Protein AF-A0A0C3FV03-F1 (afdb_monomer_lite)

Foldseek 3Di:
DWFDDQLFIWDFDLDPPPPPQLQAFVDPPQWDWDQPDPVCNVRTDIDGLLVVLVVCVVVVVCPPCVVSNVVSVVTDHRGRDDFDQLQVVQLVVLLCVQVVVAFDADPPPCPPPPDPDDDDDDPPPDDPDDLPPQVQFDPPDPGQDPSDDFARPRADQQLQAPAQKEKEWDQPPPSHPDPDDPPVPPPQDSVVGDTDIDMTGDDDDPLSVVSLVVVVVVLVVVLVQCVPQVNADWDWDAPPPDDDPPHFAIEIEGEDRFDDQDSYFHYKYKYFTPVQFPADDPFKTKGFIKIKGQSSSSHGFDFPPVLRVVLSVVVQVVCVVVVVRPDPDPVVVPPPPDDDDDDDDDDDDDDDQDWDWDKDWPPPDDPPPDDDPDDDDDDDDDDDDDDDDDDDDDDDDDDDDDDPDPPDDDDDDPDPDGDIDIDTDHYHYDYGPTDGHDLLPDDDDPSCCVVSVGDRGRSMTIHITIMMIGDRPDCPSVVVSVVVSNDDSVSD

Secondary structure (DSSP, 8-state):
-EE--TT--EEEEP--SSS--TTS-SSTT-EEEEESSTT-TT-EEEEEHHHHHHHHHHHT-TTSSHHHHHHHHHSPPPP--PPP-HHHHHHHHHHHHHTT-S-PBP-------------------PPPPPTT-GGGSPTTPSBPTTSS---B--SPPPGGGSEEEEEEE-TT--SS-------------GGGS---EEEEEEE--HHHHHHHHHHHHHHHHHHHHHHSGGGS--EEE---TTS-SS-PPEEEE-PPPPPPPPS-EEEEEEE--GGGEEEEETTEEEEEEEEEEEHHHHS--B--HHHHHHHHHHHHHHHHHHT-STTSSTTTGGG------------PPPP----EEEEEE----------------------------------------------------------EEEEEE-EEEE------B-TTTSPPPHHHHHHH---S--SEEEEEEEEEEEPTT-THHHHHHHHHHHS-GGG-

Sequence (492 aa):
MVCHYGVRDIVYLQDMTLVEHPQIGATLYDFFHIQRAPDVPQLQTLLTGSKLAAYMRQIGELKWAEDEIHWADQEEDPVEVAPCDIGEIIKDLELLTNMGLNRKSMKRAEVQHAPQHSASAEKTKQSPTTLFDPCNYPPPWPLVPFSALTHNLQKRIPFHLLPQKLIVHDPWNLLSVPDVKEDSGNDTDWTAKDDIIWMYNLELSTAGKEKVKMEKESRAELDRKNEDTNQRESFLHMPDSETSRPVEPAIMVFPPPRPPPPESVPEAHLYLSPAHRSGAGNHSVVYKAELELPRSILVDDVLCQKCMMDKVAEHVEEKKRRGEYPYDDALKEGCRDTESPGESSQSARTPNSQSAKVTLSDNNSPAITMEFISVEEHKAEQKKKDGDFGKVDGVSHGGDGKDKSDRKFHTVKPAQTTRTITYEGPIVEVFPEVEWQNPERGPYCSHLQQLSRCKRGPVTAKVSVAAKLSIQYDEHLAREAHNYQSFPSDLF

pLDDT: mean 75.84, std 20.97, range [21.59, 97.81]

Structure (mmCIF, N/CA/C/O backbone):
data_AF-A0A0C3FV03-F1
#
_entry.id   AF-A0A0C3FV03-F1
#
loop_
_atom_site.group_PDB
_atom_site.id
_atom_site.type_symbol
_atom_site.label_atom_id
_atom_site.label_alt_id
_atom_site.label_comp_id
_atom_site.label_asym_id
_atom_site.label_entity_id
_atom_site.label_seq_id
_atom_site.pdbx_PDB_ins_code
_atom_site.Cartn_x
_atom_site.Cartn_y
_atom_site.Cartn_z
_atom_site.occupancy
_atom_site.B_iso_or_equiv
_atom_site.auth_seq_id
_atom_site.auth_comp_id
_atom_site.auth_asym_id
_atom_site.auth_atom_id
_atom_site.pdbx_PDB_model_num
ATOM 1 N N . MET A 1 1 ? -0.989 -3.823 -14.286 1.00 52.56 1 MET A N 1
ATOM 2 C CA . MET A 1 1 ? -1.868 -3.031 -15.184 1.00 52.56 1 MET A CA 1
ATOM 3 C C . MET A 1 1 ? -1.122 -2.753 -16.470 1.00 52.56 1 MET A C 1
ATOM 5 O O . MET A 1 1 ? 0.101 -2.775 -16.422 1.00 52.56 1 MET A O 1
ATOM 9 N N . VAL A 1 2 ? -1.830 -2.528 -17.576 1.00 48.09 2 VAL A N 1
ATOM 10 C CA . VAL A 1 2 ? -1.225 -2.141 -18.861 1.00 48.09 2 VAL A CA 1
ATOM 11 C C . VAL A 1 2 ? -1.643 -0.712 -19.154 1.00 48.09 2 VAL A C 1
ATOM 13 O O . VAL A 1 2 ? -2.827 -0.391 -19.052 1.00 48.09 2 VAL A O 1
ATOM 16 N N . CYS A 1 3 ? -0.685 0.133 -19.508 1.00 50.41 3 CYS A N 1
ATOM 17 C CA . CYS A 1 3 ? -0.964 1.422 -20.124 1.00 50.41 3 CYS A CA 1
ATOM 18 C C . CYS A 1 3 ? -0.866 1.266 -21.638 1.00 50.41 3 CYS 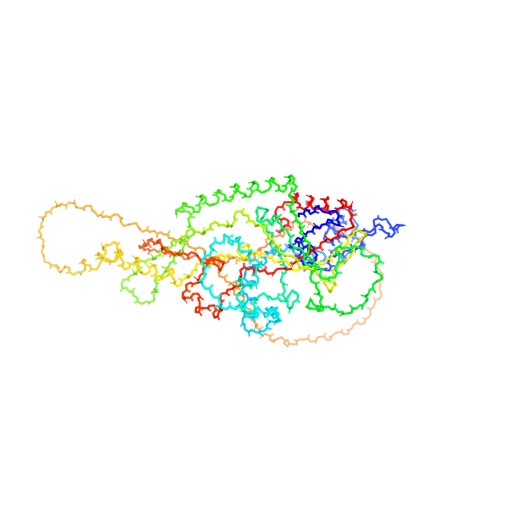A C 1
ATOM 20 O O . CYS A 1 3 ? 0.189 0.846 -22.095 1.00 50.41 3 CYS A O 1
ATOM 22 N N . HIS A 1 4 ? -1.889 1.656 -22.397 1.00 43.91 4 HIS A N 1
ATOM 23 C CA . HIS A 1 4 ? -1.777 1.792 -23.850 1.00 43.91 4 HIS A CA 1
ATOM 24 C C . HIS A 1 4 ? -1.670 3.267 -24.217 1.00 43.91 4 HIS A C 1
ATOM 26 O O . HIS A 1 4 ? -2.647 4.007 -24.118 1.00 43.91 4 HIS A O 1
ATOM 32 N N . TYR A 1 5 ? -0.493 3.707 -24.652 1.00 41.06 5 TYR A N 1
ATOM 33 C CA . TYR A 1 5 ? -0.339 4.989 -25.336 1.00 41.06 5 TYR A CA 1
ATOM 34 C C . TYR A 1 5 ? 0.713 4.848 -26.425 1.00 41.06 5 TYR A C 1
ATOM 36 O O . TYR A 1 5 ? 1.695 4.133 -26.249 1.00 41.06 5 TYR A O 1
ATOM 44 N N . GLY A 1 6 ? 0.502 5.531 -27.553 1.00 36.12 6 GLY A N 1
ATOM 45 C CA . GLY A 1 6 ? 1.268 5.387 -28.795 1.00 36.12 6 GLY A CA 1
ATOM 46 C C . GLY A 1 6 ? 2.746 5.788 -28.737 1.00 36.12 6 GLY A C 1
ATOM 47 O O . GLY A 1 6 ? 3.263 6.198 -29.764 1.00 36.12 6 GLY A O 1
ATOM 48 N N . VAL A 1 7 ? 3.417 5.687 -27.584 1.00 44.00 7 VAL A N 1
ATOM 49 C CA . VAL A 1 7 ? 4.860 5.893 -27.396 1.00 44.00 7 VAL A CA 1
ATOM 50 C C . VAL A 1 7 ? 5.523 4.682 -26.725 1.00 44.00 7 VAL A C 1
ATOM 52 O O . VAL A 1 7 ? 6.558 4.282 -27.235 1.00 44.00 7 VAL A O 1
ATOM 55 N N . ARG A 1 8 ? 4.924 4.034 -25.704 1.00 51.00 8 ARG A N 1
ATOM 56 C CA . ARG A 1 8 ? 5.284 2.707 -25.137 1.00 51.00 8 ARG A CA 1
ATOM 57 C C . ARG A 1 8 ? 4.189 2.199 -24.188 1.00 51.00 8 ARG A C 1
ATOM 59 O O . ARG A 1 8 ? 3.504 3.010 -23.564 1.00 51.00 8 ARG A O 1
ATOM 66 N N . ASP A 1 9 ? 4.097 0.879 -24.023 1.00 54.81 9 ASP A N 1
ATOM 67 C CA . ASP A 1 9 ? 3.326 0.282 -22.931 1.00 54.81 9 ASP A CA 1
ATOM 68 C C . ASP A 1 9 ? 4.195 0.227 -21.665 1.00 54.81 9 ASP A C 1
ATOM 70 O O . ASP A 1 9 ? 5.383 -0.112 -21.719 1.00 54.81 9 ASP A O 1
ATOM 74 N N . ILE A 1 10 ? 3.603 0.549 -20.512 1.00 52.16 10 ILE A N 1
ATOM 75 C CA . ILE A 1 10 ? 4.253 0.364 -19.213 1.00 52.16 10 ILE A CA 1
ATOM 76 C C . ILE A 1 10 ? 3.458 -0.635 -18.390 1.00 52.16 10 ILE A C 1
ATOM 78 O O . ILE A 1 10 ? 2.237 -0.523 -18.253 1.00 52.16 10 ILE A O 1
ATOM 82 N N . VAL A 1 11 ? 4.176 -1.593 -17.810 1.00 56.25 11 VAL A N 1
ATOM 83 C CA . VAL A 1 11 ? 3.637 -2.491 -16.798 1.00 56.25 11 VAL A CA 1
ATOM 84 C C . VAL A 1 11 ? 4.461 -2.311 -15.542 1.00 56.25 11 VAL A C 1
ATOM 86 O O . VAL A 1 11 ? 5.656 -2.603 -15.496 1.00 56.25 11 VAL A O 1
ATOM 89 N N . TYR A 1 12 ? 3.795 -1.835 -14.500 1.00 51.41 12 TYR A N 1
ATOM 90 C CA . TYR A 1 12 ? 4.349 -1.876 -13.159 1.00 51.41 12 TYR A CA 1
ATOM 91 C C . TYR A 1 12 ? 4.073 -3.246 -12.597 1.00 51.41 12 TYR A C 1
ATOM 93 O O . TYR A 1 12 ? 2.919 -3.680 -12.491 1.00 51.41 12 TYR A O 1
ATOM 101 N N . LEU A 1 13 ? 5.166 -3.919 -12.289 1.00 46.31 13 LEU A N 1
ATOM 102 C CA . LEU A 1 13 ? 5.162 -5.138 -11.533 1.00 46.31 13 LEU A CA 1
ATOM 103 C C . LEU A 1 13 ? 5.415 -4.732 -10.093 1.00 46.31 13 LEU A C 1
ATOM 105 O O . LEU A 1 13 ? 6.363 -4.008 -9.777 1.00 46.31 13 LEU A O 1
ATOM 109 N N . GLN A 1 14 ? 4.546 -5.207 -9.211 1.00 45.53 14 GLN A N 1
ATOM 110 C CA . GLN A 1 14 ? 5.004 -5.440 -7.858 1.00 45.53 14 GLN A CA 1
ATOM 111 C C . GLN A 1 14 ? 6.215 -6.361 -7.984 1.00 45.53 14 GLN A C 1
ATOM 113 O O . GLN A 1 14 ? 6.186 -7.321 -8.758 1.00 45.53 14 GLN A O 1
ATOM 118 N N . ASP A 1 15 ? 7.308 -5.932 -7.374 1.00 35.84 15 ASP A N 1
ATOM 119 C CA . ASP A 1 15 ? 8.638 -6.425 -7.671 1.00 35.84 15 ASP A CA 1
ATOM 120 C C . ASP A 1 15 ? 8.695 -7.958 -7.547 1.00 35.84 15 ASP A C 1
ATOM 122 O O . ASP A 1 15 ? 8.597 -8.490 -6.449 1.00 35.84 15 ASP A O 1
ATOM 126 N N . MET A 1 16 ? 8.821 -8.666 -8.677 1.00 33.19 16 MET A N 1
ATOM 127 C CA . MET A 1 16 ? 9.186 -10.090 -8.694 1.00 33.19 16 MET A CA 1
ATOM 128 C C . MET A 1 16 ? 10.701 -10.270 -8.878 1.00 33.19 16 MET A C 1
ATOM 130 O O . MET A 1 16 ? 11.172 -11.386 -9.107 1.00 33.19 16 MET A O 1
ATOM 134 N N . THR A 1 17 ? 11.490 -9.186 -8.853 1.00 33.53 17 THR A N 1
ATOM 135 C CA . THR A 1 17 ? 12.947 -9.289 -8.939 1.00 33.53 17 THR A CA 1
ATOM 136 C C . THR A 1 17 ? 13.489 -9.734 -7.590 1.00 33.53 17 THR A C 1
ATOM 138 O O . THR A 1 17 ? 13.666 -8.914 -6.708 1.00 33.53 17 THR A O 1
ATOM 141 N N . LEU A 1 18 ? 13.712 -11.047 -7.439 1.00 34.69 18 LEU A N 1
ATOM 142 C CA . LEU A 1 18 ? 14.662 -11.705 -6.519 1.00 34.69 18 LEU A CA 1
ATOM 143 C C . LEU A 1 18 ? 14.801 -11.145 -5.084 1.00 34.69 18 LEU A C 1
ATOM 145 O O . LEU A 1 18 ? 15.796 -11.408 -4.417 1.00 34.69 18 LEU A O 1
ATOM 149 N N . VAL A 1 19 ? 13.813 -10.425 -4.567 1.00 34.94 19 VAL A N 1
ATOM 150 C CA . VAL A 1 19 ? 13.606 -10.272 -3.138 1.00 34.94 19 VAL A CA 1
ATOM 151 C C . VAL A 1 19 ? 12.784 -11.479 -2.769 1.00 34.94 19 VAL A C 1
ATOM 153 O O . VAL A 1 19 ? 11.579 -11.482 -2.992 1.00 34.94 19 VAL A O 1
ATOM 156 N N . GLU A 1 20 ? 13.493 -12.524 -2.343 1.00 40.59 20 GLU A N 1
ATOM 157 C CA . GLU A 1 20 ? 12.987 -13.500 -1.380 1.00 40.59 20 GLU A CA 1
ATOM 158 C C . GLU A 1 20 ? 11.506 -13.812 -1.605 1.00 40.59 20 GLU A C 1
ATOM 160 O O . GLU A 1 20 ? 10.639 -13.420 -0.826 1.00 40.59 20 GLU A O 1
ATOM 165 N N . HIS A 1 21 ? 11.188 -14.475 -2.722 1.00 43.00 21 HIS A N 1
ATOM 166 C CA . HIS A 1 21 ? 9.888 -15.126 -2.813 1.00 43.00 21 HIS A CA 1
ATOM 167 C C . HIS A 1 21 ? 9.723 -15.944 -1.522 1.00 43.00 21 HIS A C 1
ATOM 169 O O . HIS A 1 21 ? 10.632 -16.721 -1.212 1.00 43.00 21 HIS A O 1
ATOM 175 N N . PRO A 1 22 ? 8.589 -15.847 -0.808 1.00 45.38 22 PRO A N 1
ATOM 176 C CA . PRO A 1 22 ? 8.384 -16.506 0.486 1.00 45.38 22 PRO A CA 1
ATOM 177 C C . PRO A 1 22 ? 8.362 -18.047 0.413 1.00 45.38 22 PRO A C 1
ATOM 179 O O . PRO A 1 22 ? 7.935 -18.707 1.351 1.00 45.38 22 PRO A O 1
ATOM 182 N N . GLN A 1 23 ? 8.779 -18.635 -0.713 1.00 45.53 23 GLN A N 1
ATOM 183 C CA . GLN A 1 23 ? 8.767 -20.068 -0.984 1.00 45.53 23 GLN A CA 1
ATOM 184 C C . GLN A 1 23 ? 10.024 -20.594 -1.698 1.00 45.53 23 GLN A C 1
ATOM 186 O O . GLN A 1 23 ? 10.007 -21.754 -2.113 1.00 45.53 23 GLN A O 1
ATOM 191 N N . ILE A 1 24 ? 11.096 -19.810 -1.895 1.00 46.56 24 ILE A N 1
ATOM 192 C CA . ILE A 1 24 ? 12.260 -20.322 -2.642 1.00 46.56 24 ILE A CA 1
ATOM 193 C C . ILE A 1 24 ? 13.475 -20.544 -1.748 1.00 46.56 24 ILE A C 1
ATOM 195 O O . ILE A 1 24 ? 14.304 -19.653 -1.616 1.00 46.56 24 ILE A O 1
ATOM 199 N N . GLY A 1 25 ? 13.558 -21.771 -1.219 1.00 47.34 25 GLY A N 1
ATOM 200 C CA . GLY A 1 25 ? 14.735 -22.364 -0.580 1.00 47.34 25 GLY A CA 1
ATOM 201 C C . GLY A 1 25 ? 15.118 -21.721 0.753 1.00 47.34 25 GLY A C 1
ATOM 202 O O . GLY A 1 25 ? 15.117 -20.504 0.901 1.00 47.34 25 GLY A O 1
ATOM 203 N N . ALA A 1 26 ? 15.528 -22.529 1.731 1.00 53.19 26 ALA A N 1
ATOM 204 C CA . ALA A 1 26 ? 16.228 -22.004 2.908 1.00 53.19 26 ALA A CA 1
ATOM 205 C C . ALA A 1 26 ? 17.524 -21.261 2.509 1.00 53.19 26 ALA A C 1
ATOM 207 O O . ALA A 1 26 ? 18.049 -20.445 3.267 1.00 53.19 26 ALA A O 1
ATOM 208 N N . THR A 1 27 ? 18.032 -21.518 1.296 1.00 57.16 27 THR A N 1
ATOM 209 C CA . THR A 1 27 ? 19.201 -20.854 0.734 1.00 57.16 27 THR A CA 1
ATOM 210 C C . THR A 1 27 ? 18.905 -20.297 -0.667 1.00 57.16 27 THR A C 1
ATOM 212 O O . THR A 1 27 ? 18.442 -21.001 -1.561 1.00 57.16 27 THR A O 1
ATOM 215 N N . LEU A 1 28 ? 19.252 -19.025 -0.912 1.00 58.19 28 LEU A N 1
ATOM 216 C CA . LEU A 1 28 ? 19.255 -18.413 -2.258 1.00 58.19 28 LEU A CA 1
ATOM 217 C C . LEU A 1 28 ? 20.259 -19.082 -3.227 1.00 58.19 28 LEU A C 1
ATOM 219 O O . LEU A 1 28 ? 20.383 -18.665 -4.380 1.00 58.19 28 LEU A O 1
ATOM 223 N N . TYR A 1 29 ? 20.991 -20.097 -2.760 1.00 62.34 29 TYR A N 1
ATOM 224 C CA . TYR A 1 29 ? 21.994 -20.842 -3.511 1.00 62.34 29 TYR A CA 1
ATOM 225 C C . TYR A 1 29 ? 21.430 -22.091 -4.207 1.00 62.34 29 TYR A C 1
ATOM 227 O O . TYR A 1 29 ? 22.148 -22.697 -4.998 1.00 62.34 29 TYR A O 1
ATOM 235 N N . ASP A 1 30 ? 20.156 -22.437 -3.996 1.00 73.81 30 ASP A N 1
ATOM 236 C CA . ASP A 1 30 ? 19.539 -23.648 -4.554 1.00 73.81 30 ASP A CA 1
ATOM 237 C C . ASP A 1 30 ? 18.975 -23.458 -5.978 1.00 73.81 30 ASP A C 1
ATOM 239 O O . ASP A 1 30 ? 17.896 -23.946 -6.294 1.00 73.81 30 ASP A O 1
ATOM 243 N N . PHE A 1 31 ? 19.653 -22.721 -6.866 1.00 81.31 31 PHE A N 1
ATOM 244 C CA . PHE A 1 31 ? 19.225 -22.576 -8.266 1.00 81.31 31 PHE A CA 1
ATOM 245 C C . PHE A 1 31 ? 20.283 -23.080 -9.244 1.00 81.31 31 PHE A C 1
ATOM 247 O O . PHE A 1 31 ? 21.407 -22.581 -9.289 1.00 81.31 31 PHE A O 1
ATOM 254 N N . PHE A 1 32 ? 19.887 -24.007 -10.115 1.00 85.12 32 PHE A N 1
ATOM 255 C CA . PHE A 1 32 ? 20.772 -24.623 -11.099 1.00 85.12 32 PHE A CA 1
ATOM 256 C C . PHE A 1 32 ? 20.339 -24.285 -12.522 1.00 85.12 32 PHE A C 1
ATOM 258 O O . PHE A 1 32 ? 19.167 -24.413 -12.891 1.00 85.12 32 PHE A O 1
ATOM 265 N N . HIS A 1 33 ? 21.310 -23.901 -13.352 1.00 89.25 33 HIS A N 1
ATOM 266 C CA . HIS A 1 33 ? 21.132 -23.827 -14.797 1.00 89.25 33 HIS A CA 1
ATOM 267 C C . HIS A 1 33 ? 21.253 -25.224 -15.402 1.00 89.25 33 HIS A C 1
ATOM 269 O O . HIS A 1 33 ? 22.330 -25.813 -15.426 1.00 89.25 33 HIS A O 1
ATOM 275 N N . ILE A 1 34 ? 20.157 -25.734 -15.949 1.00 89.19 34 ILE A N 1
ATOM 276 C CA . ILE A 1 34 ? 20.108 -27.052 -16.577 1.00 89.19 34 ILE A CA 1
ATOM 277 C C . ILE A 1 34 ? 20.050 -26.873 -18.079 1.00 89.19 34 ILE A C 1
ATOM 279 O O . ILE A 1 34 ? 19.132 -26.235 -18.601 1.00 89.19 34 ILE A O 1
ATOM 283 N N . GLN A 1 35 ? 20.999 -27.480 -18.783 1.00 92.31 35 GLN A N 1
ATOM 284 C CA . GLN A 1 35 ? 20.907 -27.648 -20.227 1.00 92.31 35 GLN A CA 1
ATOM 285 C C . GLN A 1 35 ? 19.915 -28.773 -20.521 1.00 92.31 35 GLN A C 1
ATOM 287 O O . GLN A 1 35 ? 20.189 -29.937 -20.241 1.00 92.31 35 GLN A O 1
ATOM 292 N N . ARG A 1 36 ? 18.746 -28.434 -21.080 1.00 84.94 36 ARG A N 1
ATOM 293 C CA . ARG A 1 36 ? 17.730 -29.448 -21.426 1.00 84.94 36 ARG A CA 1
ATOM 294 C C . ARG A 1 36 ? 18.190 -30.363 -22.558 1.00 84.94 36 ARG A C 1
ATOM 296 O O . ARG A 1 36 ? 17.743 -31.500 -22.651 1.00 84.94 36 ARG A O 1
ATOM 303 N N . ALA A 1 37 ? 19.046 -29.834 -23.426 1.00 90.38 37 ALA A N 1
ATOM 304 C CA . ALA A 1 37 ? 19.693 -30.548 -24.510 1.00 90.38 37 ALA A CA 1
ATOM 305 C C . ALA A 1 37 ? 21.179 -30.150 -24.506 1.00 90.38 37 ALA A C 1
ATOM 307 O O . ALA A 1 37 ? 21.470 -28.992 -24.809 1.00 90.38 37 ALA A O 1
ATOM 308 N N . PRO A 1 38 ? 22.111 -31.060 -24.163 1.00 88.12 38 PRO A N 1
ATOM 309 C CA . PRO A 1 38 ? 23.544 -30.748 -24.094 1.00 88.12 38 PRO A CA 1
ATOM 310 C C . PRO A 1 38 ? 24.116 -30.176 -25.401 1.00 88.12 38 PRO A C 1
ATOM 312 O O . PRO A 1 38 ? 24.995 -29.320 -25.377 1.00 88.12 38 PRO A O 1
ATOM 315 N N . ASP A 1 39 ? 23.560 -30.589 -26.544 1.00 94.75 39 ASP A N 1
ATOM 316 C CA . ASP A 1 39 ? 23.976 -30.123 -27.873 1.00 94.75 39 ASP A CA 1
ATOM 317 C C . ASP A 1 39 ? 23.443 -28.723 -28.232 1.00 94.75 39 ASP A C 1
ATOM 319 O O . ASP A 1 39 ? 23.826 -28.152 -29.254 1.00 94.75 39 ASP A O 1
ATOM 323 N N . VAL A 1 40 ? 22.555 -28.151 -27.409 1.00 93.25 40 VAL A N 1
ATOM 324 C CA . VAL A 1 40 ? 21.958 -26.823 -27.615 1.00 93.25 40 VAL A CA 1
ATOM 325 C C . VAL A 1 40 ? 22.198 -25.972 -26.363 1.00 93.25 40 VAL A C 1
ATOM 327 O O . VAL A 1 40 ? 21.291 -25.813 -25.542 1.00 93.25 40 VAL A O 1
ATOM 330 N N . PRO A 1 41 ? 23.403 -25.388 -26.193 1.00 87.81 41 PRO A N 1
ATOM 331 C CA . PRO A 1 41 ? 23.778 -24.653 -24.982 1.00 87.81 41 PRO A CA 1
ATOM 332 C C . PRO A 1 41 ? 22.842 -23.494 -24.627 1.00 87.81 41 PRO A C 1
ATOM 334 O O . PRO A 1 41 ? 22.792 -23.078 -23.475 1.00 87.81 41 PRO A O 1
ATOM 337 N N . GLN A 1 42 ? 22.097 -22.965 -25.603 1.00 88.94 42 GLN A N 1
ATOM 338 C CA . GLN A 1 42 ? 21.133 -21.881 -25.407 1.00 88.94 42 GLN A CA 1
ATOM 339 C C . GLN A 1 42 ? 19.808 -22.359 -24.792 1.00 88.94 42 GLN A C 1
ATOM 341 O O . GLN A 1 42 ? 19.031 -21.542 -24.302 1.00 88.94 42 GLN A O 1
ATOM 346 N N . LEU A 1 43 ? 19.529 -23.668 -24.801 1.00 88.25 43 LEU A N 1
ATOM 347 C CA . LEU A 1 43 ? 18.314 -24.242 -24.228 1.00 88.25 43 LEU A CA 1
ATOM 348 C C . LEU A 1 43 ? 18.525 -24.571 -22.745 1.00 88.25 43 LEU A C 1
ATOM 350 O O . LEU A 1 43 ? 18.552 -25.733 -22.327 1.00 88.25 43 LEU A O 1
ATOM 354 N N . GLN A 1 44 ? 18.685 -23.515 -21.950 1.00 90.56 44 GLN A N 1
ATOM 355 C CA . GLN A 1 44 ? 18.844 -23.602 -20.504 1.00 90.56 44 GLN A CA 1
ATOM 356 C C . GLN A 1 44 ? 17.533 -23.325 -19.766 1.00 90.56 44 GLN A C 1
ATOM 358 O O . GLN A 1 44 ? 16.649 -22.609 -20.233 1.00 90.56 44 GLN A O 1
ATOM 363 N N . THR A 1 45 ? 17.380 -23.908 -18.585 1.00 88.56 45 THR A N 1
ATOM 364 C CA . THR A 1 45 ? 16.302 -23.576 -17.648 1.00 88.56 45 THR A CA 1
ATOM 365 C C . THR A 1 45 ? 16.873 -23.478 -16.251 1.00 88.56 45 THR A C 1
ATOM 367 O O . THR A 1 45 ? 17.743 -24.264 -15.894 1.00 88.56 45 THR A O 1
ATOM 370 N N . LEU A 1 46 ? 16.380 -22.516 -15.481 1.00 85.44 46 LEU A N 1
ATOM 371 C CA . LEU A 1 46 ? 16.678 -22.398 -14.063 1.00 85.44 46 LEU A CA 1
ATOM 372 C C . LEU A 1 46 ? 15.658 -23.237 -13.282 1.00 85.44 46 LEU A C 1
ATOM 374 O O . LEU A 1 46 ? 14.454 -23.018 -13.433 1.00 85.44 46 LEU A O 1
ATOM 378 N N . LEU A 1 47 ? 16.112 -24.209 -12.492 1.00 84.50 47 LEU A N 1
ATOM 379 C CA . LEU A 1 47 ? 15.269 -24.966 -11.557 1.00 84.50 47 LEU A CA 1
ATOM 380 C C . LEU A 1 47 ? 15.899 -24.964 -10.166 1.00 84.50 47 LEU A C 1
ATOM 382 O O . LEU A 1 47 ? 17.102 -24.748 -10.037 1.00 84.50 47 LEU A O 1
ATOM 386 N N . THR A 1 48 ? 15.076 -25.221 -9.149 1.00 83.75 48 THR A N 1
ATOM 387 C CA . THR A 1 48 ? 15.566 -25.388 -7.781 1.00 83.75 48 THR A CA 1
ATOM 388 C C . THR A 1 48 ? 16.173 -26.776 -7.585 1.00 83.75 48 THR A C 1
ATOM 390 O O . THR A 1 48 ? 15.698 -27.737 -8.207 1.00 83.75 48 THR A O 1
ATOM 393 N N . GLY A 1 49 ? 17.196 -26.916 -6.744 1.00 83.44 49 GLY A N 1
ATOM 394 C CA . GLY A 1 49 ? 17.779 -28.218 -6.414 1.00 83.44 49 GLY A CA 1
ATOM 395 C C . GLY A 1 49 ? 16.785 -29.136 -5.723 1.00 83.44 49 GLY A C 1
ATOM 396 O O . GLY A 1 49 ? 16.717 -30.303 -6.080 1.00 83.44 49 GLY A O 1
ATOM 397 N N . SER A 1 50 ? 15.885 -28.618 -4.888 1.00 80.44 50 SER A N 1
ATOM 398 C CA . SER A 1 50 ? 14.740 -29.381 -4.354 1.00 80.44 50 SER A CA 1
ATOM 399 C C . SER A 1 50 ? 13.864 -30.032 -5.446 1.00 80.44 50 SER A C 1
ATOM 401 O O . SER A 1 50 ? 13.540 -31.224 -5.379 1.00 80.44 50 SER A O 1
ATOM 403 N N . LYS A 1 51 ? 13.513 -29.289 -6.509 1.00 83.81 51 LYS A N 1
ATOM 404 C CA . LYS A 1 51 ? 12.763 -29.832 -7.660 1.00 83.81 51 LYS A CA 1
ATOM 405 C C . LYS A 1 51 ? 13.599 -30.826 -8.461 1.00 83.81 51 LYS A C 1
ATOM 407 O O . LYS A 1 51 ? 13.061 -31.828 -8.935 1.00 83.81 51 LYS A O 1
ATOM 412 N N . LEU A 1 52 ? 14.896 -30.560 -8.612 1.00 87.81 52 LEU A N 1
ATOM 413 C CA . LEU A 1 52 ? 15.819 -31.462 -9.294 1.00 87.81 52 LEU A CA 1
ATOM 414 C C . LEU A 1 52 ? 15.997 -32.769 -8.536 1.00 87.81 52 LEU A C 1
ATOM 416 O O . LEU A 1 52 ? 15.864 -33.823 -9.140 1.00 87.81 52 LEU A O 1
ATOM 420 N N . ALA A 1 53 ? 16.220 -32.717 -7.228 1.00 88.12 53 ALA A N 1
ATOM 421 C CA . ALA A 1 53 ? 16.353 -33.873 -6.360 1.00 88.12 53 ALA A CA 1
ATOM 422 C C . ALA A 1 53 ? 15.078 -34.724 -6.390 1.00 88.12 53 ALA A C 1
ATOM 424 O O . ALA A 1 53 ? 15.153 -35.943 -6.555 1.00 88.12 53 ALA A O 1
ATOM 425 N N . ALA A 1 54 ? 13.897 -34.094 -6.330 1.00 87.31 54 ALA A N 1
ATOM 426 C CA . ALA A 1 54 ? 12.621 -34.789 -6.495 1.00 87.31 54 ALA A CA 1
ATOM 427 C C . ALA A 1 54 ? 12.526 -35.519 -7.850 1.00 87.31 54 ALA A C 1
ATOM 429 O O . ALA A 1 54 ? 12.133 -36.687 -7.897 1.00 87.31 54 ALA A O 1
ATOM 430 N N . TYR A 1 55 ? 12.939 -34.870 -8.942 1.00 89.75 55 TYR A N 1
ATOM 431 C CA . TYR A 1 55 ? 12.958 -35.480 -10.273 1.00 89.75 55 TYR A CA 1
ATOM 432 C C . TYR A 1 55 ? 14.010 -36.599 -10.404 1.00 89.75 55 TYR A C 1
ATOM 434 O O . TYR A 1 55 ? 13.690 -37.677 -10.901 1.00 89.75 55 TYR A O 1
ATOM 442 N N . MET A 1 56 ? 15.233 -36.403 -9.898 1.00 91.44 56 MET A N 1
ATOM 443 C CA . MET A 1 56 ? 16.309 -37.408 -9.901 1.00 91.44 56 MET A CA 1
ATOM 444 C C . MET A 1 56 ? 15.911 -38.666 -9.121 1.00 91.44 56 MET A C 1
ATOM 446 O O . MET A 1 56 ? 16.174 -39.785 -9.568 1.00 91.44 56 MET A O 1
ATOM 450 N N . ARG A 1 57 ? 15.191 -38.505 -8.000 1.00 91.06 57 ARG A N 1
ATOM 451 C CA . ARG A 1 57 ? 14.567 -39.617 -7.260 1.00 91.06 57 ARG A CA 1
ATOM 452 C C . ARG A 1 57 ? 13.524 -40.349 -8.087 1.00 91.06 57 ARG A C 1
ATOM 454 O O . ARG A 1 57 ? 13.501 -41.577 -8.064 1.00 91.06 57 ARG A O 1
ATOM 461 N N . GLN A 1 58 ? 12.692 -39.620 -8.826 1.00 94.00 58 GLN A N 1
ATOM 462 C CA . GLN A 1 58 ? 11.658 -40.212 -9.672 1.00 94.00 58 GLN A CA 1
ATOM 463 C C . GLN A 1 58 ? 12.248 -41.080 -10.793 1.00 94.00 58 GLN A C 1
ATOM 465 O O . GLN A 1 58 ? 11.709 -42.151 -11.069 1.00 94.00 58 GLN A O 1
ATOM 470 N N . ILE A 1 59 ? 13.340 -40.643 -11.428 1.00 94.94 59 ILE A N 1
ATOM 471 C CA . ILE A 1 59 ? 13.986 -41.396 -12.519 1.00 94.94 59 ILE A CA 1
ATOM 472 C C . ILE A 1 59 ? 15.021 -42.425 -12.029 1.00 94.94 59 ILE A C 1
ATOM 474 O O . ILE A 1 59 ? 15.469 -43.261 -12.810 1.00 94.94 59 ILE A O 1
ATOM 478 N N . GLY A 1 60 ? 15.377 -42.406 -10.740 1.00 94.38 60 GLY A N 1
ATOM 479 C CA . GLY A 1 60 ? 16.326 -43.343 -10.128 1.00 94.38 60 GLY A CA 1
ATOM 480 C C . GLY A 1 60 ? 17.805 -42.999 -10.347 1.00 94.38 60 GLY A C 1
ATOM 481 O O . GLY A 1 60 ? 18.671 -43.840 -10.100 1.00 94.38 60 GLY A O 1
ATOM 482 N N . GLU A 1 61 ? 18.121 -41.775 -10.774 1.00 93.31 61 GLU A N 1
ATOM 483 C CA . GLU A 1 61 ? 19.484 -41.314 -11.082 1.00 93.31 61 GLU A CA 1
ATOM 484 C C . GLU A 1 61 ? 20.169 -40.645 -9.878 1.00 93.31 61 GLU A C 1
ATOM 486 O O . GLU A 1 61 ? 20.688 -39.538 -9.951 1.00 93.31 61 GLU A O 1
ATOM 491 N N . LEU A 1 62 ? 20.201 -41.337 -8.738 1.00 92.25 62 LEU A N 1
ATOM 492 C CA . LEU A 1 62 ? 20.695 -40.769 -7.472 1.00 92.25 62 LEU A CA 1
ATOM 493 C C . LEU A 1 62 ? 22.225 -40.687 -7.356 1.00 92.25 62 LEU A C 1
ATOM 495 O O . LEU A 1 62 ? 22.738 -39.992 -6.490 1.00 92.25 62 LEU A O 1
ATOM 499 N N . LYS A 1 63 ? 22.963 -41.419 -8.199 1.00 93.62 63 LYS A N 1
ATOM 500 C CA . LYS A 1 63 ? 24.422 -41.587 -8.055 1.00 93.62 63 LYS A CA 1
ATOM 501 C C . LYS A 1 63 ? 25.251 -40.441 -8.630 1.00 93.62 63 LYS A C 1
ATOM 503 O O . LYS A 1 63 ? 26.433 -40.351 -8.328 1.00 93.62 63 LYS A O 1
ATOM 508 N N . TRP A 1 64 ? 24.670 -39.631 -9.512 1.00 86.81 64 TRP A N 1
ATOM 509 C CA . TRP A 1 64 ? 25.412 -38.604 -10.252 1.00 86.81 64 TRP A CA 1
ATOM 510 C C . TRP A 1 64 ? 25.484 -37.262 -9.519 1.00 86.81 64 TRP A C 1
ATOM 512 O O . TRP A 1 64 ? 26.285 -36.421 -9.910 1.00 86.81 64 TRP A O 1
ATOM 522 N N . ALA A 1 65 ? 24.660 -37.085 -8.484 1.00 86.50 65 ALA A N 1
ATOM 523 C CA . ALA A 1 65 ? 24.531 -35.856 -7.705 1.00 86.50 65 ALA A CA 1
ATOM 524 C C . ALA A 1 65 ? 24.241 -36.184 -6.225 1.00 86.50 65 ALA A C 1
ATOM 526 O O . ALA A 1 65 ? 23.305 -35.657 -5.629 1.00 86.50 65 ALA A O 1
ATOM 527 N N . GLU A 1 66 ? 24.953 -37.170 -5.665 1.00 91.44 66 GLU A N 1
ATOM 528 C CA . GLU A 1 66 ? 24.687 -37.685 -4.311 1.00 91.44 66 GLU A CA 1
ATOM 529 C C . GLU A 1 66 ? 24.860 -36.592 -3.247 1.00 91.44 66 GLU A C 1
ATOM 531 O O . GLU A 1 66 ? 24.014 -36.462 -2.363 1.00 91.44 66 GLU A O 1
ATOM 536 N N . ASP A 1 67 ? 25.893 -35.758 -3.392 1.00 88.94 67 ASP A N 1
ATOM 537 C CA . ASP A 1 67 ? 26.176 -34.647 -2.484 1.00 88.94 67 ASP A CA 1
ATOM 538 C C . ASP A 1 67 ? 25.115 -33.541 -2.596 1.00 88.94 67 ASP A C 1
ATOM 540 O O . ASP A 1 67 ? 24.640 -33.049 -1.574 1.00 88.94 67 ASP A O 1
ATOM 544 N N . GLU A 1 68 ? 24.682 -33.178 -3.810 1.00 85.75 68 GLU A N 1
ATOM 545 C CA . GLU A 1 68 ? 23.648 -32.159 -4.028 1.00 85.75 68 GLU A CA 1
ATOM 546 C C . GLU A 1 68 ? 22.269 -32.629 -3.555 1.00 85.75 68 GLU A C 1
ATOM 548 O O . GLU A 1 68 ? 21.516 -31.854 -2.973 1.00 85.75 68 GLU A O 1
ATOM 553 N N . ILE A 1 69 ? 21.937 -33.906 -3.768 1.00 88.06 69 ILE A N 1
ATOM 554 C CA . ILE A 1 69 ? 20.691 -34.506 -3.273 1.00 88.06 69 ILE A CA 1
ATOM 555 C C . ILE A 1 69 ? 20.706 -34.551 -1.744 1.00 88.06 69 ILE A C 1
ATOM 557 O O . ILE A 1 69 ? 19.703 -34.216 -1.117 1.00 88.06 69 ILE A O 1
ATOM 561 N N . HIS A 1 70 ? 21.834 -34.937 -1.142 1.00 87.50 70 HIS A N 1
ATOM 562 C CA . HIS A 1 70 ? 21.998 -34.936 0.307 1.00 87.50 70 HIS A CA 1
ATOM 563 C C . HIS A 1 70 ? 21.933 -33.517 0.884 1.00 87.50 70 HIS A C 1
ATOM 565 O O . HIS A 1 70 ? 21.324 -33.320 1.932 1.00 87.50 70 HIS A O 1
ATOM 571 N N . TRP A 1 71 ? 22.506 -32.521 0.202 1.00 84.56 71 TRP A N 1
ATOM 572 C CA . TRP A 1 71 ? 22.389 -31.122 0.607 1.00 84.56 71 TRP A CA 1
ATOM 573 C C . TRP A 1 71 ? 20.934 -30.644 0.538 1.00 84.56 71 TRP A C 1
ATOM 575 O O . TRP A 1 71 ? 20.442 -30.104 1.524 1.00 84.56 71 TRP A O 1
ATOM 585 N N . ALA A 1 72 ? 20.219 -30.948 -0.550 1.00 83.50 72 ALA A N 1
ATOM 586 C CA . ALA A 1 72 ? 18.793 -30.651 -0.690 1.00 83.50 72 ALA A CA 1
ATOM 587 C C . ALA A 1 72 ? 17.928 -31.333 0.391 1.00 83.50 72 ALA A C 1
ATOM 589 O O . ALA A 1 72 ? 16.914 -30.781 0.801 1.00 83.50 72 ALA A O 1
ATOM 590 N N . ASP A 1 73 ? 18.320 -32.519 0.877 1.00 84.62 73 ASP A N 1
ATOM 591 C CA . ASP A 1 73 ? 17.646 -33.212 1.990 1.00 84.62 73 ASP A CA 1
ATOM 592 C C . ASP A 1 73 ? 17.921 -32.592 3.367 1.00 84.62 73 ASP A C 1
ATOM 594 O O . ASP A 1 73 ? 17.183 -32.854 4.318 1.00 84.62 73 ASP A O 1
ATOM 598 N N . GLN A 1 74 ? 18.990 -31.804 3.490 1.00 85.12 74 GLN A N 1
ATOM 599 C CA . GLN A 1 74 ? 19.325 -31.061 4.704 1.00 85.12 74 GLN A CA 1
ATOM 600 C C . GLN A 1 74 ? 18.758 -29.641 4.711 1.00 85.12 74 GLN A C 1
ATOM 602 O O . GLN A 1 74 ? 18.850 -28.971 5.740 1.00 85.12 74 GLN A O 1
ATOM 607 N N . GLU A 1 75 ? 18.200 -29.170 3.593 1.00 79.44 75 GLU A N 1
ATOM 608 C CA . GLU A 1 75 ? 17.546 -27.869 3.555 1.00 79.44 75 GLU A CA 1
ATOM 609 C C . GLU A 1 75 ? 16.299 -27.872 4.438 1.00 79.44 75 GLU A C 1
ATOM 611 O O . GLU A 1 75 ? 15.519 -28.826 4.464 1.00 79.44 75 GLU A O 1
ATOM 616 N N . GLU A 1 76 ? 16.116 -26.785 5.184 1.00 80.62 76 GLU A N 1
ATOM 617 C CA . GLU A 1 76 ? 14.896 -26.593 5.953 1.00 80.62 76 GLU A CA 1
ATOM 618 C C . GLU A 1 76 ? 13.698 -26.472 5.006 1.00 80.62 76 GLU A C 1
ATOM 620 O O . GLU A 1 76 ? 13.797 -25.890 3.919 1.00 80.62 76 GLU A O 1
ATOM 625 N N . ASP A 1 77 ? 12.549 -27.005 5.435 1.00 74.94 77 ASP A N 1
ATOM 626 C CA . ASP A 1 77 ? 11.296 -26.808 4.713 1.00 74.94 77 ASP A CA 1
ATOM 627 C C . ASP A 1 77 ? 11.064 -25.299 4.510 1.00 74.94 77 ASP A C 1
ATOM 629 O O . ASP A 1 77 ? 11.254 -24.521 5.453 1.00 74.94 77 ASP A O 1
ATOM 633 N N . PRO A 1 78 ? 10.634 -24.859 3.312 1.00 72.19 78 PRO A N 1
ATOM 634 C CA . PRO A 1 78 ? 10.419 -23.445 3.045 1.00 72.19 78 PRO A CA 1
ATOM 635 C C . PRO A 1 78 ? 9.430 -22.868 4.062 1.00 72.19 78 PRO A C 1
ATOM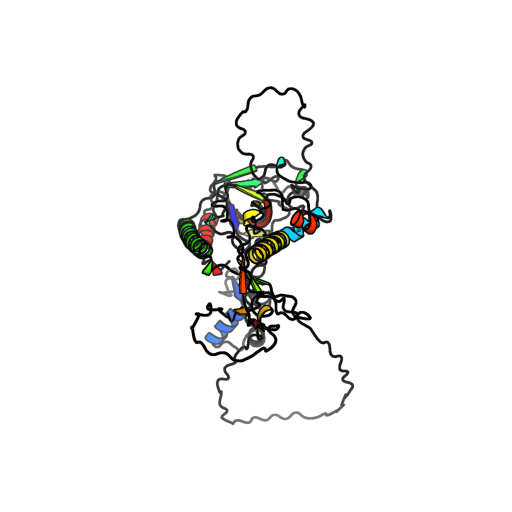 637 O O . PRO A 1 78 ? 8.309 -23.361 4.220 1.00 72.19 78 PRO A O 1
ATOM 640 N N . VAL A 1 79 ? 9.857 -21.817 4.758 1.00 75.50 79 VAL A N 1
ATOM 641 C CA . VAL A 1 79 ? 9.020 -21.103 5.721 1.00 75.50 79 VAL A CA 1
ATOM 642 C C . VAL A 1 79 ? 8.292 -19.988 4.991 1.00 75.50 79 VAL A C 1
ATOM 644 O O . VAL A 1 79 ? 8.910 -19.171 4.315 1.00 75.50 79 VAL A O 1
ATOM 647 N N . GLU A 1 80 ? 6.972 -19.937 5.156 1.00 76.06 80 GLU A N 1
ATOM 648 C CA . GLU A 1 80 ? 6.176 -18.818 4.667 1.00 76.06 80 GLU A CA 1
ATOM 649 C C . GLU A 1 80 ? 6.585 -17.541 5.412 1.00 76.06 80 GLU A C 1
ATOM 651 O O . GLU A 1 80 ? 6.353 -17.397 6.616 1.00 76.06 80 GLU A O 1
ATOM 656 N N . VAL A 1 81 ? 7.218 -16.617 4.691 1.00 78.88 81 VAL A N 1
ATOM 657 C CA . VAL A 1 81 ? 7.576 -15.299 5.216 1.00 78.88 81 VAL A CA 1
ATOM 658 C C . VAL A 1 81 ? 6.411 -14.354 4.960 1.00 78.88 81 VAL A C 1
ATOM 660 O O . VAL A 1 81 ? 6.086 -14.047 3.813 1.00 78.88 81 VAL A O 1
ATOM 663 N N . ALA A 1 82 ? 5.774 -13.886 6.033 1.00 83.69 82 ALA A N 1
ATOM 664 C CA . ALA A 1 82 ? 4.735 -12.873 5.917 1.00 83.69 82 ALA A CA 1
ATOM 665 C C . ALA A 1 82 ? 5.333 -11.576 5.331 1.00 83.69 82 ALA A C 1
ATOM 667 O O . ALA A 1 82 ? 6.417 -11.168 5.762 1.00 83.69 82 ALA A O 1
ATOM 668 N N . PRO A 1 83 ? 4.645 -10.901 4.390 1.00 86.69 83 PRO A N 1
ATOM 669 C CA . PRO A 1 83 ? 5.085 -9.608 3.884 1.00 86.69 83 PRO A CA 1
ATOM 670 C C . PRO A 1 83 ? 5.311 -8.621 5.028 1.00 86.69 83 PRO A C 1
ATOM 672 O O . PRO A 1 83 ? 4.519 -8.563 5.973 1.00 86.69 83 PRO A O 1
ATOM 675 N N . CYS A 1 84 ? 6.366 -7.816 4.932 1.00 89.25 84 CYS A N 1
ATOM 676 C CA . CYS A 1 84 ? 6.619 -6.786 5.924 1.00 89.25 84 CYS A CA 1
ATOM 677 C C . CYS A 1 84 ? 5.486 -5.748 5.931 1.00 89.25 84 CYS A C 1
ATOM 679 O O . CYS A 1 84 ? 4.910 -5.422 4.885 1.00 89.25 84 CYS A O 1
ATOM 681 N N . ASP A 1 85 ? 5.185 -5.198 7.109 1.00 92.38 85 ASP A N 1
ATOM 682 C CA . ASP A 1 85 ? 4.245 -4.091 7.235 1.00 92.38 85 ASP A CA 1
ATOM 683 C C . ASP A 1 85 ? 4.868 -2.809 6.661 1.00 92.38 85 ASP A C 1
ATOM 685 O O . ASP A 1 85 ? 5.577 -2.050 7.328 1.00 92.38 85 ASP A O 1
ATOM 689 N N . ILE A 1 86 ? 4.589 -2.572 5.378 1.00 92.88 86 ILE A N 1
ATOM 690 C CA . ILE A 1 86 ? 5.021 -1.378 4.649 1.00 92.88 86 ILE A CA 1
ATOM 691 C C . ILE A 1 86 ? 4.544 -0.094 5.344 1.00 92.88 86 ILE A C 1
ATOM 693 O O . ILE A 1 86 ? 5.230 0.925 5.262 1.00 92.88 86 ILE A O 1
ATOM 697 N N . GLY A 1 87 ? 3.417 -0.131 6.059 1.00 93.31 87 GLY A N 1
ATOM 698 C CA . GLY A 1 87 ? 2.897 1.011 6.796 1.00 93.31 87 GLY A CA 1
ATOM 699 C C . GLY A 1 87 ? 3.810 1.433 7.945 1.00 93.31 87 GLY A C 1
ATOM 700 O O . GLY A 1 87 ? 4.089 2.625 8.092 1.00 93.31 87 GLY A O 1
ATOM 701 N N . GLU A 1 88 ? 4.318 0.475 8.722 1.00 92.62 88 GLU A N 1
ATOM 702 C CA . GLU A 1 88 ? 5.288 0.731 9.799 1.00 92.62 88 GLU A CA 1
ATOM 703 C C . GLU A 1 88 ? 6.630 1.216 9.245 1.00 92.62 88 GLU A C 1
ATOM 705 O O . GLU A 1 88 ? 7.151 2.241 9.682 1.00 92.62 88 GLU A O 1
ATOM 710 N N . ILE A 1 89 ? 7.128 0.575 8.184 1.00 93.56 89 ILE A N 1
ATOM 711 C CA . ILE A 1 89 ? 8.345 1.017 7.491 1.00 93.56 89 ILE A CA 1
ATOM 712 C C . ILE A 1 89 ? 8.229 2.476 7.017 1.00 93.56 89 ILE A C 1
ATOM 714 O O . ILE A 1 89 ? 9.178 3.258 7.133 1.00 93.56 89 ILE A O 1
ATOM 718 N N . ILE A 1 90 ? 7.081 2.860 6.450 1.00 93.56 90 ILE A N 1
ATOM 719 C CA . ILE A 1 90 ? 6.837 4.238 6.008 1.00 93.56 90 ILE A CA 1
ATOM 720 C C . ILE A 1 90 ? 6.883 5.196 7.201 1.00 93.56 90 ILE A C 1
ATOM 722 O O . ILE A 1 90 ? 7.539 6.234 7.102 1.00 93.56 90 ILE A O 1
ATOM 726 N N . LYS A 1 91 ? 6.248 4.852 8.330 1.00 91.62 91 LYS A N 1
ATOM 727 C CA . LYS A 1 91 ? 6.278 5.673 9.555 1.00 91.62 91 LYS A CA 1
ATOM 728 C C . LYS A 1 91 ? 7.708 5.866 10.070 1.00 91.62 91 LYS A C 1
ATOM 730 O O . LYS A 1 91 ? 8.080 6.990 10.410 1.00 91.62 91 LYS A O 1
ATOM 735 N N . ASP A 1 92 ? 8.529 4.818 10.058 1.00 91.62 92 ASP A N 1
ATOM 736 C CA . ASP A 1 92 ? 9.934 4.892 10.472 1.00 91.62 92 ASP A CA 1
ATOM 737 C C . ASP A 1 92 ? 10.760 5.789 9.539 1.00 91.62 92 ASP A C 1
ATOM 739 O O . ASP A 1 92 ? 11.523 6.651 9.988 1.00 91.62 92 ASP A O 1
ATOM 743 N N . LEU A 1 93 ? 10.572 5.662 8.222 1.00 91.75 93 LEU A N 1
ATOM 744 C CA . LEU A 1 93 ? 11.225 6.536 7.244 1.00 91.75 93 LEU A CA 1
ATOM 745 C C . LEU A 1 93 ? 10.791 8.004 7.382 1.00 91.75 93 LEU A C 1
ATOM 747 O O . LEU A 1 93 ? 11.619 8.912 7.231 1.00 91.75 93 LEU A O 1
ATOM 751 N N . GLU A 1 94 ? 9.512 8.253 7.668 1.00 91.25 94 GLU A N 1
ATOM 752 C CA . GLU A 1 94 ? 8.973 9.586 7.949 1.00 91.25 94 GLU A CA 1
ATOM 753 C C . GLU A 1 94 ? 9.608 10.180 9.214 1.00 91.25 94 GLU A C 1
ATOM 755 O O . GLU A 1 94 ? 10.023 11.344 9.205 1.00 91.25 94 GLU A O 1
ATOM 760 N N . LEU A 1 95 ? 9.759 9.379 10.274 1.00 88.75 95 LEU A N 1
ATOM 761 C CA . LEU A 1 95 ? 10.432 9.774 11.511 1.00 88.75 95 LEU A CA 1
ATOM 762 C C . LEU A 1 95 ? 11.902 10.141 11.259 1.00 88.75 95 LEU A C 1
ATOM 764 O O . LEU A 1 95 ? 12.337 11.227 11.647 1.00 88.75 95 LEU A O 1
ATOM 768 N N . LEU A 1 96 ? 12.654 9.298 10.542 1.00 89.88 96 LEU A N 1
ATOM 769 C CA . LEU A 1 96 ? 14.051 9.576 10.180 1.00 89.88 96 LEU A CA 1
ATOM 770 C C . LEU A 1 96 ? 14.192 10.852 9.337 1.00 89.88 96 LEU A C 1
ATOM 772 O O . LEU A 1 96 ? 15.133 11.629 9.520 1.00 89.88 96 LEU A O 1
ATOM 776 N N . THR A 1 97 ? 13.244 11.092 8.430 1.00 90.50 97 THR A N 1
ATOM 777 C CA . THR A 1 97 ? 13.192 12.316 7.617 1.00 90.50 97 THR A CA 1
ATOM 778 C C . THR A 1 97 ? 12.942 13.546 8.494 1.00 90.50 97 THR A C 1
ATOM 780 O O . THR A 1 97 ? 13.642 14.550 8.366 1.00 90.50 97 THR A O 1
ATOM 783 N N . ASN A 1 98 ? 12.006 13.463 9.442 1.00 86.69 98 ASN A N 1
ATOM 784 C CA . ASN A 1 98 ? 11.720 14.541 10.392 1.00 86.69 98 ASN A CA 1
ATOM 785 C C . ASN A 1 98 ? 12.892 14.847 11.333 1.00 86.69 98 ASN A C 1
ATOM 787 O O . ASN A 1 98 ? 13.065 15.994 11.744 1.00 86.69 98 ASN A O 1
ATOM 791 N N . MET A 1 99 ? 13.718 13.847 11.646 1.00 88.56 99 MET A N 1
ATOM 792 C CA . MET A 1 99 ? 14.958 14.025 12.406 1.00 88.56 99 MET A CA 1
ATOM 793 C C . MET A 1 99 ? 16.091 14.659 11.582 1.00 88.56 99 MET A C 1
ATOM 795 O O . MET A 1 99 ? 17.165 14.913 12.123 1.00 88.56 99 MET A O 1
ATOM 799 N N . GLY A 1 100 ? 15.883 14.910 10.283 1.00 89.12 100 GLY A N 1
ATOM 800 C CA . GLY A 1 100 ? 16.907 15.440 9.381 1.00 89.12 100 GLY A CA 1
ATOM 801 C C . GLY A 1 100 ? 18.022 14.441 9.059 1.00 89.12 100 GLY A C 1
ATOM 802 O O . GLY A 1 100 ? 19.028 14.826 8.472 1.00 89.12 100 GLY A O 1
ATOM 803 N N . LEU A 1 101 ? 17.854 13.164 9.427 1.00 86.38 101 LEU A N 1
ATOM 804 C CA . LEU A 1 101 ? 18.824 12.101 9.142 1.00 86.38 101 LEU A CA 1
ATOM 805 C C . LEU A 1 101 ? 18.771 11.658 7.678 1.00 86.38 101 LEU A C 1
ATOM 807 O O . LEU A 1 101 ? 19.705 11.038 7.180 1.00 86.38 101 LEU A O 1
ATOM 811 N N . ASN A 1 102 ? 17.685 11.999 6.985 1.00 71.56 102 ASN A N 1
ATOM 812 C CA . ASN A 1 102 ? 17.433 11.604 5.615 1.00 71.56 102 ASN A CA 1
ATOM 813 C C . ASN A 1 102 ? 17.118 12.827 4.731 1.00 71.56 102 ASN A C 1
ATOM 815 O O . ASN A 1 102 ? 16.078 13.461 4.896 1.00 71.56 102 ASN A O 1
ATOM 819 N N . ARG A 1 103 ? 17.962 13.007 3.696 1.00 73.00 103 ARG A N 1
ATOM 820 C CA . ARG A 1 103 ? 17.620 13.499 2.338 1.00 73.00 103 ARG A CA 1
ATOM 821 C C . ARG A 1 103 ? 17.656 15.007 2.051 1.00 73.00 103 ARG A C 1
ATOM 823 O O . ARG A 1 103 ? 17.675 15.864 2.926 1.00 73.00 103 ARG A O 1
ATOM 830 N N . LYS A 1 104 ? 17.648 15.296 0.740 1.00 84.25 104 LYS A N 1
ATOM 831 C CA . LYS A 1 104 ? 17.460 16.618 0.128 1.00 84.25 104 LYS A CA 1
ATOM 832 C C . LYS A 1 104 ? 15.960 16.851 -0.105 1.00 84.25 104 LYS A C 1
ATOM 834 O O . LYS A 1 104 ? 15.321 16.114 -0.856 1.00 84.25 104 LYS A O 1
ATOM 839 N N . SER A 1 105 ? 15.401 17.876 0.532 1.00 85.19 105 SER A N 1
ATOM 840 C CA . SER A 1 105 ? 14.057 18.378 0.213 1.00 85.19 105 SER A CA 1
ATOM 841 C C . SER A 1 105 ? 14.039 18.926 -1.216 1.00 85.19 105 SER A C 1
ATOM 843 O O . SER A 1 105 ? 15.042 19.505 -1.653 1.00 85.19 105 SER A O 1
ATOM 845 N N . MET A 1 106 ? 12.934 18.759 -1.955 1.00 82.38 106 MET A N 1
ATOM 846 C CA . MET A 1 106 ? 12.780 19.526 -3.191 1.00 82.38 106 MET A CA 1
ATOM 847 C C . MET A 1 106 ? 12.819 21.001 -2.817 1.00 82.38 106 MET A C 1
ATOM 849 O O . MET A 1 106 ? 12.126 21.431 -1.893 1.00 82.38 106 MET A O 1
ATOM 853 N N . LYS A 1 107 ? 13.627 21.794 -3.530 1.00 80.62 107 LYS A N 1
ATOM 854 C CA . LYS A 1 107 ? 13.523 23.245 -3.406 1.00 80.62 107 LYS A CA 1
ATOM 855 C C . LYS A 1 107 ? 12.084 23.571 -3.756 1.00 80.62 107 LYS A C 1
ATOM 857 O O . LYS A 1 107 ? 11.679 23.389 -4.902 1.00 80.62 107 LYS A O 1
ATOM 862 N N . ARG A 1 108 ? 11.307 24.013 -2.766 1.00 75.69 108 ARG A N 1
ATOM 863 C CA . ARG A 1 108 ? 10.050 24.692 -3.036 1.00 75.69 108 ARG A CA 1
ATOM 864 C C . ARG A 1 108 ? 10.495 25.845 -3.910 1.00 75.69 108 ARG A C 1
ATOM 866 O O . ARG A 1 108 ? 11.198 26.714 -3.391 1.00 75.69 108 ARG A O 1
ATOM 873 N N . ALA A 1 109 ? 10.242 25.752 -5.224 1.00 63.00 109 ALA A N 1
ATOM 874 C CA . ALA A 1 109 ? 10.490 26.852 -6.144 1.00 63.00 109 ALA A CA 1
ATOM 875 C C . ALA A 1 109 ? 9.985 28.054 -5.380 1.00 63.00 109 ALA A C 1
ATOM 877 O O . ALA A 1 109 ? 8.847 27.980 -4.910 1.00 63.00 109 ALA A O 1
ATOM 878 N N . GLU A 1 110 ? 10.876 28.996 -5.047 1.00 50.03 110 GLU A N 1
ATOM 879 C CA . GLU A 1 110 ? 10.505 30.124 -4.212 1.00 50.03 110 GLU A CA 1
ATOM 880 C C . GLU A 1 110 ? 9.279 30.684 -4.906 1.00 50.03 110 GLU A C 1
ATOM 882 O O . GLU A 1 110 ? 9.381 31.252 -5.993 1.00 50.03 110 GLU A O 1
ATOM 887 N N . VAL A 1 111 ? 8.096 30.410 -4.351 1.00 46.72 111 VAL A N 1
ATOM 888 C CA . VAL A 1 111 ? 6.857 31.010 -4.803 1.00 46.72 111 VAL A CA 1
ATOM 889 C C . VAL A 1 111 ? 7.015 32.398 -4.232 1.00 46.72 111 VAL A C 1
ATOM 891 O O . VAL A 1 111 ? 6.556 32.701 -3.132 1.00 46.72 111 VAL A O 1
ATOM 894 N N . GLN A 1 112 ? 7.877 33.158 -4.906 1.00 43.69 112 GLN A N 1
ATOM 895 C CA . GLN A 1 112 ? 8.266 34.502 -4.594 1.00 43.69 112 GLN A CA 1
ATOM 896 C C . GLN A 1 112 ? 6.949 35.230 -4.547 1.00 43.69 112 GLN A C 1
ATOM 898 O O . GLN A 1 112 ? 6.293 35.376 -5.573 1.00 43.69 112 GLN A O 1
ATOM 903 N N . HIS A 1 113 ? 6.541 35.554 -3.322 1.00 42.81 113 HIS A N 1
ATOM 904 C CA . HIS A 1 113 ? 5.630 36.629 -3.001 1.00 42.81 113 HIS A CA 1
ATOM 905 C C . HIS A 1 113 ? 4.661 36.944 -4.141 1.00 42.81 113 HIS A C 1
ATOM 907 O O . HIS A 1 113 ? 4.798 37.974 -4.799 1.00 42.81 113 HIS A O 1
ATOM 913 N N . ALA A 1 114 ? 3.670 36.073 -4.371 1.00 39.25 114 ALA A N 1
ATOM 914 C CA . ALA A 1 114 ? 2.459 36.549 -5.016 1.00 39.25 114 ALA A CA 1
ATOM 915 C C . ALA A 1 114 ? 2.005 37.741 -4.155 1.00 39.25 114 ALA A C 1
ATOM 917 O O . ALA A 1 114 ? 1.812 37.562 -2.944 1.00 39.25 114 ALA A O 1
ATOM 918 N N . PRO A 1 115 ? 1.982 38.965 -4.706 1.00 43.03 115 PRO A N 1
ATOM 919 C CA . PRO A 1 115 ? 1.753 40.154 -3.913 1.00 43.03 115 PRO A CA 1
ATOM 920 C C . PRO A 1 115 ? 0.450 39.975 -3.139 1.00 43.03 115 PRO A C 1
ATOM 922 O O . PRO A 1 115 ? -0.571 39.620 -3.724 1.00 43.03 115 PRO A O 1
ATOM 925 N N . GLN A 1 116 ? 0.476 40.246 -1.832 1.00 48.91 116 GLN A N 1
ATOM 926 C CA . GLN A 1 116 ? -0.715 40.351 -0.980 1.00 48.91 116 GLN A CA 1
ATOM 927 C C . GLN A 1 116 ? -1.567 41.580 -1.365 1.00 48.91 116 GLN A C 1
ATOM 929 O O . GLN A 1 116 ? -2.040 42.325 -0.509 1.00 48.91 116 GLN A O 1
ATOM 934 N N . HIS A 1 117 ? -1.724 41.849 -2.660 1.00 43.62 117 HIS A N 1
ATOM 935 C CA . HIS A 1 117 ? -2.464 42.981 -3.168 1.00 43.62 117 HIS A CA 1
ATOM 936 C C . HIS A 1 117 ? -3.892 42.563 -3.521 1.00 43.62 117 HIS A C 1
ATOM 938 O O . HIS A 1 117 ? -4.144 41.723 -4.380 1.00 43.62 117 HIS A O 1
ATOM 944 N N . SER A 1 118 ? -4.805 43.245 -2.831 1.00 44.94 118 SER A N 1
ATOM 945 C CA . SER A 1 118 ? -6.241 43.391 -3.075 1.00 44.94 118 SER A CA 1
ATOM 946 C C . SER A 1 118 ? -7.113 42.147 -2.922 1.00 44.94 118 SER A C 1
ATOM 948 O O . SER A 1 118 ? -7.355 41.376 -3.844 1.00 44.94 118 SER A O 1
ATOM 950 N N . ALA A 1 119 ? -7.713 42.074 -1.736 1.00 51.81 119 ALA A N 1
ATOM 951 C CA . ALA A 1 119 ? -9.032 41.512 -1.519 1.00 51.81 119 ALA A CA 1
ATOM 952 C C . ALA A 1 119 ? -10.054 42.127 -2.501 1.00 51.81 119 ALA A C 1
ATOM 954 O O . ALA A 1 119 ? -10.606 43.195 -2.253 1.00 51.81 119 ALA A O 1
ATOM 955 N N . SER A 1 120 ? -10.332 41.447 -3.608 1.00 50.34 120 SER A N 1
ATOM 956 C CA . SER A 1 120 ? -11.579 41.623 -4.352 1.00 50.34 120 SER A CA 1
ATOM 957 C C . SER A 1 120 ? -12.070 40.262 -4.808 1.00 50.34 120 SER A C 1
ATOM 959 O O . SER A 1 120 ? -11.368 39.503 -5.470 1.00 50.34 120 SER A O 1
ATOM 961 N N . ALA A 1 121 ? -13.268 39.950 -4.339 1.00 55.62 121 ALA A N 1
ATOM 962 C CA . ALA A 1 121 ? -13.895 38.656 -4.374 1.00 55.62 121 ALA A CA 1
ATOM 963 C C . ALA A 1 121 ? -14.323 38.257 -5.787 1.00 55.62 121 ALA A C 1
ATOM 965 O O . ALA A 1 121 ? -15.329 38.749 -6.276 1.00 55.62 121 ALA A O 1
ATOM 966 N N . GLU A 1 122 ? -13.657 37.262 -6.358 1.00 52.22 122 GLU A N 1
ATOM 967 C CA . GLU A 1 122 ? -14.300 36.315 -7.262 1.00 52.22 122 GLU A CA 1
ATOM 968 C C . GLU A 1 122 ? -13.889 34.910 -6.822 1.00 52.22 122 GLU A C 1
ATOM 970 O O . GLU A 1 122 ? -12.745 34.484 -6.964 1.00 52.22 122 GLU A O 1
ATOM 975 N N . LYS A 1 123 ? -14.842 34.204 -6.195 1.00 53.19 123 LYS A N 1
ATOM 976 C CA . LYS A 1 123 ? -14.760 32.775 -5.870 1.00 53.19 123 LYS A CA 1
ATOM 977 C C . LYS A 1 123 ? -14.801 31.980 -7.176 1.00 53.19 123 LYS A C 1
ATOM 979 O O . LYS A 1 123 ? -15.782 31.295 -7.465 1.00 53.19 123 LYS A O 1
ATOM 984 N N . THR A 1 124 ? -13.761 32.083 -7.991 1.00 53.06 124 THR A N 1
ATOM 985 C CA . THR A 1 124 ? -13.537 31.127 -9.068 1.00 53.06 124 THR A CA 1
ATOM 986 C C . THR A 1 124 ? -13.360 29.787 -8.377 1.00 53.06 124 THR A C 1
ATOM 988 O O . THR A 1 124 ? -12.502 29.659 -7.504 1.00 53.06 124 THR A O 1
ATOM 991 N N . LYS A 1 125 ? -14.245 28.829 -8.674 1.00 58.22 125 LYS A N 1
ATOM 992 C CA . LYS A 1 125 ? -14.197 27.458 -8.157 1.00 58.22 125 LYS A CA 1
ATOM 993 C C . LYS A 1 125 ? -12.821 26.887 -8.497 1.00 58.22 125 LYS A C 1
ATOM 995 O O . LYS A 1 125 ? -12.640 26.378 -9.599 1.00 58.22 125 LYS A O 1
ATOM 1000 N N . GLN A 1 126 ? -11.850 27.047 -7.598 1.00 52.28 126 GLN A N 1
ATOM 1001 C CA . GLN A 1 126 ? -10.555 26.402 -7.721 1.00 52.28 126 GLN A CA 1
ATOM 1002 C C . GLN A 1 126 ? -10.871 24.918 -7.836 1.00 52.28 126 GLN A C 1
ATOM 1004 O O . GLN A 1 126 ? -11.548 24.349 -6.974 1.00 52.28 126 GLN A O 1
ATOM 1009 N N . SER A 1 127 ? -10.499 24.338 -8.975 1.00 57.28 127 SER A N 1
ATOM 1010 C CA . SER A 1 127 ? -10.531 22.897 -9.156 1.00 57.28 127 SER A CA 1
ATOM 1011 C C . SER A 1 127 ? -9.855 22.264 -7.941 1.00 57.28 127 SER A C 1
ATOM 1013 O O . SER A 1 127 ? -8.847 22.814 -7.489 1.00 57.28 127 SER A O 1
ATOM 1015 N N . PRO A 1 128 ? -10.410 21.174 -7.389 1.00 65.06 128 PRO A N 1
ATOM 1016 C CA . PRO A 1 128 ? -9.852 20.532 -6.209 1.00 65.06 128 PRO A CA 1
ATOM 1017 C C . PRO A 1 128 ? -8.356 20.302 -6.424 1.00 65.06 128 PRO A C 1
ATOM 1019 O O . PRO A 1 128 ? -7.958 19.665 -7.399 1.00 65.06 128 PRO A O 1
ATOM 1022 N N . THR A 1 129 ? -7.547 20.909 -5.558 1.00 75.88 129 THR A N 1
ATOM 1023 C CA . THR A 1 129 ? -6.092 20.798 -5.578 1.00 75.88 129 THR A CA 1
ATOM 1024 C C . THR A 1 129 ? -5.723 19.318 -5.552 1.00 75.88 129 THR A C 1
ATOM 1026 O O . THR A 1 129 ? -6.198 18.585 -4.683 1.00 75.88 129 THR A O 1
ATOM 1029 N N . THR A 1 130 ? -4.926 18.863 -6.519 1.00 87.31 130 THR A N 1
ATOM 1030 C CA . THR A 1 130 ? -4.468 17.468 -6.604 1.00 87.31 130 THR A CA 1
ATOM 1031 C C . THR A 1 130 ? -3.745 17.082 -5.318 1.00 87.31 130 THR A C 1
ATOM 1033 O O . THR A 1 130 ? -3.031 17.909 -4.750 1.00 87.31 130 THR A O 1
ATOM 1036 N N . LEU A 1 131 ? -3.881 15.834 -4.856 1.00 90.25 131 LEU A N 1
ATOM 1037 C CA . LEU A 1 131 ? -3.232 15.380 -3.614 1.00 90.25 131 LEU A CA 1
ATOM 1038 C C . LEU A 1 131 ? -1.709 15.602 -3.657 1.00 90.25 131 LEU A C 1
ATOM 1040 O O . LEU A 1 131 ? -1.111 15.985 -2.657 1.00 90.25 131 LEU A O 1
ATOM 1044 N N . PHE A 1 132 ? -1.131 15.453 -4.849 1.00 91.94 132 PHE A N 1
ATOM 1045 C CA . PHE A 1 132 ? 0.292 15.580 -5.161 1.00 91.94 132 PHE A CA 1
ATOM 1046 C C . PHE A 1 132 ? 0.761 17.027 -5.393 1.00 91.94 132 PHE A C 1
ATOM 1048 O O . PHE A 1 132 ? 1.896 17.248 -5.813 1.00 91.94 132 PHE A O 1
ATOM 1055 N N . ASP A 1 133 ? -0.080 18.037 -5.134 1.00 90.38 133 ASP A N 1
ATOM 1056 C CA . ASP A 1 133 ? 0.365 19.432 -5.189 1.00 90.38 133 ASP A CA 1
ATOM 1057 C C . ASP A 1 133 ? 1.433 19.677 -4.104 1.00 90.38 133 ASP A C 1
ATOM 1059 O O . ASP A 1 133 ? 1.156 19.440 -2.921 1.00 90.38 133 ASP A O 1
ATOM 1063 N N . PRO A 1 134 ? 2.628 20.196 -4.454 1.00 90.12 134 PRO A N 1
ATOM 1064 C CA . PRO A 1 134 ? 3.682 20.528 -3.494 1.00 90.12 134 PRO A CA 1
ATOM 1065 C C . PRO A 1 134 ? 3.218 21.384 -2.304 1.00 90.12 134 PRO A C 1
ATOM 1067 O O . PRO A 1 134 ? 3.831 21.341 -1.238 1.00 90.12 134 PRO A O 1
ATOM 1070 N N . CYS A 1 135 ? 2.140 22.160 -2.446 1.00 87.50 135 CYS A N 1
ATOM 1071 C CA . CYS A 1 135 ? 1.572 22.969 -1.371 1.00 87.50 135 CYS A CA 1
ATOM 1072 C C . CYS A 1 135 ? 0.857 22.160 -0.282 1.00 87.50 135 CYS A C 1
ATOM 1074 O O . CYS A 1 135 ? 0.729 22.665 0.835 1.00 87.50 135 CYS A O 1
ATOM 1076 N N . ASN A 1 136 ? 0.428 20.931 -0.579 1.00 88.62 136 ASN A N 1
ATOM 1077 C CA . ASN A 1 136 ? -0.223 20.042 0.384 1.00 88.62 136 ASN A CA 1
ATOM 1078 C C . ASN A 1 136 ? 0.778 19.324 1.299 1.00 88.62 136 ASN A C 1
ATOM 1080 O O . ASN A 1 136 ? 0.389 18.774 2.331 1.00 88.62 136 ASN A O 1
ATOM 1084 N N . TYR A 1 137 ? 2.066 19.346 0.953 1.00 89.31 137 TYR A N 1
ATOM 1085 C CA . TYR A 1 137 ? 3.101 18.680 1.726 1.00 89.31 137 TYR A CA 1
ATOM 1086 C C . TYR A 1 137 ? 3.602 19.561 2.881 1.00 89.31 137 TYR A C 1
ATOM 1088 O O . TYR A 1 137 ? 3.903 20.748 2.699 1.00 89.31 137 TYR A O 1
ATOM 1096 N N . PRO A 1 138 ? 3.744 18.994 4.087 1.00 89.25 138 PRO A N 1
ATOM 1097 C CA . PRO A 1 138 ? 4.436 19.660 5.178 1.00 89.25 138 PRO A CA 1
ATOM 1098 C C . PRO A 1 138 ? 5.952 19.670 4.912 1.00 89.25 138 PRO A C 1
ATOM 1100 O O . PRO A 1 138 ? 6.466 18.744 4.295 1.00 89.25 138 PRO A O 1
ATOM 1103 N N . PRO A 1 139 ? 6.721 20.659 5.397 1.00 88.25 139 PRO A N 1
ATOM 1104 C CA . PRO A 1 139 ? 8.181 20.586 5.342 1.00 88.25 139 PRO A CA 1
ATOM 1105 C C . PRO A 1 139 ? 8.716 19.362 6.118 1.00 88.25 139 PRO A C 1
ATOM 1107 O O . PRO A 1 139 ? 8.227 19.129 7.228 1.00 88.25 139 PRO A O 1
ATOM 1110 N N . PRO A 1 140 ? 9.739 18.634 5.617 1.00 91.12 140 PRO A N 1
ATOM 1111 C CA . PRO A 1 140 ? 10.566 18.915 4.431 1.00 91.12 140 PRO A CA 1
ATOM 1112 C C . PRO A 1 140 ? 10.062 18.298 3.108 1.00 91.12 140 PRO A C 1
ATOM 1114 O O . PRO A 1 140 ? 10.820 18.234 2.141 1.00 91.12 140 PRO A O 1
ATOM 1117 N N . TRP A 1 141 ? 8.827 17.814 3.041 1.00 92.06 141 TRP A N 1
ATOM 1118 C CA . TRP A 1 141 ? 8.258 17.230 1.826 1.00 92.06 141 TRP A CA 1
ATOM 1119 C C . TRP A 1 141 ? 7.796 18.300 0.808 1.00 92.06 141 TRP A C 1
ATOM 1121 O O . TRP A 1 141 ? 7.545 19.444 1.200 1.00 92.06 141 TRP A O 1
ATOM 1131 N N . PRO A 1 142 ? 7.659 17.942 -0.486 1.00 93.06 142 PRO A N 1
ATOM 1132 C CA . PRO A 1 142 ? 8.031 16.656 -1.084 1.00 93.06 142 PRO A CA 1
ATOM 1133 C C . PRO A 1 142 ? 9.556 16.466 -1.154 1.00 93.06 142 PRO A C 1
ATOM 1135 O O . PRO A 1 142 ? 10.338 17.415 -1.226 1.00 93.06 142 PRO A O 1
ATOM 1138 N N . LEU A 1 143 ? 9.989 15.209 -1.095 1.00 93.38 143 LEU A N 1
ATOM 1139 C CA . LEU A 1 143 ? 11.404 14.840 -1.178 1.00 93.38 143 LEU A CA 1
ATOM 1140 C C . LEU A 1 143 ? 11.792 14.619 -2.637 1.00 93.38 143 LEU A C 1
ATOM 1142 O O . LEU A 1 143 ? 11.002 14.045 -3.396 1.00 93.38 143 LEU A O 1
ATOM 1146 N N . VAL A 1 144 ? 13.018 15.014 -3.001 1.00 94.88 144 VAL A N 1
ATOM 1147 C CA . VAL A 1 144 ? 13.563 14.755 -4.343 1.00 94.88 144 VAL A CA 1
ATOM 1148 C C . VAL A 1 144 ? 13.482 13.243 -4.612 1.00 94.88 144 VAL A C 1
ATOM 1150 O O . VAL A 1 144 ? 13.884 12.469 -3.733 1.00 94.88 144 VAL A O 1
ATOM 1153 N N . PRO A 1 145 ? 12.940 12.791 -5.756 1.00 95.38 145 PRO A N 1
ATOM 1154 C CA . PRO A 1 145 ? 12.919 11.370 -6.098 1.00 95.38 145 PRO A CA 1
ATOM 1155 C C . PRO A 1 145 ? 14.310 10.738 -5.994 1.00 95.38 145 PRO A C 1
ATOM 1157 O O . PRO A 1 145 ? 15.311 11.379 -6.317 1.00 95.38 145 PRO A O 1
ATOM 1160 N N . PHE A 1 146 ? 14.379 9.505 -5.495 1.00 94.12 146 PHE A N 1
ATOM 1161 C CA . PHE A 1 146 ? 15.618 8.737 -5.308 1.00 94.12 146 PHE A CA 1
ATOM 1162 C C . PHE A 1 146 ? 16.644 9.346 -4.332 1.00 94.12 146 PHE A C 1
ATOM 1164 O O . PHE A 1 146 ? 17.763 8.854 -4.203 1.00 94.12 146 PHE A O 1
ATOM 1171 N N . SER A 1 147 ? 16.275 10.374 -3.560 1.00 93.38 147 SER A N 1
ATOM 1172 C CA . SER A 1 147 ? 17.168 11.004 -2.577 1.00 93.38 147 SER A CA 1
ATOM 1173 C C . SER A 1 147 ? 17.440 10.312 -1.218 1.00 93.38 147 SER A C 1
ATOM 1175 O O . SER A 1 147 ? 18.367 10.748 -0.546 1.00 93.38 147 SER A O 1
ATOM 1177 N N . ALA A 1 148 ? 16.758 9.299 -0.664 1.00 92.19 148 ALA A N 1
ATOM 1178 C CA . ALA A 1 148 ? 15.710 8.477 -1.218 1.00 92.19 148 ALA A CA 1
ATOM 1179 C C . ALA A 1 148 ? 15.499 7.048 -0.686 1.00 92.19 148 ALA A C 1
ATOM 1181 O O . ALA A 1 148 ? 14.797 6.365 -1.405 1.00 92.19 148 ALA A O 1
ATOM 1182 N N . LEU A 1 149 ? 16.031 6.508 0.436 1.00 90.25 149 LEU A N 1
ATOM 1183 C CA . LEU A 1 149 ? 15.803 5.057 0.696 1.00 90.25 149 LEU A CA 1
ATOM 1184 C C . LEU A 1 149 ? 14.308 4.663 0.754 1.00 90.25 149 LEU A C 1
ATOM 1186 O O . LEU A 1 149 ? 13.633 4.916 1.749 1.00 90.25 149 LEU A O 1
ATOM 1190 N N . THR A 1 150 ? 13.806 4.038 -0.302 1.00 92.81 150 THR A N 1
ATOM 1191 C CA . THR A 1 150 ? 12.451 3.501 -0.408 1.00 92.81 150 THR A CA 1
ATOM 1192 C C . THR A 1 150 ? 12.498 1.986 -0.272 1.00 92.81 150 THR A C 1
ATOM 1194 O O . THR A 1 150 ? 13.451 1.335 -0.709 1.00 92.81 150 THR A O 1
ATOM 1197 N N . HIS A 1 151 ? 11.471 1.424 0.358 1.00 94.31 151 HIS A N 1
ATOM 1198 C CA . HIS A 1 151 ? 11.337 -0.021 0.513 1.00 94.31 151 HIS A CA 1
ATOM 1199 C C . HIS A 1 151 ? 10.470 -0.583 -0.601 1.00 94.31 151 HIS A C 1
ATOM 1201 O O . HIS A 1 151 ? 9.564 0.093 -1.094 1.00 94.31 151 HIS A O 1
ATOM 1207 N N . ASN A 1 152 ? 10.774 -1.812 -1.007 1.00 94.44 152 ASN A N 1
ATOM 1208 C CA . ASN A 1 152 ? 10.003 -2.501 -2.026 1.00 94.44 152 ASN A CA 1
ATOM 1209 C C . ASN A 1 152 ? 8.580 -2.744 -1.529 1.00 94.44 152 ASN A C 1
ATOM 1211 O O . ASN A 1 152 ? 8.375 -3.153 -0.388 1.00 94.44 152 ASN A O 1
ATOM 1215 N N . LEU A 1 153 ? 7.598 -2.499 -2.392 1.00 93.38 153 LEU A N 1
ATOM 1216 C CA . LEU A 1 153 ? 6.215 -2.845 -2.108 1.00 93.38 153 LEU A CA 1
ATOM 1217 C C . LEU A 1 153 ? 6.073 -4.374 -2.084 1.00 93.38 153 LEU A C 1
ATOM 1219 O O . LEU A 1 153 ? 6.003 -5.008 -3.134 1.00 93.38 153 LEU A O 1
ATOM 1223 N N . GLN A 1 154 ? 6.050 -4.953 -0.884 1.00 88.62 154 GLN A N 1
ATOM 1224 C CA . GLN A 1 154 ? 5.947 -6.403 -0.697 1.00 88.62 154 GLN A CA 1
ATOM 1225 C C . GLN A 1 154 ? 4.503 -6.899 -0.675 1.00 88.62 154 GLN A C 1
ATOM 1227 O O . GLN A 1 154 ? 4.249 -8.004 -1.126 1.00 88.62 154 GLN A O 1
ATOM 1232 N N . LYS A 1 155 ? 3.554 -6.086 -0.198 1.00 89.44 155 LYS A N 1
ATOM 1233 C CA . LYS A 1 155 ? 2.132 -6.444 -0.143 1.00 89.44 155 LYS A CA 1
ATOM 1234 C C . LYS A 1 155 ? 1.388 -5.938 -1.373 1.00 89.44 155 LYS A C 1
ATOM 1236 O O . LYS A 1 155 ? 1.514 -4.767 -1.743 1.00 89.44 155 LYS A O 1
ATOM 1241 N N . ARG A 1 156 ? 0.544 -6.792 -1.960 1.00 91.00 156 ARG A N 1
ATOM 1242 C CA . ARG A 1 156 ? -0.278 -6.408 -3.112 1.00 91.00 156 ARG A CA 1
ATOM 1243 C C . ARG A 1 156 ? -1.278 -5.318 -2.765 1.00 91.00 156 ARG A C 1
ATOM 1245 O O . ARG A 1 156 ? -2.067 -5.458 -1.833 1.00 91.00 156 ARG A O 1
ATOM 1252 N N . ILE A 1 157 ? -1.305 -4.267 -3.584 1.00 93.62 157 ILE A N 1
ATOM 1253 C CA . ILE A 1 157 ? -2.391 -3.284 -3.563 1.00 93.62 157 ILE A CA 1
ATOM 1254 C C . ILE A 1 157 ? -3.659 -3.977 -4.091 1.00 93.62 157 ILE A C 1
ATOM 1256 O O . ILE A 1 157 ? -3.622 -4.546 -5.189 1.00 93.62 157 ILE A O 1
ATOM 1260 N N . PRO A 1 158 ? -4.780 -3.956 -3.347 1.00 94.00 158 PRO A N 1
ATOM 1261 C CA . PRO A 1 158 ? -6.051 -4.489 -3.829 1.00 94.00 158 PRO A CA 1
ATOM 1262 C C . PRO A 1 158 ? -6.414 -3.916 -5.203 1.00 94.00 158 PRO A C 1
ATOM 1264 O O . PRO A 1 158 ? -6.207 -2.729 -5.454 1.00 94.00 158 PRO A O 1
ATOM 1267 N N . PHE A 1 159 ? -6.975 -4.730 -6.099 1.00 93.75 159 PHE A N 1
ATOM 1268 C CA . PHE A 1 159 ? -7.244 -4.314 -7.480 1.00 93.75 159 PHE A CA 1
ATOM 1269 C C . PHE A 1 159 ? -8.144 -3.079 -7.564 1.00 93.75 159 PHE A C 1
ATOM 1271 O O . PHE A 1 159 ? -7.965 -2.243 -8.447 1.00 93.75 159 PHE A O 1
ATOM 1278 N N . HIS A 1 160 ? -9.101 -2.950 -6.643 1.00 93.81 160 HIS A N 1
ATOM 1279 C CA . HIS A 1 160 ? -10.000 -1.795 -6.587 1.00 93.81 160 HIS A CA 1
ATOM 1280 C C . HIS A 1 160 ? -9.321 -0.500 -6.104 1.00 93.81 160 HIS A C 1
ATOM 1282 O O . HIS A 1 160 ? -9.867 0.581 -6.321 1.00 93.81 160 HIS A O 1
ATOM 1288 N N . LEU A 1 161 ? -8.141 -0.611 -5.485 1.00 95.62 161 LEU A N 1
ATOM 1289 C CA . LEU A 1 161 ? -7.300 0.500 -5.029 1.00 95.62 161 LEU A CA 1
ATOM 1290 C C . LEU A 1 161 ? -6.116 0.763 -5.962 1.00 95.62 161 LEU A C 1
ATOM 1292 O O . LEU A 1 161 ? -5.255 1.584 -5.655 1.00 95.62 161 LEU A O 1
ATOM 1296 N N . LEU A 1 162 ? -6.035 0.077 -7.100 1.00 95.44 162 LEU A N 1
ATOM 1297 C CA . LEU A 1 162 ? -5.043 0.435 -8.097 1.00 95.44 162 LEU A CA 1
ATOM 1298 C C . LEU A 1 162 ? -5.376 1.814 -8.692 1.00 95.44 162 LEU A C 1
ATOM 1300 O O . LEU A 1 162 ? -6.556 2.128 -8.888 1.00 95.44 162 LEU A O 1
ATOM 1304 N N . PRO A 1 163 ? -4.358 2.645 -8.981 1.00 96.44 163 PRO A N 1
ATOM 1305 C CA . PRO A 1 163 ? -4.580 3.959 -9.560 1.00 96.44 163 PRO A CA 1
ATOM 1306 C C . PRO A 1 163 ? -5.311 3.870 -10.902 1.00 96.44 163 PRO A C 1
ATOM 1308 O O . PRO A 1 163 ? -5.045 2.983 -11.709 1.00 96.44 163 PRO A O 1
ATOM 1311 N N . GLN A 1 164 ? -6.216 4.812 -11.154 1.00 95.75 164 GLN A N 1
ATOM 1312 C CA . GLN A 1 164 ? -6.900 4.947 -12.448 1.00 95.75 164 GLN A CA 1
ATOM 1313 C C . GLN A 1 164 ? -6.046 5.704 -13.465 1.00 95.75 164 GLN A C 1
ATOM 1315 O O . GLN A 1 164 ? -6.108 5.441 -14.664 1.00 95.75 164 GLN A O 1
ATOM 1320 N N . LYS A 1 165 ? -5.233 6.644 -12.982 1.00 96.06 165 LYS A N 1
ATOM 1321 C CA . LYS A 1 165 ? -4.313 7.449 -13.779 1.00 96.06 165 LYS A CA 1
ATOM 1322 C C . LYS A 1 165 ? -2.911 7.337 -13.199 1.00 96.06 165 LYS A C 1
ATOM 1324 O O . LYS A 1 165 ? -2.731 7.442 -11.988 1.00 96.06 165 LYS A O 1
ATOM 1329 N N . LEU A 1 166 ? -1.920 7.176 -14.062 1.00 96.88 166 LEU A N 1
ATOM 1330 C CA . LEU A 1 166 ? -0.521 7.210 -13.677 1.00 96.88 166 LEU A CA 1
ATOM 1331 C C . LEU A 1 166 ? 0.202 8.366 -14.354 1.00 96.88 166 LEU A C 1
ATOM 1333 O O . LEU A 1 166 ? 0.183 8.491 -15.578 1.00 96.88 166 LEU A O 1
ATOM 1337 N N . ILE A 1 167 ? 0.852 9.188 -13.541 1.00 96.62 167 ILE A N 1
ATOM 1338 C CA . ILE A 1 167 ? 1.679 10.308 -13.972 1.00 96.62 167 ILE A CA 1
ATOM 1339 C C . ILE A 1 167 ? 3.136 9.863 -13.853 1.00 96.62 167 ILE A C 1
ATOM 1341 O O . ILE A 1 167 ? 3.627 9.619 -12.756 1.00 96.62 167 ILE A O 1
ATOM 1345 N N . VAL A 1 168 ? 3.815 9.693 -14.982 1.00 96.69 168 VAL A N 1
ATOM 1346 C CA . VAL A 1 168 ? 5.192 9.202 -15.029 1.00 96.69 168 VAL A CA 1
ATOM 1347 C C . VAL A 1 168 ? 6.140 10.363 -15.270 1.00 96.69 168 VAL A C 1
ATOM 1349 O O . VAL A 1 168 ? 6.029 11.056 -16.278 1.00 96.69 168 VAL A O 1
ATOM 1352 N N . HIS A 1 169 ? 7.071 10.539 -14.345 1.00 96.94 169 HIS A N 1
ATOM 1353 C CA . HIS A 1 169 ? 8.131 11.533 -14.361 1.00 96.94 169 HIS A CA 1
ATOM 1354 C C . HIS A 1 169 ? 9.412 10.896 -14.900 1.00 96.94 169 HIS A C 1
ATOM 1356 O O . HIS A 1 169 ? 9.947 9.954 -14.304 1.00 96.94 169 HIS A O 1
ATOM 1362 N N . ASP A 1 170 ? 9.884 11.391 -16.040 1.00 95.38 170 ASP A N 1
ATOM 1363 C CA . ASP A 1 170 ? 10.995 10.817 -16.797 1.00 95.38 170 ASP A CA 1
ATOM 1364 C C . ASP A 1 170 ? 11.953 11.898 -17.344 1.00 95.38 170 ASP A C 1
ATOM 1366 O O . ASP A 1 170 ? 12.042 12.098 -18.558 1.00 95.38 170 ASP A O 1
ATOM 1370 N N . PRO A 1 171 ? 12.722 12.597 -16.486 1.00 93.94 171 PRO A N 1
ATOM 1371 C CA . PRO A 1 171 ? 13.627 13.675 -16.913 1.00 93.94 171 PRO A CA 1
ATOM 1372 C C . PRO A 1 171 ? 14.696 13.261 -17.944 1.00 93.94 171 PRO A C 1
ATOM 1374 O O . PRO A 1 171 ? 15.313 14.107 -18.592 1.00 93.94 171 PRO A O 1
ATOM 1377 N N . TRP A 1 172 ? 14.956 11.957 -18.095 1.00 92.38 172 TRP A N 1
ATOM 1378 C CA . TRP A 1 172 ? 15.927 11.415 -19.054 1.00 92.38 172 TRP A CA 1
ATOM 1379 C C . TRP A 1 172 ? 15.282 10.869 -20.328 1.00 92.38 172 TRP A C 1
ATOM 1381 O O . TRP A 1 172 ? 16.003 10.368 -21.190 1.00 92.38 172 TRP A O 1
ATOM 1391 N N . ASN A 1 173 ? 13.962 10.997 -20.474 1.00 92.56 173 ASN A N 1
ATOM 1392 C CA . ASN A 1 173 ? 13.213 10.525 -21.632 1.00 92.56 173 ASN A CA 1
ATOM 1393 C C . ASN A 1 173 ? 13.448 9.030 -21.944 1.00 92.56 173 ASN A C 1
ATOM 1395 O O . ASN A 1 173 ? 13.536 8.643 -23.110 1.00 92.56 173 ASN A O 1
ATOM 1399 N N . LEU A 1 174 ? 13.574 8.198 -20.905 1.00 90.94 174 LEU A N 1
ATOM 1400 C CA . LEU A 1 174 ? 13.747 6.743 -20.976 1.00 90.94 174 LEU A CA 1
ATOM 1401 C C . LEU A 1 174 ? 12.572 6.034 -21.663 1.00 90.94 174 LEU A C 1
ATOM 1403 O O . LEU A 1 174 ? 12.729 4.934 -22.199 1.00 90.94 174 LEU A O 1
ATOM 1407 N N . LEU A 1 175 ? 11.384 6.641 -21.626 1.00 90.25 175 LEU A N 1
ATOM 1408 C CA . LEU A 1 175 ? 10.188 6.132 -22.285 1.00 90.25 175 LEU A CA 1
ATOM 1409 C C . LEU A 1 175 ? 10.233 6.332 -23.794 1.00 90.25 175 LEU A C 1
ATOM 1411 O O . LEU A 1 175 ? 9.785 5.452 -24.527 1.00 90.25 175 LEU A O 1
ATOM 1415 N N . SER A 1 176 ? 10.841 7.407 -24.281 1.00 85.38 176 SER A N 1
ATOM 1416 C CA . SER A 1 176 ? 11.154 7.483 -25.703 1.00 85.38 176 SER A CA 1
ATOM 1417 C C . SER A 1 176 ? 12.320 6.537 -26.005 1.00 85.38 176 SER A C 1
ATOM 1419 O O . SER A 1 176 ? 13.175 6.290 -25.161 1.00 85.38 176 SER A O 1
ATOM 1421 N N . VAL A 1 177 ? 12.389 5.989 -27.216 1.00 65.06 177 VAL A N 1
ATOM 1422 C CA . VAL A 1 177 ? 13.661 5.488 -27.757 1.00 65.06 177 VAL A CA 1
ATOM 1423 C C . VAL A 1 177 ? 14.222 6.611 -28.601 1.00 65.06 177 VAL A C 1
ATOM 1425 O O . VAL A 1 177 ? 13.892 6.685 -29.785 1.00 65.06 177 VAL A O 1
ATOM 1428 N N . PRO A 1 178 ? 15.021 7.538 -28.057 1.00 56.72 178 PRO A N 1
ATOM 1429 C CA . PRO A 1 178 ? 15.869 8.284 -28.947 1.00 56.72 178 PRO A CA 1
ATOM 1430 C C . PRO A 1 178 ? 16.861 7.295 -29.569 1.00 56.72 178 PRO A C 1
ATOM 1432 O O . PRO A 1 178 ? 17.485 6.509 -28.860 1.00 56.72 178 PRO A O 1
ATOM 1435 N N . ASP A 1 179 ? 17.085 7.408 -30.874 1.00 56.69 179 ASP A N 1
ATOM 1436 C CA . ASP A 1 179 ? 18.229 6.824 -31.601 1.00 56.69 179 ASP A CA 1
ATOM 1437 C C . ASP A 1 179 ? 19.576 7.451 -31.144 1.00 56.69 179 ASP A C 1
ATOM 1439 O O . ASP A 1 179 ? 20.577 7.495 -31.862 1.00 56.69 179 ASP A O 1
ATOM 1443 N N . VAL A 1 180 ? 19.581 8.059 -29.954 1.00 50.16 180 VAL A N 1
ATOM 1444 C CA . VAL A 1 180 ? 20.631 8.932 -29.458 1.00 50.16 180 VAL A CA 1
ATOM 1445 C C . VAL A 1 180 ? 21.645 8.052 -28.760 1.00 50.16 180 VAL A C 1
ATOM 1447 O O . VAL A 1 180 ? 21.343 7.351 -27.796 1.00 50.16 180 VAL A O 1
ATOM 1450 N N . LYS A 1 181 ? 22.856 8.102 -29.317 1.00 56.59 181 LYS A N 1
ATOM 1451 C CA . LYS A 1 181 ? 24.092 7.549 -28.769 1.00 56.59 181 LYS A CA 1
ATOM 1452 C C . LYS A 1 181 ? 24.086 7.719 -27.258 1.00 56.59 181 LYS A C 1
ATOM 1454 O O . LYS A 1 181 ? 23.809 8.823 -26.804 1.00 56.59 181 LYS A O 1
ATOM 1459 N N . GLU A 1 182 ? 24.373 6.637 -26.538 1.00 60.53 182 GLU A N 1
ATOM 1460 C CA . GLU A 1 182 ? 24.525 6.606 -25.084 1.00 60.53 182 GLU A CA 1
ATOM 1461 C C . GLU A 1 182 ? 25.374 7.798 -24.633 1.00 60.53 182 GLU A C 1
ATOM 1463 O O . GLU A 1 182 ? 26.603 7.739 -24.633 1.00 60.53 182 GLU A O 1
ATOM 1468 N N . ASP A 1 183 ? 24.723 8.907 -24.282 1.00 57.69 183 ASP A N 1
ATOM 1469 C CA . ASP A 1 183 ? 25.381 9.977 -23.564 1.00 57.69 183 ASP A CA 1
ATOM 1470 C C . ASP A 1 183 ? 25.622 9.378 -22.187 1.00 57.69 183 ASP A C 1
ATOM 1472 O O . ASP A 1 183 ? 24.756 9.368 -21.312 1.00 57.69 183 ASP A O 1
ATOM 1476 N N . SER A 1 184 ? 26.821 8.825 -22.017 1.00 57.22 184 SER A N 1
ATOM 1477 C CA . SER A 1 184 ? 27.380 8.286 -20.780 1.00 57.22 184 SER A CA 1
ATOM 1478 C C . SER A 1 184 ? 27.592 9.380 -19.725 1.00 57.22 184 SER A C 1
ATOM 1480 O O . SER A 1 184 ? 28.512 9.307 -18.910 1.00 57.22 184 SER A O 1
ATOM 1482 N N . GLY A 1 185 ? 26.804 10.454 -19.784 1.00 59.00 185 GLY A N 1
ATOM 1483 C CA . GLY A 1 185 ? 26.810 11.530 -18.824 1.00 59.00 185 GLY A CA 1
ATOM 1484 C C . GLY A 1 185 ? 26.367 10.963 -17.489 1.00 59.00 185 GLY A C 1
ATOM 1485 O O . GLY A 1 185 ? 25.187 10.692 -17.288 1.00 59.00 185 GLY A O 1
ATOM 1486 N N . ASN A 1 186 ? 27.326 10.828 -16.576 1.00 65.06 186 ASN A N 1
ATOM 1487 C CA . ASN A 1 186 ? 27.159 10.461 -15.167 1.00 65.06 186 ASN A CA 1
ATOM 1488 C C . ASN A 1 186 ? 26.248 11.422 -14.372 1.00 65.06 186 ASN A C 1
ATOM 1490 O O . ASN A 1 186 ? 26.294 11.423 -13.143 1.00 65.06 186 ASN A O 1
ATOM 1494 N N . ASP A 1 187 ? 25.469 12.282 -15.033 1.00 66.50 187 ASP A N 1
ATOM 1495 C CA . ASP A 1 187 ? 24.588 13.215 -14.356 1.00 66.50 187 ASP A CA 1
ATOM 1496 C C . ASP A 1 187 ? 23.301 12.505 -13.927 1.00 66.50 187 ASP A C 1
ATOM 1498 O O . ASP A 1 187 ? 22.336 12.330 -14.683 1.00 66.50 187 ASP A O 1
ATOM 1502 N N . THR A 1 188 ? 23.356 12.031 -12.688 1.00 76.56 188 THR A N 1
ATOM 1503 C CA . THR A 1 188 ? 22.271 11.357 -11.982 1.00 76.56 188 THR A CA 1
ATOM 1504 C C . THR A 1 188 ? 21.489 12.312 -11.080 1.00 76.56 188 THR A C 1
ATOM 1506 O O . THR A 1 188 ? 20.639 11.844 -10.322 1.00 76.56 188 THR A O 1
ATOM 1509 N N . ASP A 1 189 ? 21.776 13.623 -11.083 1.00 89.69 189 ASP A N 1
ATOM 1510 C CA . ASP A 1 189 ? 21.028 14.558 -10.241 1.00 89.69 189 ASP A CA 1
ATOM 1511 C C . ASP A 1 189 ? 19.650 14.830 -10.854 1.00 89.69 189 ASP A C 1
ATOM 1513 O O . ASP A 1 189 ? 19.514 15.504 -11.874 1.00 89.69 189 ASP A O 1
ATOM 1517 N N . TRP A 1 190 ? 18.607 14.322 -10.191 1.00 91.50 190 TRP A N 1
ATOM 1518 C CA . TRP A 1 190 ? 17.210 14.536 -10.572 1.00 91.50 190 TRP A CA 1
ATOM 1519 C C . TRP A 1 190 ? 16.869 16.019 -10.768 1.00 91.50 190 TRP A C 1
ATOM 1521 O O . TRP A 1 190 ? 16.054 16.366 -11.614 1.00 91.50 190 TRP A O 1
ATOM 1531 N N . THR A 1 191 ? 17.484 16.909 -9.984 1.00 91.69 191 THR A N 1
ATOM 1532 C CA . THR A 1 191 ? 17.178 18.347 -10.007 1.00 91.69 191 THR A CA 1
ATOM 1533 C C . THR A 1 191 ? 17.910 19.122 -11.103 1.00 91.69 191 THR A C 1
ATOM 1535 O O . THR A 1 191 ? 17.650 20.313 -11.267 1.00 91.69 191 THR A O 1
ATOM 1538 N N . ALA A 1 192 ? 18.817 18.475 -11.845 1.00 91.88 192 ALA A N 1
ATOM 1539 C CA . ALA A 1 192 ? 19.594 19.111 -12.907 1.00 91.88 192 ALA A CA 1
ATOM 1540 C C . ALA A 1 192 ? 18.858 19.170 -14.257 1.00 91.88 192 ALA A C 1
ATOM 1542 O O . ALA A 1 192 ? 19.273 19.921 -15.141 1.00 91.88 192 ALA A O 1
ATOM 1543 N N . LYS A 1 193 ? 17.781 18.395 -14.430 1.00 90.12 193 LYS A N 1
ATOM 1544 C CA . LYS A 1 193 ? 17.020 18.299 -15.681 1.00 90.12 193 LYS A CA 1
ATOM 1545 C C . LYS A 1 193 ? 15.575 18.738 -15.494 1.00 90.12 193 LYS A C 1
ATOM 1547 O O . LYS A 1 193 ? 15.001 18.566 -14.420 1.00 90.12 193 LYS A O 1
ATOM 1552 N N . ASP A 1 194 ? 14.994 19.264 -16.567 1.00 93.06 194 ASP A N 1
ATOM 1553 C CA . ASP A 1 194 ? 13.560 19.513 -16.624 1.00 93.06 194 ASP A CA 1
ATOM 1554 C C . ASP A 1 194 ? 12.800 18.186 -16.635 1.00 93.06 194 ASP A C 1
ATOM 1556 O O . ASP A 1 194 ? 13.208 17.204 -17.261 1.00 93.06 194 ASP A O 1
ATOM 1560 N N . ASP A 1 195 ? 11.685 18.164 -15.922 1.00 94.06 195 ASP A N 1
ATOM 1561 C CA . ASP A 1 195 ? 10.877 16.970 -15.753 1.00 94.06 195 ASP A CA 1
ATOM 1562 C C . ASP A 1 195 ? 9.971 16.738 -16.970 1.00 94.06 195 ASP A C 1
ATOM 1564 O O . ASP A 1 195 ? 9.190 17.612 -17.359 1.00 94.06 195 ASP A O 1
ATOM 1568 N N . ILE A 1 196 ? 10.072 15.555 -17.582 1.00 94.94 196 ILE A N 1
ATOM 1569 C CA . ILE A 1 196 ? 9.227 15.152 -18.710 1.00 94.94 196 ILE A CA 1
ATOM 1570 C C . ILE A 1 196 ? 8.105 14.286 -18.155 1.00 94.94 196 ILE A C 1
ATOM 1572 O O . ILE A 1 196 ? 8.339 13.184 -17.657 1.00 94.94 196 ILE A O 1
ATOM 1576 N N . ILE A 1 197 ? 6.881 14.795 -18.256 1.00 95.19 197 ILE A N 1
ATOM 1577 C CA . ILE A 1 197 ? 5.706 14.170 -17.658 1.00 95.19 197 ILE A CA 1
ATOM 1578 C C . ILE A 1 197 ? 4.889 13.449 -18.727 1.00 95.19 197 ILE A C 1
ATOM 1580 O O . ILE A 1 197 ? 4.449 14.047 -19.711 1.00 95.19 197 ILE A O 1
ATOM 1584 N N . TRP A 1 198 ? 4.616 12.174 -18.479 1.00 95.25 198 TRP A N 1
ATOM 1585 C CA . TRP A 1 198 ? 3.725 11.340 -19.275 1.00 95.25 198 TRP A CA 1
ATOM 1586 C C . TRP A 1 198 ? 2.491 10.972 -18.461 1.00 95.25 198 TRP A C 1
ATOM 1588 O O . TRP A 1 198 ? 2.583 10.678 -17.273 1.00 95.25 198 TRP A O 1
ATOM 1598 N N . MET A 1 199 ? 1.322 10.963 -19.094 1.00 95.56 199 MET A N 1
ATOM 1599 C CA . MET A 1 199 ? 0.062 10.642 -18.427 1.00 95.56 199 MET A CA 1
ATOM 1600 C C . MET A 1 199 ? -0.557 9.410 -19.068 1.00 95.56 199 MET A C 1
ATOM 1602 O O . MET A 1 199 ? -0.807 9.394 -20.272 1.00 95.56 199 MET A O 1
ATOM 1606 N N . TYR A 1 200 ? -0.842 8.405 -18.249 1.00 93.06 200 TYR A N 1
ATOM 1607 C CA . TYR A 1 200 ? -1.446 7.155 -18.684 1.00 93.06 200 TYR A CA 1
ATOM 1608 C C . TYR A 1 200 ? -2.756 6.913 -17.947 1.00 93.06 200 TYR A C 1
ATOM 1610 O O . TYR A 1 200 ? -2.822 7.048 -16.726 1.00 93.06 200 TYR A O 1
ATOM 1618 N N . ASN A 1 201 ? -3.783 6.503 -18.686 1.00 95.06 201 ASN A N 1
ATOM 1619 C CA . ASN A 1 201 ? -4.996 5.949 -18.097 1.00 95.06 201 ASN A CA 1
ATOM 1620 C C . ASN A 1 201 ? -4.813 4.439 -17.979 1.00 95.06 201 ASN A C 1
ATOM 1622 O O . ASN A 1 201 ? -4.453 3.770 -18.948 1.00 95.06 201 ASN A O 1
ATOM 1626 N N . LEU A 1 202 ? -5.012 3.925 -16.774 1.00 92.75 202 LEU A N 1
ATOM 1627 C CA . LEU A 1 202 ? -4.788 2.531 -16.447 1.00 92.75 202 LEU A CA 1
ATOM 1628 C C . LEU A 1 202 ? -6.070 1.741 -16.660 1.00 92.75 202 LEU A C 1
ATOM 1630 O O . LEU A 1 202 ? -7.126 2.075 -16.123 1.00 92.75 202 LEU A O 1
ATOM 1634 N N . G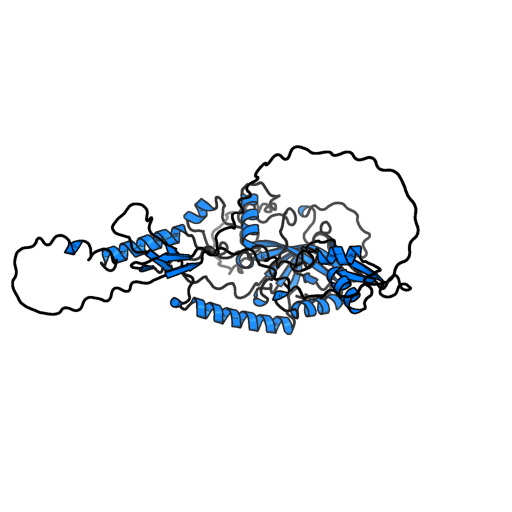LU A 1 203 ? -5.955 0.651 -17.413 1.00 93.00 203 GLU A N 1
ATOM 1635 C CA . GLU A 1 203 ? -7.063 -0.262 -17.639 1.00 93.00 203 GLU A CA 1
ATOM 1636 C C . GLU A 1 203 ? -6.772 -1.643 -17.051 1.00 93.00 203 GLU A C 1
ATOM 1638 O O . GLU A 1 203 ? -5.672 -2.203 -17.140 1.00 93.00 203 GLU A O 1
ATOM 1643 N N . LEU A 1 204 ? -7.805 -2.204 -16.426 1.00 92.06 204 LEU A N 1
ATOM 1644 C CA . LEU A 1 204 ? -7.802 -3.581 -15.958 1.00 92.06 204 LEU A CA 1
ATOM 1645 C C . LEU A 1 204 ? -8.280 -4.508 -17.071 1.00 92.06 204 LEU A C 1
ATOM 1647 O O . LEU A 1 204 ? -9.250 -4.214 -17.776 1.00 92.06 204 LEU A O 1
ATOM 1651 N N . SER A 1 205 ? -7.639 -5.671 -17.172 1.00 93.25 205 SER A N 1
ATOM 1652 C CA . SER A 1 205 ? -8.132 -6.764 -18.009 1.00 93.25 205 SER A CA 1
ATOM 1653 C C . SER A 1 205 ? -9.474 -7.287 -17.484 1.00 93.25 205 SER A C 1
ATOM 1655 O O . SER A 1 205 ? -9.911 -6.938 -16.384 1.00 93.25 205 SER A O 1
ATOM 1657 N N . THR A 1 206 ? -10.129 -8.160 -18.248 1.00 95.12 206 THR A N 1
ATOM 1658 C CA . THR A 1 206 ? -11.356 -8.849 -17.814 1.00 95.12 206 THR A CA 1
ATOM 1659 C C . THR A 1 206 ? -11.169 -9.551 -16.466 1.00 95.12 206 THR A C 1
ATOM 1661 O O . THR A 1 206 ? -11.941 -9.300 -15.545 1.00 95.12 206 THR A O 1
ATOM 1664 N N . ALA A 1 207 ? -10.078 -10.308 -16.309 1.00 93.12 207 ALA A N 1
ATOM 1665 C CA . ALA A 1 207 ? -9.716 -10.965 -15.052 1.00 93.12 207 ALA A CA 1
ATOM 1666 C C . ALA A 1 207 ? -9.511 -9.960 -13.903 1.00 93.12 207 ALA A C 1
ATOM 1668 O O . ALA A 1 207 ? -9.982 -10.171 -12.787 1.00 93.12 207 ALA A O 1
ATOM 1669 N N . GLY A 1 208 ? -8.859 -8.825 -14.177 1.00 92.69 208 GLY A N 1
ATOM 1670 C CA . GLY A 1 208 ? -8.686 -7.754 -13.191 1.00 92.69 208 GLY A CA 1
ATOM 1671 C C . GLY A 1 208 ? -10.020 -7.148 -12.740 1.00 92.69 208 GLY A C 1
ATOM 1672 O O . GLY A 1 208 ? -10.236 -6.953 -11.546 1.00 92.69 208 GLY A O 1
ATOM 1673 N N . LYS A 1 209 ? -10.949 -6.898 -13.672 1.00 95.69 209 LYS A N 1
ATOM 1674 C CA . LYS A 1 209 ? -12.294 -6.371 -13.372 1.00 95.69 209 LYS A CA 1
ATOM 1675 C C . LYS A 1 209 ? -13.128 -7.350 -12.541 1.00 95.69 209 LYS A C 1
ATOM 1677 O O . LYS A 1 209 ? -13.825 -6.925 -11.621 1.00 95.69 209 LYS A O 1
ATOM 1682 N N . GLU A 1 210 ? -13.039 -8.647 -12.826 1.00 95.94 210 GLU A N 1
ATOM 1683 C CA . GLU A 1 210 ? -13.688 -9.690 -12.021 1.00 95.94 210 GLU A CA 1
ATOM 1684 C C . GLU A 1 210 ? -13.140 -9.718 -10.591 1.00 95.94 210 GLU A C 1
ATOM 1686 O O . GLU A 1 210 ? -13.919 -9.747 -9.639 1.00 95.94 210 GLU A O 1
ATOM 1691 N N . LYS A 1 211 ? -11.818 -9.599 -10.421 1.00 94.44 211 LYS A N 1
ATOM 1692 C CA . LYS A 1 211 ? -11.199 -9.497 -9.093 1.00 94.44 211 LYS A CA 1
ATOM 1693 C C . LYS A 1 211 ? -11.626 -8.252 -8.330 1.00 94.44 211 LYS A C 1
ATOM 1695 O O . LYS A 1 211 ? -11.924 -8.364 -7.149 1.00 94.44 211 LYS A O 1
ATOM 1700 N N . VAL A 1 212 ? -11.724 -7.093 -8.988 1.00 95.06 212 VAL A N 1
ATOM 1701 C CA . VAL A 1 212 ? -12.281 -5.876 -8.366 1.00 95.06 212 VAL A CA 1
ATOM 1702 C C . VAL A 1 212 ? -13.676 -6.142 -7.812 1.00 95.06 212 VAL A C 1
ATOM 1704 O O . VAL A 1 212 ? -13.972 -5.742 -6.689 1.00 95.06 212 VAL A O 1
ATOM 1707 N N . LYS A 1 213 ? -14.535 -6.817 -8.583 1.00 96.06 213 LYS A N 1
ATOM 1708 C CA . LYS A 1 213 ? -15.890 -7.155 -8.141 1.00 96.06 213 LYS A CA 1
ATOM 1709 C C . LYS A 1 213 ? -15.861 -8.072 -6.912 1.00 96.06 213 LYS A C 1
ATOM 1711 O O . LYS A 1 213 ? -16.492 -7.739 -5.915 1.00 96.06 213 LYS A O 1
ATOM 1716 N N . MET A 1 214 ? -15.092 -9.162 -6.964 1.00 94.94 214 MET A N 1
ATOM 1717 C CA . MET A 1 214 ? -14.971 -10.108 -5.846 1.00 94.94 214 MET A CA 1
ATOM 1718 C C . MET A 1 214 ? -14.398 -9.448 -4.585 1.00 94.94 214 MET A C 1
ATOM 1720 O O . MET A 1 214 ? -14.922 -9.651 -3.495 1.00 94.94 214 MET A O 1
ATOM 1724 N N . GLU A 1 215 ? -13.352 -8.627 -4.718 1.00 94.12 215 GLU A N 1
ATOM 1725 C CA . GLU A 1 215 ? -12.755 -7.896 -3.595 1.00 94.12 215 GLU A CA 1
ATOM 1726 C C . GLU A 1 215 ? -13.748 -6.909 -2.974 1.00 94.12 215 GLU A C 1
ATOM 1728 O O . GLU A 1 215 ? -13.858 -6.852 -1.752 1.00 94.12 215 GLU A O 1
ATOM 1733 N N . LYS A 1 216 ? -14.501 -6.159 -3.792 1.00 93.50 216 LYS A N 1
ATOM 1734 C CA . LYS A 1 216 ? -15.526 -5.227 -3.298 1.00 93.50 216 LYS A CA 1
ATOM 1735 C C . LYS A 1 216 ? -16.661 -5.950 -2.575 1.00 93.50 216 LYS A C 1
ATOM 1737 O O . LYS A 1 216 ? -17.092 -5.485 -1.526 1.00 93.50 216 LYS A O 1
ATOM 1742 N N . GLU A 1 217 ? -17.124 -7.083 -3.099 1.00 94.56 217 GLU A N 1
ATOM 1743 C CA . GLU A 1 217 ? -18.151 -7.912 -2.451 1.00 94.56 217 GLU A CA 1
ATOM 1744 C C . GLU A 1 217 ? -17.643 -8.500 -1.127 1.00 94.56 217 GLU A C 1
ATOM 1746 O O . GLU A 1 217 ? -18.301 -8.362 -0.096 1.00 94.56 217 GLU A O 1
ATOM 1751 N N . SER A 1 218 ? -16.436 -9.078 -1.129 1.00 92.50 218 SER A N 1
ATOM 1752 C CA . SER A 1 218 ? -15.788 -9.591 0.084 1.00 92.50 218 SER A CA 1
ATOM 1753 C C . SER A 1 218 ? -15.580 -8.493 1.125 1.00 92.50 218 SER A C 1
ATOM 1755 O O . SER A 1 218 ? -15.704 -8.748 2.323 1.00 92.50 218 SER A O 1
ATOM 1757 N N . ARG A 1 219 ? -15.253 -7.274 0.686 1.00 89.31 219 ARG A N 1
ATOM 1758 C CA . ARG A 1 219 ? -15.063 -6.126 1.568 1.00 89.31 219 ARG A CA 1
ATOM 1759 C C . ARG A 1 219 ? -16.379 -5.648 2.162 1.00 89.31 219 ARG A C 1
ATOM 1761 O O . ARG A 1 219 ? -16.444 -5.474 3.370 1.00 89.31 219 ARG A O 1
ATOM 1768 N N . ALA A 1 220 ? -17.418 -5.494 1.345 1.00 90.19 220 ALA A N 1
ATOM 1769 C CA . ALA A 1 220 ? -18.742 -5.104 1.819 1.00 90.19 220 ALA A CA 1
ATOM 1770 C C . ALA A 1 220 ? -19.291 -6.102 2.851 1.00 90.19 220 ALA A C 1
ATOM 1772 O O . ALA A 1 220 ? -19.923 -5.702 3.824 1.00 90.19 220 ALA A O 1
ATOM 1773 N N . GLU A 1 221 ? -19.014 -7.397 2.679 1.00 91.12 221 GLU A N 1
ATOM 1774 C CA . GLU A 1 221 ? -19.359 -8.414 3.673 1.00 91.12 221 GLU A CA 1
ATOM 1775 C C . GLU A 1 221 ? -18.557 -8.257 4.975 1.00 91.12 221 GLU A C 1
ATOM 1777 O O . GLU A 1 221 ? -19.125 -8.370 6.059 1.00 91.12 221 GLU A O 1
ATOM 1782 N N . LEU A 1 222 ? -17.256 -7.959 4.895 1.00 86.50 222 LEU A N 1
ATOM 1783 C CA . LEU A 1 222 ? -16.437 -7.686 6.080 1.00 86.50 222 LEU A CA 1
ATOM 1784 C C . LEU A 1 222 ? -16.901 -6.420 6.812 1.00 86.50 222 LEU A C 1
ATOM 1786 O O . LEU A 1 222 ? -17.005 -6.426 8.034 1.00 86.50 222 LEU A O 1
ATOM 1790 N N . ASP A 1 223 ? -17.217 -5.355 6.078 1.00 85.75 223 ASP A N 1
ATOM 1791 C CA . ASP A 1 223 ? -17.712 -4.104 6.652 1.00 85.75 223 ASP A CA 1
ATOM 1792 C C . ASP A 1 223 ? -19.072 -4.322 7.336 1.00 85.75 223 ASP A C 1
ATOM 1794 O O . ASP A 1 223 ? -19.251 -3.902 8.476 1.00 85.75 223 ASP A O 1
ATOM 1798 N N . ARG A 1 224 ? -19.978 -5.106 6.731 1.00 87.31 224 ARG A N 1
ATOM 1799 C CA . ARG A 1 224 ? -21.234 -5.532 7.373 1.00 87.31 224 ARG A CA 1
ATOM 1800 C C . ARG A 1 224 ? -21.018 -6.336 8.657 1.00 87.31 224 ARG A C 1
ATOM 1802 O O . ARG A 1 224 ? -21.787 -6.179 9.601 1.00 87.31 224 ARG A O 1
ATOM 1809 N N . LYS A 1 225 ? -20.004 -7.207 8.702 1.00 85.12 225 LYS A N 1
ATOM 1810 C CA . LYS A 1 225 ? -19.646 -7.950 9.924 1.00 85.12 225 LYS A CA 1
ATOM 1811 C C . LYS A 1 225 ? -19.052 -7.036 10.991 1.00 85.12 225 LYS A C 1
ATOM 1813 O O . LYS A 1 225 ? -19.385 -7.182 12.158 1.00 85.12 225 LYS A O 1
ATOM 1818 N N . ASN A 1 226 ? -18.234 -6.064 10.595 1.00 78.56 226 ASN A N 1
ATOM 1819 C CA . ASN A 1 226 ? -17.645 -5.085 11.509 1.00 78.56 226 ASN A CA 1
ATOM 1820 C C . ASN A 1 226 ? -18.679 -4.089 12.059 1.00 78.56 226 ASN A C 1
ATOM 1822 O O . ASN A 1 226 ? -18.501 -3.543 13.151 1.00 78.56 226 ASN A O 1
ATOM 1826 N N . GLU A 1 227 ? -19.762 -3.833 11.325 1.00 82.00 227 GLU A N 1
ATOM 1827 C CA . GLU A 1 227 ? -20.885 -3.039 11.822 1.00 82.00 227 GLU A CA 1
ATOM 1828 C C . GLU A 1 227 ? -21.602 -3.729 12.993 1.00 82.00 227 GLU A C 1
ATOM 1830 O O . GLU A 1 227 ? -21.992 -3.029 13.932 1.00 82.00 227 GLU A O 1
ATOM 1835 N N . ASP A 1 228 ? -21.687 -5.067 12.997 1.00 82.06 228 ASP A N 1
ATOM 1836 C CA . ASP A 1 228 ? -22.236 -5.860 14.105 1.00 82.06 228 ASP A CA 1
ATOM 1837 C C . ASP A 1 228 ? -21.325 -5.765 15.336 1.00 82.06 228 ASP A C 1
ATOM 1839 O O . ASP A 1 228 ? -20.255 -6.371 15.415 1.00 82.06 228 ASP A O 1
ATOM 1843 N N . THR A 1 229 ? -21.763 -4.991 16.330 1.00 71.38 229 THR A N 1
ATOM 1844 C CA . THR A 1 229 ? -21.026 -4.747 17.577 1.00 71.38 229 THR A CA 1
ATOM 1845 C C . THR A 1 229 ? -20.654 -6.027 18.316 1.00 71.38 229 THR A C 1
ATOM 1847 O O . THR A 1 229 ? -19.631 -6.037 18.993 1.00 71.38 229 THR A O 1
ATOM 1850 N N . ASN A 1 230 ? -21.425 -7.108 18.154 1.00 71.06 230 ASN A N 1
ATOM 1851 C CA . ASN A 1 230 ? -21.147 -8.387 18.812 1.00 71.06 230 ASN A CA 1
ATOM 1852 C C . ASN A 1 230 ? -19.962 -9.143 18.193 1.00 71.06 230 ASN A C 1
ATOM 1854 O O . ASN A 1 230 ? -19.460 -10.087 18.796 1.00 71.06 230 ASN A O 1
ATOM 1858 N N . GLN A 1 231 ? -19.535 -8.760 16.987 1.00 68.75 231 GLN A N 1
ATOM 1859 C CA . GLN A 1 231 ? -18.418 -9.377 16.266 1.00 68.75 231 GLN A CA 1
ATOM 1860 C C . GLN A 1 231 ? -17.173 -8.489 16.235 1.00 68.75 231 GLN A C 1
ATOM 1862 O O . GLN A 1 231 ? -16.163 -8.870 15.644 1.00 68.75 231 GLN A O 1
ATOM 1867 N N . ARG A 1 232 ? -17.227 -7.304 16.853 1.00 75.06 232 ARG A N 1
ATOM 1868 C CA . ARG A 1 232 ? -16.083 -6.395 16.880 1.00 75.06 232 ARG A CA 1
ATOM 1869 C C . ARG A 1 232 ? -14.978 -6.949 17.761 1.00 75.06 232 ARG A C 1
ATOM 1871 O O . ARG A 1 232 ? -15.229 -7.471 18.844 1.00 75.06 232 ARG A O 1
ATOM 1878 N N . GLU A 1 233 ? -13.744 -6.753 17.311 1.00 78.12 233 GLU A N 1
ATOM 1879 C CA . GLU A 1 233 ? -12.570 -6.979 18.142 1.00 78.12 233 GLU A CA 1
ATOM 1880 C C . GLU A 1 233 ? -12.644 -6.061 19.368 1.00 78.12 233 GLU A C 1
ATOM 1882 O O . GLU A 1 233 ? -12.523 -4.840 19.267 1.00 78.12 233 GLU A O 1
ATOM 1887 N N . SER A 1 234 ? -12.889 -6.659 20.530 1.00 84.81 234 SER A N 1
ATOM 1888 C CA . SER A 1 234 ? -12.834 -5.988 21.823 1.00 84.81 234 SER A CA 1
ATOM 1889 C C . SER A 1 234 ? -11.518 -6.306 22.515 1.00 84.81 234 SER A C 1
ATOM 1891 O O . SER A 1 234 ? -11.013 -7.424 22.391 1.00 84.81 234 SER A O 1
ATOM 1893 N N . PHE A 1 235 ? -11.014 -5.384 23.326 1.00 87.56 235 PHE A N 1
ATOM 1894 C CA . PHE A 1 235 ? -9.928 -5.689 24.254 1.00 87.56 235 PHE A CA 1
ATOM 1895 C C . PHE A 1 235 ? -10.386 -5.504 25.697 1.00 87.56 235 PHE A C 1
ATOM 1897 O O . PHE A 1 235 ? -11.227 -4.657 26.006 1.00 87.56 235 PHE A O 1
ATOM 1904 N N . LEU A 1 236 ? -9.834 -6.328 26.584 1.00 87.31 236 LEU A N 1
ATOM 1905 C CA . LEU A 1 236 ? -10.137 -6.288 28.006 1.00 87.31 236 LEU A CA 1
ATOM 1906 C C . LEU A 1 236 ? -9.084 -5.444 28.719 1.00 87.31 236 LEU A C 1
ATOM 1908 O O . LEU A 1 236 ? -7.903 -5.790 28.739 1.00 87.31 236 LEU A O 1
ATOM 1912 N N . HIS A 1 237 ? -9.512 -4.343 29.318 1.00 86.38 237 HIS A N 1
ATOM 1913 C CA . HIS A 1 237 ? -8.698 -3.578 30.243 1.00 86.38 237 HIS A CA 1
ATOM 1914 C C . HIS A 1 237 ? -8.888 -4.153 31.650 1.00 86.38 237 HIS A C 1
ATOM 1916 O O . HIS A 1 237 ? -9.965 -4.056 32.245 1.00 86.38 237 HIS A O 1
ATOM 1922 N N . MET A 1 238 ? -7.841 -4.816 32.137 1.00 85.38 238 MET A N 1
ATOM 1923 C CA . MET A 1 238 ? -7.811 -5.428 33.461 1.00 85.38 238 MET A CA 1
ATOM 1924 C C . MET A 1 238 ? -7.398 -4.381 34.500 1.00 85.38 238 MET A C 1
ATOM 1926 O O . MET A 1 238 ? -6.442 -3.649 34.245 1.00 85.38 238 MET A O 1
ATOM 1930 N N . PRO A 1 239 ? -8.071 -4.309 35.659 1.00 79.69 239 PRO A N 1
ATOM 1931 C CA . PRO A 1 239 ? -7.629 -3.452 36.750 1.00 79.69 239 PRO A CA 1
ATOM 1932 C C . PRO A 1 239 ? -6.292 -3.945 37.318 1.00 79.69 239 PRO A C 1
ATOM 1934 O O . PRO A 1 239 ? -6.012 -5.150 37.319 1.00 79.69 239 PRO A O 1
ATOM 1937 N N . ASP A 1 240 ? -5.480 -3.022 37.832 1.00 79.56 240 ASP A N 1
ATOM 1938 C CA . ASP A 1 240 ? -4.193 -3.333 38.459 1.00 79.56 240 ASP A CA 1
ATOM 1939 C C . ASP A 1 240 ? -4.417 -4.166 39.737 1.00 79.56 240 ASP A C 1
ATOM 1941 O O . ASP A 1 240 ? -4.736 -3.661 40.811 1.00 79.56 240 ASP A O 1
ATOM 1945 N N . SER A 1 241 ? -4.294 -5.490 39.602 1.00 62.03 241 SER A N 1
ATOM 1946 C CA . SER A 1 241 ? -4.784 -6.475 40.582 1.00 62.03 241 SER A CA 1
ATOM 1947 C C . SER A 1 241 ? -3.971 -6.616 41.878 1.00 62.03 241 SER A C 1
ATOM 1949 O O . SER A 1 241 ? -4.321 -7.434 42.729 1.00 62.03 241 SER A O 1
ATOM 1951 N N . GLU A 1 242 ? -2.883 -5.865 42.065 1.00 69.25 242 GLU A N 1
ATOM 1952 C CA . GLU A 1 242 ? -1.900 -6.217 43.099 1.00 69.25 242 GLU A CA 1
ATOM 1953 C C . GLU A 1 242 ? -2.279 -5.810 44.533 1.00 69.25 242 GLU A C 1
ATOM 1955 O O . GLU A 1 242 ? -1.711 -6.371 45.469 1.00 69.25 242 GLU A O 1
ATOM 1960 N N . THR A 1 243 ? -3.217 -4.879 44.770 1.00 61.00 243 THR A N 1
ATOM 1961 C CA . THR A 1 243 ? -3.395 -4.338 46.142 1.00 61.00 243 THR A CA 1
ATOM 1962 C C . THR A 1 243 ? -4.812 -3.999 46.614 1.00 61.00 243 THR A C 1
ATOM 1964 O O . THR A 1 243 ? -5.012 -3.868 47.824 1.00 61.00 243 THR A O 1
ATOM 1967 N N . SER A 1 244 ? -5.822 -3.905 45.750 1.00 51.97 244 SER A N 1
ATOM 1968 C CA . SER A 1 244 ? -7.162 -3.449 46.145 1.00 51.97 244 SER A CA 1
ATOM 1969 C C . SER A 1 244 ? -8.184 -4.591 46.175 1.00 51.97 244 SER A C 1
ATOM 1971 O O . SER A 1 244 ? -8.652 -5.086 45.155 1.00 51.97 244 SER A O 1
ATOM 1973 N N . ARG A 1 245 ? -8.592 -5.000 47.384 1.00 68.38 245 ARG A N 1
ATOM 1974 C CA . ARG A 1 245 ? -9.979 -5.440 47.604 1.00 68.38 245 ARG A CA 1
ATOM 1975 C C . ARG A 1 245 ? -10.776 -4.181 47.944 1.00 68.38 245 ARG A C 1
ATOM 1977 O O . ARG A 1 245 ? -10.342 -3.477 48.860 1.00 68.38 245 ARG A O 1
ATOM 1984 N N . PRO A 1 246 ? -11.907 -3.897 47.276 1.00 70.75 246 PRO A N 1
ATOM 1985 C CA . PRO A 1 246 ? -12.695 -4.750 46.365 1.00 70.75 246 PRO A CA 1
ATOM 1986 C C . PRO A 1 246 ? -12.103 -4.943 44.958 1.00 70.75 246 PRO A C 1
ATOM 1988 O O . PRO A 1 246 ? -11.434 -4.056 44.448 1.00 70.75 246 PRO A O 1
ATOM 1991 N N . VAL A 1 247 ? -12.395 -6.095 44.335 1.00 75.75 247 VAL A N 1
ATOM 1992 C CA . VAL A 1 247 ? -12.007 -6.405 42.945 1.00 75.75 247 VAL A CA 1
ATOM 1993 C C . VAL A 1 247 ? -12.785 -5.485 42.005 1.00 75.75 247 VAL A C 1
ATOM 1995 O O . VAL A 1 247 ? -14.008 -5.586 41.917 1.00 75.75 247 VAL A O 1
ATOM 1998 N N . GLU A 1 248 ? -12.092 -4.582 41.317 1.00 84.31 248 GLU A N 1
ATOM 1999 C CA . GLU A 1 248 ? -12.709 -3.747 40.287 1.00 84.31 248 GLU A CA 1
ATOM 2000 C C . GLU A 1 248 ? -13.206 -4.615 39.108 1.00 84.31 248 GLU A C 1
ATOM 2002 O O . GLU A 1 248 ? -12.588 -5.639 38.784 1.00 84.31 248 GLU A O 1
ATOM 2007 N N . PRO A 1 249 ? -14.340 -4.259 38.471 1.00 89.44 249 PRO A N 1
ATOM 2008 C CA . PRO A 1 249 ? -14.807 -4.968 37.285 1.00 89.44 249 PRO A CA 1
ATOM 2009 C C . PRO A 1 249 ? -13.813 -4.792 36.133 1.00 89.44 249 PRO A C 1
ATOM 2011 O O . PRO A 1 249 ? -13.245 -3.714 35.956 1.00 89.44 249 PRO A O 1
ATOM 2014 N N . ALA A 1 250 ? -13.646 -5.824 35.310 1.00 91.62 250 ALA A N 1
ATOM 2015 C CA . ALA A 1 250 ? -12.891 -5.687 34.071 1.00 91.62 250 ALA A CA 1
ATOM 2016 C C . ALA A 1 250 ? -13.679 -4.839 33.066 1.00 91.62 250 ALA A C 1
ATOM 2018 O O . ALA A 1 250 ? -14.909 -4.922 32.990 1.00 91.62 250 ALA A O 1
ATOM 2019 N N . ILE A 1 251 ? -12.977 -4.029 32.278 1.00 93.44 251 ILE A N 1
ATOM 2020 C CA . ILE A 1 251 ? -13.607 -3.149 31.294 1.00 93.44 251 ILE A CA 1
ATOM 2021 C C . ILE A 1 251 ? -13.384 -3.741 29.906 1.00 93.44 251 ILE A C 1
ATOM 2023 O O . ILE A 1 251 ? -12.251 -3.822 29.436 1.00 93.44 251 ILE A O 1
ATOM 2027 N N . MET A 1 252 ? -14.459 -4.155 29.240 1.00 93.88 252 MET A N 1
ATOM 2028 C CA . MET A 1 252 ? -14.410 -4.617 27.855 1.00 93.88 252 MET A CA 1
ATOM 2029 C C . MET A 1 252 ? -14.649 -3.428 26.929 1.00 93.88 252 MET A C 1
ATOM 2031 O O . MET A 1 252 ? -15.725 -2.830 26.936 1.00 93.88 252 MET A O 1
ATOM 2035 N N . VAL A 1 253 ? -13.631 -3.056 26.159 1.00 93.88 253 VAL A N 1
ATOM 2036 C CA . VAL A 1 253 ? -13.668 -1.882 25.286 1.00 93.88 253 VAL A CA 1
ATOM 2037 C C . VAL A 1 253 ? -13.936 -2.321 23.853 1.00 93.88 253 VAL A C 1
ATOM 2039 O O . VAL A 1 253 ? -13.213 -3.162 23.321 1.00 93.88 253 VAL A O 1
ATOM 2042 N N . PHE A 1 254 ? -14.939 -1.710 23.223 1.00 93.62 254 PHE A N 1
ATOM 2043 C CA . PHE A 1 254 ? -15.308 -1.921 21.824 1.00 93.62 254 PHE A CA 1
ATOM 2044 C C . PHE A 1 254 ? -14.956 -0.680 20.998 1.00 93.62 254 PHE A C 1
ATOM 2046 O O . PHE A 1 254 ? -15.710 0.299 21.020 1.00 93.62 254 PHE A O 1
ATOM 2053 N N . PRO A 1 255 ? -13.828 -0.681 20.268 1.00 91.25 255 PRO A N 1
ATOM 2054 C CA . PRO A 1 255 ? -13.440 0.446 19.438 1.00 91.25 255 PRO A CA 1
ATOM 2055 C C . PRO A 1 255 ? -14.528 0.824 18.416 1.00 91.25 255 PRO A C 1
ATOM 2057 O O . PRO A 1 255 ? -15.299 -0.031 17.956 1.00 91.25 255 PRO A O 1
ATOM 2060 N N . PRO A 1 256 ? -14.588 2.103 18.016 1.00 91.69 256 PRO A N 1
ATOM 2061 C CA . PRO A 1 256 ? -15.446 2.533 16.924 1.00 91.69 256 PRO A CA 1
ATOM 2062 C C . PRO A 1 256 ? -15.019 1.846 15.619 1.00 91.69 256 PRO A C 1
ATOM 2064 O O . PRO A 1 256 ? -13.833 1.546 15.440 1.00 91.69 256 PRO A O 1
ATOM 2067 N N . PRO A 1 257 ? -15.959 1.604 14.689 1.00 88.56 257 PRO A N 1
ATOM 2068 C CA . PRO A 1 257 ? -15.655 0.899 13.452 1.00 88.56 257 PRO A CA 1
ATOM 2069 C C . PRO A 1 257 ? -14.602 1.677 12.660 1.00 88.56 257 PRO A C 1
ATOM 2071 O O . PRO A 1 257 ? -14.649 2.908 12.584 1.00 88.56 257 PRO A O 1
ATOM 2074 N N . ARG A 1 258 ? -13.632 0.957 12.090 1.00 86.56 258 ARG A N 1
ATOM 2075 C CA . ARG A 1 258 ? -12.612 1.568 11.234 1.00 86.56 258 ARG A CA 1
ATOM 2076 C C . ARG A 1 258 ? -13.303 2.209 10.024 1.00 86.56 258 ARG A C 1
ATOM 2078 O O . ARG A 1 258 ? -14.175 1.566 9.436 1.00 86.56 258 ARG A O 1
ATOM 2085 N N . PRO A 1 259 ? -12.942 3.445 9.635 1.00 87.19 259 PRO A N 1
ATOM 2086 C CA . PRO A 1 259 ? -13.492 4.051 8.434 1.00 87.19 259 PRO A CA 1
ATOM 2087 C C . PRO A 1 259 ? -13.205 3.162 7.217 1.00 87.19 259 PRO A C 1
ATOM 2089 O O . PRO A 1 259 ? -12.150 2.518 7.156 1.00 87.19 259 PRO A O 1
ATOM 2092 N N . PRO A 1 260 ? -14.125 3.114 6.240 1.00 86.25 260 PRO A N 1
ATOM 2093 C CA . PRO A 1 260 ? -13.889 2.348 5.034 1.00 86.25 260 PRO A CA 1
ATOM 2094 C C . PRO A 1 260 ? -12.677 2.928 4.284 1.00 86.25 260 PRO A C 1
ATOM 2096 O O . PRO A 1 260 ? -12.497 4.156 4.259 1.00 86.25 260 PRO A O 1
ATOM 2099 N N . PRO A 1 261 ? -11.847 2.068 3.666 1.00 84.75 261 PRO A N 1
ATOM 2100 C CA . PRO A 1 261 ? -10.783 2.522 2.781 1.00 84.75 261 PRO A CA 1
ATOM 2101 C C . PRO A 1 261 ? -11.370 3.344 1.621 1.00 84.75 261 PRO A C 1
ATOM 2103 O O . PRO A 1 261 ? -12.571 3.257 1.338 1.00 84.75 261 PRO A O 1
ATOM 2106 N N . PRO A 1 262 ? -10.553 4.158 0.932 1.00 89.19 262 PRO A N 1
ATOM 2107 C CA . PRO A 1 262 ? -11.024 4.898 -0.234 1.00 89.19 262 PRO A CA 1
ATOM 2108 C C . PRO A 1 262 ? -11.609 3.946 -1.288 1.00 89.19 262 PRO A C 1
ATOM 2110 O O . PRO A 1 262 ? -11.079 2.870 -1.525 1.00 89.19 262 PRO A O 1
ATOM 2113 N N . GLU A 1 263 ? -12.693 4.339 -1.960 1.00 90.75 263 GLU A N 1
ATOM 2114 C CA . GLU A 1 263 ? -13.329 3.477 -2.973 1.00 90.75 263 GLU A CA 1
ATOM 2115 C C . GLU A 1 263 ? -12.487 3.303 -4.244 1.00 90.75 263 GLU A C 1
ATOM 2117 O O . GLU A 1 263 ? -12.700 2.364 -5.020 1.00 90.75 263 GLU A O 1
ATOM 2122 N N . SER A 1 264 ? -11.591 4.257 -4.497 1.00 93.50 264 SER A N 1
ATOM 2123 C CA . SER A 1 264 ? -10.704 4.277 -5.652 1.00 93.50 264 SER A CA 1
ATOM 2124 C C . SER A 1 264 ? -9.518 5.204 -5.420 1.00 93.50 264 SER A C 1
ATOM 2126 O O . SER A 1 264 ? -9.547 6.078 -4.551 1.00 93.50 264 SER A O 1
ATOM 2128 N N . VAL A 1 265 ? -8.494 5.027 -6.248 1.00 95.50 265 VAL A N 1
ATOM 2129 C CA . VAL A 1 265 ? -7.289 5.850 -6.249 1.00 95.50 265 VAL A CA 1
ATOM 2130 C C . VAL A 1 265 ? -7.250 6.597 -7.579 1.00 95.50 265 VAL A C 1
ATOM 2132 O O . VAL A 1 265 ? -7.006 5.979 -8.617 1.00 95.50 265 VAL A O 1
ATOM 2135 N N . PRO A 1 266 ? -7.563 7.904 -7.603 1.00 95.25 266 PRO A N 1
ATOM 2136 C CA . PRO A 1 266 ? -7.721 8.622 -8.862 1.00 95.25 266 PRO A CA 1
ATOM 2137 C C . PRO A 1 266 ? -6.395 8.746 -9.610 1.00 95.25 266 PRO A C 1
ATOM 2139 O O . PRO A 1 266 ? -6.363 8.620 -10.833 1.00 95.25 266 PRO A O 1
ATOM 2142 N N . GLU A 1 267 ? -5.296 8.968 -8.890 1.00 95.88 267 GLU A N 1
ATOM 2143 C CA . GLU A 1 267 ? -3.986 9.172 -9.492 1.00 95.88 267 GLU A CA 1
ATOM 2144 C C . GLU A 1 267 ? -2.845 8.652 -8.614 1.00 95.88 267 GLU A C 1
ATOM 2146 O O . GLU A 1 267 ? -2.953 8.607 -7.388 1.00 95.88 267 GLU A O 1
ATOM 2151 N N . ALA A 1 268 ? -1.755 8.265 -9.270 1.00 97.12 268 ALA A N 1
ATOM 2152 C CA . ALA A 1 268 ? -0.468 7.958 -8.663 1.00 97.12 268 ALA A CA 1
ATOM 2153 C C . ALA A 1 268 ? 0.656 8.550 -9.515 1.00 97.12 268 ALA A C 1
ATOM 2155 O O . ALA A 1 268 ? 0.482 8.766 -10.720 1.00 97.12 268 ALA A O 1
ATOM 2156 N N . HIS A 1 269 ? 1.805 8.791 -8.893 1.00 97.75 269 HIS A N 1
ATOM 2157 C CA . HIS A 1 269 ? 2.986 9.317 -9.569 1.00 97.75 269 HIS A CA 1
ATOM 2158 C C . HIS A 1 269 ? 4.078 8.256 -9.587 1.00 97.75 269 HIS A C 1
ATOM 2160 O O . HIS A 1 269 ? 4.264 7.541 -8.606 1.00 97.75 269 HIS A O 1
ATOM 2166 N N . LEU A 1 270 ? 4.812 8.143 -10.687 1.00 97.69 270 LEU A N 1
ATOM 2167 C CA . LEU A 1 270 ? 5.940 7.233 -10.779 1.00 97.69 270 LEU A CA 1
ATOM 2168 C C . LEU A 1 270 ? 7.167 7.926 -11.348 1.00 97.69 270 LEU A C 1
ATOM 2170 O O . LEU A 1 270 ? 7.098 8.570 -12.386 1.00 97.69 270 LEU A O 1
ATOM 2174 N N . TYR A 1 271 ? 8.299 7.741 -10.684 1.00 97.44 271 TYR A N 1
ATOM 2175 C CA . TYR A 1 271 ? 9.564 8.369 -11.029 1.00 97.44 271 TYR A CA 1
ATOM 2176 C C . TYR A 1 271 ? 10.513 7.337 -11.638 1.00 97.44 271 TYR A C 1
ATOM 2178 O O . TYR A 1 271 ? 10.713 6.263 -11.067 1.00 97.44 271 TYR A O 1
ATOM 2186 N N . LEU A 1 272 ? 11.101 7.659 -12.793 1.00 95.88 272 LEU A N 1
ATOM 2187 C CA . LEU A 1 272 ? 12.072 6.819 -13.498 1.00 95.88 272 LEU A CA 1
ATOM 2188 C C . LEU A 1 272 ? 13.451 7.476 -13.513 1.00 95.88 272 LEU A C 1
ATOM 2190 O O . LEU A 1 272 ? 13.578 8.654 -13.825 1.00 95.88 272 LEU A O 1
ATOM 2194 N N . SER A 1 273 ? 14.496 6.699 -13.228 1.00 94.12 273 SER A N 1
ATOM 2195 C CA . SER A 1 273 ? 15.882 7.169 -13.283 1.00 94.12 273 SER A CA 1
ATOM 2196 C C . SER A 1 273 ? 16.791 6.122 -13.930 1.00 94.12 273 SER A C 1
ATOM 2198 O O . SER A 1 273 ? 16.708 4.940 -13.575 1.00 94.12 273 SER A O 1
ATOM 2200 N N . PRO A 1 274 ? 17.703 6.520 -14.841 1.00 93.12 274 PRO A N 1
ATOM 2201 C CA . PRO A 1 274 ? 18.643 5.595 -15.467 1.00 93.12 274 PRO A CA 1
ATOM 2202 C C . PRO A 1 274 ? 19.612 4.968 -14.460 1.00 93.12 274 PRO A C 1
ATOM 2204 O O . PRO A 1 274 ? 20.048 3.837 -14.666 1.00 93.12 274 PRO A O 1
ATOM 2207 N N . ALA A 1 275 ? 19.900 5.662 -13.352 1.00 92.19 275 ALA A N 1
ATOM 2208 C CA . ALA A 1 275 ? 20.760 5.163 -12.278 1.00 92.19 275 ALA A CA 1
ATOM 2209 C C . ALA A 1 275 ? 20.181 3.922 -11.575 1.00 92.19 275 ALA A C 1
ATOM 2211 O O . ALA A 1 275 ? 20.912 3.180 -10.926 1.00 92.19 275 ALA A O 1
ATOM 2212 N N . HIS A 1 276 ? 18.876 3.685 -11.725 1.00 92.81 276 HIS A N 1
ATOM 2213 C CA . HIS A 1 276 ? 18.150 2.585 -11.102 1.00 92.81 276 HIS A CA 1
ATOM 2214 C C . HIS A 1 276 ? 17.688 1.532 -12.120 1.00 92.81 276 HIS A C 1
ATOM 2216 O O . HIS A 1 276 ? 16.656 0.888 -11.938 1.00 92.81 276 HIS A O 1
ATOM 2222 N N . ARG A 1 277 ? 18.437 1.327 -13.209 1.00 93.00 277 ARG A N 1
ATOM 2223 C CA . ARG A 1 277 ? 18.206 0.203 -14.129 1.00 93.00 277 ARG A CA 1
ATOM 2224 C C . ARG A 1 277 ? 18.556 -1.119 -13.437 1.00 93.00 277 ARG A C 1
ATOM 2226 O O . ARG A 1 277 ? 19.706 -1.337 -13.074 1.00 93.00 277 ARG A O 1
ATOM 2233 N N . SER A 1 278 ? 17.580 -2.014 -13.311 1.00 92.75 278 SER A N 1
ATOM 2234 C CA . SER A 1 278 ? 17.754 -3.327 -12.672 1.00 92.75 278 SER A CA 1
ATOM 2235 C C . SER A 1 278 ? 18.144 -4.421 -13.665 1.00 92.75 278 SER A C 1
ATOM 2237 O O . SER A 1 278 ? 18.829 -5.371 -13.303 1.00 92.75 278 SER A O 1
ATOM 2239 N N . GLY A 1 279 ? 17.717 -4.315 -14.927 1.00 90.31 279 GLY A N 1
ATOM 2240 C CA . GLY A 1 279 ? 18.026 -5.328 -15.933 1.00 90.31 279 GLY A CA 1
ATOM 2241 C C . GLY A 1 279 ? 17.459 -5.018 -17.311 1.00 90.31 279 GLY A C 1
ATOM 2242 O O . GLY A 1 279 ? 16.742 -4.037 -17.507 1.00 90.31 279 GLY A O 1
ATOM 2243 N N . ALA A 1 280 ? 17.793 -5.856 -18.288 1.00 90.31 280 ALA A N 1
ATOM 2244 C CA . ALA A 1 280 ? 17.203 -5.809 -19.618 1.00 90.31 280 ALA A CA 1
ATOM 2245 C C . ALA A 1 280 ? 17.016 -7.216 -20.182 1.00 90.31 280 ALA A C 1
ATOM 2247 O O . ALA A 1 280 ? 17.850 -8.094 -19.987 1.00 90.31 280 ALA A O 1
ATOM 2248 N N . GLY A 1 281 ? 15.902 -7.400 -20.877 1.00 86.94 281 GLY A N 1
ATOM 2249 C CA . GLY A 1 281 ? 15.616 -8.556 -21.711 1.00 86.94 281 GLY A CA 1
ATOM 2250 C C . GLY A 1 281 ? 15.544 -8.147 -23.178 1.00 86.94 281 GLY A C 1
ATOM 2251 O O . GLY A 1 281 ? 15.657 -6.971 -23.517 1.00 86.94 281 GLY A O 1
ATOM 2252 N N . ASN A 1 282 ? 15.291 -9.123 -24.048 1.00 84.44 282 ASN A N 1
ATOM 2253 C CA . ASN A 1 282 ? 15.271 -8.928 -25.503 1.00 84.44 282 ASN A CA 1
ATOM 2254 C C . ASN A 1 282 ? 14.304 -7.821 -25.972 1.00 84.44 282 ASN A C 1
ATOM 2256 O O . ASN A 1 282 ? 14.560 -7.173 -26.979 1.00 84.44 282 ASN A O 1
ATOM 2260 N N . HIS A 1 283 ? 13.207 -7.607 -25.240 1.00 86.44 283 HIS A N 1
ATOM 2261 C CA . HIS A 1 283 ? 12.116 -6.699 -25.617 1.00 86.44 283 HIS A CA 1
ATOM 2262 C C . HIS A 1 283 ? 11.759 -5.686 -24.529 1.00 86.44 283 HIS A C 1
ATOM 2264 O O . HIS A 1 283 ? 10.778 -4.952 -24.653 1.00 86.44 283 HIS A O 1
ATOM 2270 N N . SER A 1 284 ? 12.516 -5.664 -23.432 1.00 90.00 284 SER A N 1
ATOM 2271 C CA . SER A 1 284 ? 12.139 -4.877 -22.267 1.00 90.00 284 SER A CA 1
ATOM 2272 C C . SER A 1 284 ? 13.325 -4.446 -21.431 1.00 90.00 284 SER A C 1
ATOM 2274 O O . SER A 1 284 ? 14.317 -5.163 -21.337 1.00 90.00 284 SER A O 1
ATOM 2276 N N . VAL A 1 285 ? 13.177 -3.335 -20.726 1.00 90.81 285 VAL A N 1
ATOM 2277 C CA . VAL A 1 285 ? 14.117 -2.887 -19.696 1.00 90.81 285 VAL A CA 1
ATOM 2278 C C . VAL A 1 285 ? 13.362 -2.782 -18.378 1.00 90.81 285 VAL A C 1
ATOM 2280 O O . VAL A 1 285 ? 12.200 -2.380 -18.360 1.00 90.81 285 VAL A O 1
ATOM 2283 N N . VAL A 1 286 ? 14.001 -3.186 -17.284 1.00 92.88 286 VAL A N 1
ATOM 2284 C CA . VAL A 1 286 ? 13.437 -3.103 -15.935 1.00 92.88 286 VAL A CA 1
ATOM 2285 C C . VAL A 1 286 ? 14.185 -2.033 -15.159 1.00 92.88 286 VAL A C 1
ATOM 2287 O O . VAL A 1 286 ? 15.418 -2.034 -15.119 1.00 92.88 286 VAL A O 1
ATOM 2290 N N . TYR A 1 287 ? 13.429 -1.154 -14.517 1.00 94.56 287 TYR A N 1
ATOM 2291 C CA . TYR A 1 287 ? 13.924 -0.132 -13.608 1.00 94.56 287 TYR A CA 1
ATOM 2292 C C . TYR A 1 287 ? 13.347 -0.358 -12.215 1.00 94.56 287 TYR A C 1
ATOM 2294 O O . TYR A 1 287 ? 12.170 -0.686 -12.071 1.00 94.56 287 TYR A O 1
ATOM 2302 N N . LYS A 1 288 ? 14.160 -0.124 -11.189 1.00 96.00 288 LYS A N 1
ATOM 2303 C CA . LYS A 1 288 ? 13.685 0.105 -9.830 1.00 96.00 288 LYS A CA 1
ATOM 2304 C C . LYS A 1 288 ? 13.165 1.542 -9.760 1.00 96.00 288 LYS A C 1
ATOM 2306 O O . LYS A 1 288 ? 13.944 2.489 -9.737 1.00 96.00 288 LYS A O 1
ATOM 2311 N N . ALA A 1 289 ? 11.850 1.702 -9.807 1.00 96.81 289 ALA A N 1
ATOM 2312 C CA . ALA A 1 289 ? 11.175 2.995 -9.831 1.00 96.81 289 ALA A CA 1
ATOM 2313 C C . ALA A 1 289 ? 10.623 3.353 -8.446 1.00 96.81 289 ALA A C 1
ATOM 2315 O O . ALA A 1 289 ? 10.298 2.465 -7.660 1.00 96.81 289 ALA A O 1
ATOM 2316 N N . GLU A 1 290 ? 10.460 4.646 -8.162 1.00 97.56 290 GLU A N 1
ATOM 2317 C CA . GLU A 1 290 ? 9.684 5.091 -7.000 1.00 97.56 290 GLU A CA 1
ATOM 2318 C C . GLU A 1 290 ? 8.229 5.316 -7.423 1.00 97.56 290 GLU A C 1
ATOM 2320 O O . GLU A 1 290 ? 7.956 6.145 -8.290 1.00 97.56 290 GLU A O 1
ATOM 2325 N N . LEU A 1 291 ? 7.298 4.587 -6.809 1.00 97.81 291 LEU A N 1
ATOM 2326 C CA . LEU A 1 291 ? 5.857 4.773 -6.947 1.00 97.81 291 LEU A CA 1
ATOM 2327 C C . LEU A 1 291 ? 5.341 5.566 -5.745 1.00 97.81 291 LEU A C 1
ATOM 2329 O O . LEU A 1 291 ? 5.479 5.137 -4.601 1.00 97.81 291 LEU A O 1
ATOM 2333 N N . GLU A 1 292 ? 4.733 6.715 -6.005 1.00 97.75 292 GLU A N 1
ATOM 2334 C CA . GLU A 1 292 ? 4.109 7.568 -5.005 1.00 97.75 292 GLU A CA 1
ATOM 2335 C C . GLU A 1 292 ? 2.587 7.428 -5.050 1.00 97.75 292 GLU A C 1
ATOM 2337 O O . GLU A 1 292 ? 1.950 7.616 -6.090 1.00 97.75 292 GLU A O 1
ATOM 2342 N N . LEU A 1 293 ? 2.013 7.095 -3.897 1.00 96.50 293 LEU A N 1
ATOM 2343 C CA . LEU A 1 293 ? 0.596 6.789 -3.713 1.00 96.50 293 LEU A CA 1
ATOM 2344 C C . LEU A 1 293 ? 0.016 7.631 -2.572 1.00 96.50 293 LEU A C 1
ATOM 2346 O O . LEU A 1 293 ? 0.770 8.019 -1.673 1.00 96.50 293 LEU A O 1
ATOM 2350 N N . PRO A 1 294 ? -1.311 7.868 -2.547 1.00 95.50 294 PRO A N 1
ATOM 2351 C CA . PRO A 1 294 ? -1.988 8.328 -1.338 1.00 95.50 294 PRO A CA 1
ATOM 2352 C C . PRO A 1 294 ? -1.580 7.491 -0.126 1.00 95.50 294 PRO A C 1
ATOM 2354 O O . PRO A 1 294 ? -1.556 6.256 -0.176 1.00 95.50 294 PRO A O 1
ATOM 2357 N N . ARG A 1 295 ? -1.229 8.168 0.965 1.00 93.56 295 ARG A N 1
ATOM 2358 C CA . ARG A 1 295 ? -0.692 7.516 2.159 1.00 93.56 295 ARG A CA 1
ATOM 2359 C C . ARG A 1 295 ? -1.705 6.545 2.768 1.00 93.56 295 ARG A C 1
ATOM 2361 O O . ARG A 1 295 ? -1.304 5.504 3.275 1.00 93.56 295 ARG A O 1
ATOM 2368 N N . SER A 1 296 ? -2.995 6.851 2.659 1.00 92.69 296 SER A N 1
ATOM 2369 C CA . SER A 1 296 ? -4.118 6.038 3.143 1.00 92.69 296 SER A CA 1
ATOM 2370 C C . SER A 1 296 ? -4.227 4.642 2.520 1.00 92.69 296 SER A C 1
ATOM 2372 O O . SER A 1 296 ? -4.925 3.792 3.064 1.00 92.69 296 SER A O 1
ATOM 2374 N N . ILE A 1 297 ? -3.551 4.377 1.397 1.00 93.94 297 ILE A N 1
ATOM 2375 C CA . ILE A 1 297 ? -3.513 3.038 0.778 1.00 93.94 297 ILE A CA 1
ATOM 2376 C C . ILE A 1 297 ? -2.422 2.168 1.408 1.00 93.94 297 ILE A C 1
ATOM 2378 O O . ILE A 1 297 ? -2.516 0.943 1.394 1.00 93.94 297 ILE A O 1
ATOM 2382 N N . LEU A 1 298 ? -1.361 2.800 1.911 1.00 93.81 298 LEU A N 1
ATOM 2383 C CA . LEU A 1 298 ? -0.148 2.127 2.374 1.00 93.81 298 LEU A CA 1
ATOM 2384 C C . LEU A 1 298 ? -0.037 2.093 3.896 1.00 93.81 298 LEU A C 1
ATOM 2386 O O . LEU A 1 298 ? 0.637 1.225 4.438 1.00 93.81 298 LEU A O 1
ATOM 2390 N N . VAL A 1 299 ? -0.672 3.043 4.577 1.00 92.50 299 VAL A N 1
ATOM 2391 C CA . VAL A 1 299 ? -0.627 3.168 6.026 1.00 92.50 299 VAL A CA 1
ATOM 2392 C C . VAL A 1 299 ? -2.043 3.248 6.566 1.00 92.50 299 VAL A C 1
ATOM 2394 O O . VAL A 1 299 ? -2.797 4.159 6.219 1.00 92.50 299 VAL A O 1
ATOM 2397 N N . ASP A 1 300 ? -2.363 2.321 7.460 1.00 90.56 300 ASP A N 1
ATOM 2398 C CA . ASP A 1 300 ? -3.645 2.284 8.147 1.00 90.56 300 ASP A CA 1
ATOM 2399 C C . ASP A 1 300 ? -3.892 3.537 9.000 1.00 90.56 300 ASP A C 1
ATOM 2401 O O . ASP A 1 300 ? -2.974 4.123 9.592 1.00 90.56 300 ASP A O 1
ATOM 2405 N N . ASP A 1 301 ? -5.171 3.893 9.120 1.00 90.75 301 ASP A N 1
ATOM 2406 C CA . ASP A 1 301 ? -5.633 4.885 10.084 1.00 90.75 301 ASP A CA 1
ATOM 2407 C C . ASP A 1 301 ? -5.315 4.433 11.512 1.00 90.75 301 ASP A C 1
ATOM 2409 O O . ASP A 1 301 ? -5.394 3.249 11.856 1.00 90.75 301 ASP A O 1
ATOM 2413 N N . VAL A 1 302 ? -4.983 5.399 12.367 1.00 89.75 302 VAL A N 1
ATOM 2414 C CA . VAL A 1 302 ? -4.563 5.128 13.744 1.00 89.75 302 VAL A CA 1
ATOM 2415 C C . VAL A 1 302 ? -5.632 5.607 14.709 1.00 89.75 302 VAL A C 1
ATOM 2417 O O . VAL A 1 302 ? -6.098 6.746 14.642 1.00 89.75 302 VAL A O 1
ATOM 2420 N N . LEU A 1 303 ? -5.990 4.749 15.660 1.00 91.25 303 LEU A N 1
ATOM 2421 C CA . LEU A 1 303 ? -6.824 5.133 16.786 1.00 91.25 303 LEU A CA 1
ATOM 2422 C C . LEU A 1 303 ? -5.922 5.524 17.958 1.00 91.25 303 LEU A C 1
ATOM 2424 O O . LEU A 1 303 ? -5.090 4.739 18.411 1.00 91.25 303 LEU A O 1
ATOM 2428 N N . CYS A 1 304 ? -6.046 6.759 18.446 1.00 92.19 304 CYS A N 1
ATOM 2429 C CA . CYS A 1 304 ? -5.214 7.209 19.556 1.00 92.19 304 CYS A CA 1
ATOM 2430 C C . CYS A 1 304 ? -5.608 6.481 20.845 1.00 92.19 304 CYS A C 1
ATOM 2432 O O . CYS A 1 304 ? -6.657 6.769 21.424 1.00 92.19 304 CYS A O 1
ATOM 2434 N N . GLN A 1 305 ? -4.728 5.603 21.332 1.00 92.00 305 GLN A N 1
ATOM 2435 C CA . GLN A 1 305 ? -4.962 4.838 22.556 1.00 92.00 305 GLN A CA 1
ATOM 2436 C C . GLN A 1 305 ? -5.276 5.743 23.752 1.00 92.00 305 GLN A C 1
ATOM 2438 O O . GLN A 1 305 ? -6.194 5.455 24.506 1.00 92.00 305 GLN A O 1
ATOM 2443 N N . LYS A 1 306 ? -4.588 6.882 23.896 1.00 94.31 306 LYS A N 1
ATOM 2444 C CA . LYS A 1 306 ? -4.854 7.810 25.002 1.00 94.31 306 LYS A CA 1
ATOM 2445 C C . LYS A 1 306 ? -6.243 8.450 24.916 1.00 94.31 306 LYS A C 1
ATOM 2447 O O . LYS A 1 306 ? -6.969 8.416 25.896 1.00 94.31 306 LYS A O 1
ATOM 2452 N N . CYS A 1 307 ? -6.653 8.941 23.740 1.00 94.75 307 CYS A N 1
ATOM 2453 C CA . CYS A 1 307 ? -8.025 9.439 23.550 1.00 94.75 307 CYS A CA 1
ATOM 2454 C C . CYS A 1 307 ? -9.070 8.358 23.839 1.00 94.75 307 CYS A C 1
ATOM 2456 O O . CYS A 1 307 ? -10.125 8.657 24.391 1.00 94.75 307 CYS A O 1
ATOM 2458 N N . MET A 1 308 ? -8.770 7.111 23.473 1.00 95.12 308 MET A N 1
ATOM 2459 C CA . MET A 1 308 ? -9.635 5.978 23.768 1.00 95.12 308 MET A CA 1
ATOM 2460 C C . MET A 1 308 ? -9.765 5.734 25.263 1.00 95.12 308 MET A C 1
ATOM 2462 O O . MET A 1 308 ? -10.884 5.675 25.760 1.00 95.12 308 MET A O 1
ATOM 2466 N N . MET A 1 309 ? -8.650 5.671 25.987 1.00 94.56 309 MET A N 1
ATOM 2467 C CA . MET A 1 309 ? -8.667 5.459 27.432 1.00 94.56 309 MET A CA 1
ATOM 2468 C C . MET A 1 309 ? -9.319 6.623 28.184 1.00 94.56 309 MET A C 1
ATOM 2470 O O . MET A 1 309 ? -10.086 6.378 29.110 1.00 94.56 309 MET A O 1
ATOM 2474 N N . ASP A 1 310 ? -9.106 7.870 27.754 1.00 96.06 310 ASP A N 1
ATOM 2475 C CA . ASP A 1 310 ? -9.777 9.039 28.338 1.00 96.06 310 ASP A CA 1
ATOM 2476 C C . ASP A 1 310 ? -11.306 8.932 28.185 1.00 96.06 310 ASP A C 1
ATOM 2478 O O . ASP A 1 310 ? -12.054 9.176 29.133 1.00 96.06 310 ASP A O 1
ATOM 2482 N N . LYS A 1 311 ? -11.783 8.497 27.008 1.00 96.69 311 LYS A N 1
ATOM 2483 C CA . LYS A 1 311 ? -13.214 8.275 26.744 1.00 96.69 311 LYS A CA 1
ATOM 2484 C C . LYS A 1 311 ? -13.783 7.080 27.499 1.00 96.69 311 LYS A C 1
ATOM 2486 O O . LYS A 1 311 ? -14.935 7.128 27.931 1.00 96.69 311 LYS A O 1
ATOM 2491 N N . VAL A 1 312 ? -12.985 6.029 27.681 1.00 95.62 312 VAL A N 1
ATOM 2492 C CA . VAL A 1 312 ? -13.350 4.881 28.516 1.00 95.62 312 VAL A CA 1
ATOM 2493 C C . VAL A 1 312 ? -13.515 5.317 29.971 1.00 95.62 312 VAL A C 1
ATOM 2495 O O . VAL A 1 312 ? -14.532 4.997 30.581 1.00 95.62 312 VAL A O 1
ATOM 2498 N N . ALA A 1 313 ? -12.575 6.100 30.504 1.00 95.62 313 ALA A N 1
ATOM 2499 C CA . ALA A 1 313 ? -12.653 6.635 31.859 1.00 95.62 313 ALA A CA 1
ATOM 2500 C C . ALA A 1 313 ? -13.890 7.531 32.049 1.00 95.62 313 ALA A C 1
ATOM 2502 O O . ALA A 1 313 ? -14.621 7.365 33.023 1.00 95.62 313 ALA A O 1
ATOM 2503 N N . GLU A 1 314 ? -14.182 8.418 31.092 1.00 96.88 314 GLU A N 1
ATOM 2504 C CA . GLU A 1 314 ? -15.390 9.258 31.101 1.00 96.88 314 GLU A CA 1
ATOM 2505 C C . GLU A 1 314 ? -16.679 8.415 31.162 1.00 96.88 314 GLU A C 1
ATOM 2507 O O . GLU A 1 314 ? -17.546 8.668 32.003 1.00 96.88 314 GLU A O 1
ATOM 2512 N N . HIS A 1 315 ? -16.777 7.372 30.329 1.00 95.69 315 HIS A N 1
ATOM 2513 C CA . HIS A 1 315 ? -17.913 6.443 30.314 1.00 95.69 315 HIS A CA 1
ATOM 2514 C C . HIS A 1 315 ? -18.065 5.671 31.628 1.00 95.69 315 HIS A C 1
ATOM 2516 O O . HIS A 1 315 ? -19.177 5.488 32.129 1.00 95.69 315 HIS A O 1
ATOM 2522 N N . VAL A 1 316 ? -16.951 5.204 32.192 1.00 94.38 316 VAL A N 1
ATOM 2523 C CA . VAL A 1 316 ? -16.935 4.487 33.470 1.00 94.38 316 VAL A CA 1
ATOM 2524 C C . VAL A 1 316 ? -17.419 5.393 34.602 1.00 94.38 316 VAL A C 1
ATOM 2526 O O . VAL A 1 316 ? -18.296 4.992 35.367 1.00 94.38 316 VAL A O 1
ATOM 2529 N N . GLU A 1 317 ? -16.925 6.629 34.682 1.00 95.19 317 GLU A N 1
ATOM 2530 C CA . GLU A 1 317 ? -17.369 7.608 35.681 1.00 95.19 317 GLU A CA 1
ATOM 2531 C C . GLU A 1 317 ? -18.843 7.995 35.510 1.00 95.19 317 GLU A C 1
ATOM 2533 O O . GLU A 1 317 ? -19.565 8.193 36.490 1.00 95.19 317 GLU A O 1
ATOM 2538 N N . GLU A 1 318 ? -19.342 8.058 34.275 1.00 95.81 318 GLU A N 1
ATOM 2539 C CA . GLU A 1 318 ? -20.767 8.247 34.023 1.00 95.81 318 GLU A CA 1
ATOM 2540 C C . GLU A 1 318 ? -21.619 7.072 34.518 1.00 95.81 318 GLU A C 1
ATOM 2542 O O . GLU A 1 318 ? -22.612 7.303 35.214 1.00 95.81 318 GLU A O 1
ATOM 2547 N N . LYS A 1 319 ? -21.217 5.827 34.239 1.00 94.19 319 LYS A N 1
ATOM 2548 C CA . LYS A 1 319 ? -21.902 4.636 34.767 1.00 94.19 319 LYS A CA 1
ATOM 2549 C C . LYS A 1 319 ? -21.886 4.603 36.295 1.00 94.19 319 LYS A C 1
ATOM 2551 O O . LYS A 1 319 ? -22.909 4.283 36.904 1.00 94.19 319 LYS A O 1
ATOM 2556 N N . LYS A 1 320 ? -20.770 4.994 36.927 1.00 92.94 320 LYS A N 1
ATOM 2557 C CA . LYS A 1 320 ? -20.677 5.139 38.392 1.00 92.94 320 LYS A CA 1
ATOM 2558 C C . LYS A 1 320 ? -21.685 6.161 38.909 1.00 92.94 320 LYS A C 1
ATOM 2560 O O . LYS A 1 320 ? -22.444 5.861 39.825 1.00 92.94 320 LYS A O 1
ATOM 2565 N N . ARG A 1 321 ? -21.764 7.336 38.279 1.00 94.50 321 ARG A N 1
ATOM 2566 C CA . ARG A 1 321 ? -22.709 8.405 38.650 1.00 94.50 321 ARG A CA 1
ATOM 2567 C C . ARG A 1 321 ? -24.174 7.979 38.528 1.00 94.50 321 ARG A C 1
ATOM 2569 O O . ARG A 1 321 ? -25.004 8.443 39.303 1.00 94.50 321 ARG A O 1
ATOM 2576 N N . ARG A 1 322 ? -24.492 7.117 37.557 1.00 94.94 322 ARG A N 1
ATOM 2577 C CA . ARG A 1 322 ? -25.840 6.562 37.340 1.00 94.94 322 ARG A CA 1
ATOM 2578 C C . ARG A 1 322 ? -26.176 5.386 38.265 1.00 94.94 322 ARG A C 1
ATOM 2580 O O . ARG A 1 322 ? -27.327 4.964 38.289 1.00 94.94 322 ARG A O 1
ATOM 2587 N N . GLY A 1 323 ? -25.207 4.862 39.022 1.00 92.12 323 GLY A N 1
ATOM 2588 C CA . GLY A 1 323 ? -25.383 3.650 39.830 1.00 92.12 323 GLY A CA 1
ATOM 2589 C C . GLY A 1 323 ? -25.483 2.365 38.997 1.00 92.12 323 GLY A C 1
ATOM 2590 O O . GLY A 1 323 ? -25.926 1.342 39.501 1.00 92.12 323 GLY A O 1
ATOM 2591 N N . GLU A 1 324 ? -25.082 2.411 37.725 1.00 92.38 324 GLU A N 1
ATOM 2592 C CA . GLU A 1 324 ? -25.051 1.256 36.813 1.00 92.38 324 GLU A CA 1
ATOM 2593 C C . GLU A 1 324 ? -23.717 0.496 36.899 1.00 92.38 324 GLU A C 1
ATOM 2595 O O . GLU A 1 324 ? -23.560 -0.582 36.326 1.00 92.38 324 GLU A O 1
ATOM 2600 N N . TYR A 1 325 ? -22.728 1.069 37.589 1.00 91.19 325 TYR A N 1
ATOM 2601 C CA . TYR A 1 325 ? -21.432 0.439 37.792 1.00 91.19 325 TYR A CA 1
ATOM 2602 C C . TYR A 1 325 ? -21.524 -0.609 38.919 1.00 91.19 325 TYR A C 1
ATOM 2604 O O . TYR A 1 325 ? -21.991 -0.272 40.008 1.00 91.19 325 TYR A O 1
ATOM 2612 N N . PRO A 1 326 ? -21.070 -1.858 38.708 1.00 87.31 326 PRO A N 1
ATOM 2613 C CA . PRO A 1 326 ? -21.385 -3.018 39.559 1.00 87.31 326 PRO A CA 1
ATOM 2614 C C . PRO A 1 326 ? -20.661 -3.063 40.927 1.00 87.31 326 PRO A C 1
ATOM 2616 O O . PRO A 1 326 ? -20.379 -4.138 41.447 1.00 87.31 326 PRO A O 1
ATOM 2619 N N . TYR A 1 327 ? -20.339 -1.915 41.528 1.00 74.19 327 TYR A N 1
ATOM 2620 C CA . TYR A 1 327 ? -19.417 -1.817 42.667 1.00 74.19 327 TYR A CA 1
ATOM 2621 C C . TYR A 1 327 ? -20.088 -1.813 44.057 1.00 74.19 327 TYR A C 1
ATOM 2623 O O . TYR A 1 327 ? -19.389 -1.933 45.059 1.00 74.19 327 TYR A O 1
ATOM 2631 N N . ASP A 1 328 ? -21.419 -1.712 44.163 1.00 56.88 328 ASP A N 1
ATOM 2632 C CA . ASP A 1 328 ? -22.001 -1.075 45.359 1.00 56.88 328 ASP A CA 1
ATOM 2633 C C . ASP A 1 328 ? -22.897 -1.922 46.284 1.00 56.88 328 ASP A C 1
ATOM 2635 O O . ASP A 1 328 ? -23.227 -1.455 47.378 1.00 56.88 328 ASP A O 1
ATOM 2639 N N . ASP A 1 329 ? -23.243 -3.164 45.934 1.00 59.66 329 ASP A N 1
ATOM 2640 C CA . ASP A 1 329 ? -24.126 -3.975 46.797 1.00 59.66 329 ASP A CA 1
ATOM 2641 C C . ASP A 1 329 ? -23.360 -4.837 47.816 1.00 59.66 329 ASP A C 1
ATOM 2643 O O . ASP A 1 329 ? -23.800 -4.994 48.955 1.00 59.66 329 ASP A O 1
ATOM 2647 N N . ALA A 1 330 ? -22.157 -5.319 47.483 1.00 57.50 330 ALA A N 1
ATOM 2648 C CA . ALA A 1 330 ? -21.424 -6.251 48.350 1.00 57.50 330 ALA A CA 1
ATOM 2649 C C . ALA A 1 330 ? -20.821 -5.608 49.618 1.00 57.50 330 ALA A C 1
ATOM 2651 O O . ALA A 1 330 ? -20.569 -6.305 50.599 1.00 57.50 330 ALA A O 1
ATOM 2652 N N . LEU A 1 331 ? -20.591 -4.289 49.628 1.00 59.97 331 LEU A N 1
ATOM 2653 C CA . LEU A 1 331 ? -20.059 -3.579 50.802 1.00 59.97 331 LEU A CA 1
ATOM 2654 C C . LEU A 1 331 ? -21.152 -3.025 51.728 1.00 59.97 331 LEU A C 1
ATOM 2656 O O . LEU A 1 331 ? -20.886 -2.812 52.910 1.00 59.97 331 LEU A O 1
ATOM 2660 N N . LYS A 1 332 ? -22.381 -2.809 51.235 1.00 60.12 332 LYS A N 1
ATOM 2661 C CA . LYS A 1 332 ? -23.480 -2.262 52.054 1.00 60.12 332 LYS A CA 1
ATOM 2662 C C . LYS A 1 332 ? -24.138 -3.305 52.963 1.00 60.12 332 LYS A C 1
ATOM 2664 O O . LYS A 1 332 ? -24.700 -2.924 53.988 1.00 60.12 332 LYS A O 1
ATOM 2669 N N . GLU A 1 333 ? -24.034 -4.598 52.653 1.00 57.91 333 GLU A N 1
ATOM 2670 C CA . GLU A 1 333 ? -24.626 -5.664 53.483 1.00 57.91 333 GLU A CA 1
ATOM 2671 C C . GLU A 1 333 ? -23.742 -6.121 54.661 1.00 57.91 333 GLU A C 1
ATOM 2673 O O . GLU A 1 333 ? -24.229 -6.794 55.566 1.00 57.91 333 GLU A O 1
ATOM 2678 N N . GLY A 1 334 ? -22.471 -5.703 54.722 1.00 58.50 334 GLY A N 1
ATOM 2679 C CA . GLY A 1 334 ? -21.525 -6.120 55.770 1.00 58.50 334 GLY A CA 1
ATOM 2680 C C . GLY A 1 334 ? -21.633 -5.400 57.124 1.00 58.50 334 GLY A C 1
ATOM 2681 O O . GLY A 1 334 ? -20.956 -5.810 58.062 1.00 58.50 334 GLY A O 1
ATOM 2682 N N . CYS A 1 335 ? -22.463 -4.356 57.252 1.00 55.50 335 CYS A N 1
ATOM 2683 C CA . CYS A 1 335 ? -22.594 -3.546 58.479 1.00 55.50 335 CYS A CA 1
ATOM 2684 C C . CYS A 1 335 ? -24.042 -3.436 58.990 1.00 55.50 335 CYS A C 1
ATOM 2686 O O . CYS A 1 335 ? -24.441 -2.397 59.517 1.00 55.50 335 CYS A O 1
ATOM 2688 N N . ARG A 1 336 ? -24.866 -4.477 58.826 1.00 57.88 336 ARG A N 1
ATOM 2689 C CA . ARG A 1 336 ? -26.077 -4.611 59.650 1.00 57.88 336 ARG A CA 1
ATOM 2690 C C . ARG A 1 336 ? -25.765 -5.533 60.811 1.00 57.88 336 ARG A C 1
ATOM 2692 O O . ARG A 1 336 ? -25.872 -6.751 60.696 1.00 57.88 336 ARG A O 1
ATOM 2699 N N . ASP A 1 337 ? -25.352 -4.911 61.910 1.00 55.50 337 ASP A N 1
ATOM 2700 C CA . ASP A 1 337 ? -25.240 -5.560 63.204 1.00 55.50 337 ASP A CA 1
ATOM 2701 C C . ASP A 1 337 ? -26.541 -6.302 63.522 1.00 55.50 337 ASP A C 1
ATOM 2703 O O . ASP A 1 337 ? -27.656 -5.796 63.381 1.00 55.50 337 ASP A O 1
ATOM 2707 N N . THR A 1 338 ? -26.362 -7.550 63.923 1.00 54.97 338 THR A N 1
ATOM 2708 C CA . THR A 1 338 ? -27.367 -8.444 64.474 1.00 54.97 338 THR A CA 1
ATOM 2709 C C . THR A 1 338 ? -28.140 -7.785 65.618 1.00 54.97 338 THR A C 1
ATOM 2711 O O . THR A 1 338 ? -27.688 -7.817 66.759 1.00 54.97 338 THR A O 1
ATOM 2714 N N . GLU A 1 339 ? -29.348 -7.293 65.350 1.00 56.38 339 GLU A N 1
ATOM 2715 C CA . GLU A 1 339 ? -30.396 -7.175 66.365 1.00 56.38 339 GLU A CA 1
ATOM 2716 C C . GLU A 1 339 ? -31.682 -7.890 65.913 1.00 56.38 339 GLU A C 1
ATOM 2718 O O . GLU A 1 339 ? -32.504 -7.367 65.171 1.00 56.38 339 GLU A O 1
ATOM 2723 N N . SER A 1 340 ? -3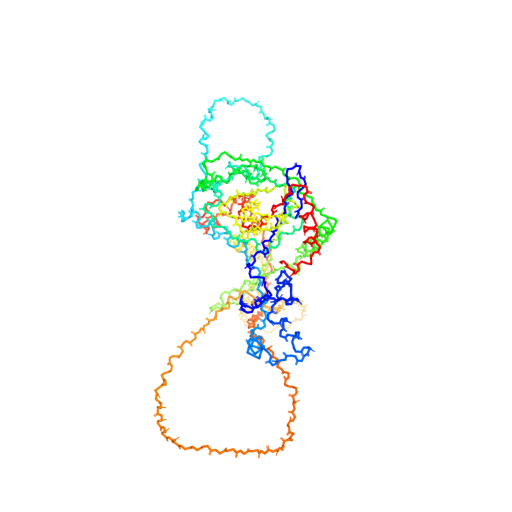1.835 -9.094 66.471 1.00 57.97 340 SER A N 1
ATOM 2724 C CA . SER A 1 340 ? -33.077 -9.805 66.812 1.00 57.97 340 SER A CA 1
ATOM 2725 C C . SER A 1 340 ? -33.952 -10.483 65.731 1.00 57.97 340 SER A C 1
ATOM 2727 O O . SER A 1 340 ? -34.143 -9.972 64.631 1.00 57.97 340 SER A O 1
ATOM 2729 N N . PRO A 1 341 ? -34.542 -11.653 66.072 1.00 54.97 341 PRO A N 1
ATOM 2730 C CA . PRO A 1 341 ? -35.370 -12.456 65.180 1.00 54.97 341 PRO A CA 1
ATOM 2731 C C . PRO A 1 341 ? -36.843 -12.022 65.239 1.00 54.97 341 PRO A C 1
ATOM 2733 O O . PRO A 1 341 ? -37.457 -11.991 66.304 1.00 54.97 341 PRO A O 1
ATOM 2736 N N . GLY A 1 342 ? -37.430 -11.742 64.078 1.00 51.28 342 GLY A N 1
ATOM 2737 C CA . GLY A 1 342 ? -38.866 -11.529 63.917 1.00 51.28 342 GLY A CA 1
ATOM 2738 C C . GLY A 1 342 ? -39.310 -12.024 62.548 1.00 51.28 342 GLY A C 1
ATOM 2739 O O . GLY A 1 342 ? -38.957 -11.444 61.525 1.00 51.28 342 GLY A O 1
ATOM 2740 N N . GLU A 1 343 ? -40.044 -13.131 62.540 1.00 54.97 343 GLU A N 1
ATOM 2741 C CA . GLU A 1 343 ? -40.629 -13.768 61.363 1.00 54.97 343 GLU A CA 1
ATOM 2742 C C . GLU A 1 343 ? -41.490 -12.787 60.549 1.00 54.97 343 GLU A C 1
ATOM 2744 O O . GLU A 1 343 ? -42.453 -12.225 61.061 1.00 54.97 343 GLU A O 1
ATOM 2749 N N . SER A 1 344 ? -41.210 -12.628 59.254 1.00 50.25 344 SER A N 1
ATOM 2750 C CA . SER A 1 344 ? -42.252 -12.697 58.218 1.00 50.25 344 SER A CA 1
ATOM 2751 C C . SER A 1 344 ? -41.635 -12.707 56.821 1.00 50.25 344 SER A C 1
ATOM 2753 O O . SER A 1 344 ? -40.729 -11.954 56.476 1.00 50.25 344 SER A O 1
ATOM 2755 N N . SER A 1 345 ? -42.121 -13.650 56.029 1.00 54.53 345 SER A N 1
ATOM 2756 C CA . SER A 1 345 ? -41.609 -14.054 54.732 1.00 54.53 345 SER A CA 1
ATOM 2757 C C . SER A 1 345 ? -42.232 -13.204 53.628 1.00 54.53 345 SER A C 1
ATOM 2759 O O . SER A 1 345 ? -43.439 -13.300 53.430 1.00 54.53 345 SER A O 1
ATOM 2761 N N . GLN A 1 346 ? -41.435 -12.460 52.852 1.00 46.41 346 GLN A N 1
ATOM 2762 C CA . GLN A 1 346 ? -41.790 -12.087 51.475 1.00 46.41 346 GLN A CA 1
ATOM 2763 C C . GLN A 1 346 ? -40.546 -12.115 50.576 1.00 46.41 346 GLN A C 1
ATOM 2765 O O . GLN A 1 346 ? -39.564 -11.413 50.791 1.00 46.41 346 GLN A O 1
ATOM 2770 N N . SER A 1 347 ? -40.609 -13.001 49.582 1.00 51.78 347 SER A N 1
ATOM 2771 C CA . SER A 1 347 ? -39.599 -13.273 48.562 1.00 51.78 347 SER A CA 1
ATOM 2772 C C . SER A 1 347 ? -39.494 -12.100 47.580 1.00 51.78 347 SER A C 1
ATOM 2774 O O . SER A 1 347 ? -40.416 -11.859 46.802 1.00 51.78 347 SER A O 1
ATOM 2776 N N . ALA A 1 348 ? -38.367 -11.387 47.606 1.00 44.66 348 ALA A N 1
ATOM 2777 C CA . ALA A 1 348 ? -37.978 -10.436 46.568 1.00 44.66 348 ALA A CA 1
ATOM 2778 C C . ALA A 1 348 ? -36.933 -11.090 45.650 1.00 44.66 348 ALA A C 1
ATOM 2780 O O . ALA A 1 348 ? -35.964 -11.686 46.118 1.00 44.66 348 ALA A O 1
ATOM 2781 N N . ARG A 1 349 ? -37.167 -11.018 44.335 1.00 46.28 349 ARG A N 1
ATOM 2782 C CA . ARG A 1 349 ? -36.279 -11.545 43.290 1.00 46.28 349 ARG A CA 1
ATOM 2783 C C . ARG A 1 349 ? -34.975 -10.747 43.258 1.00 46.28 349 ARG A C 1
ATOM 2785 O O . ARG A 1 349 ? -35.011 -9.541 43.033 1.00 46.28 349 ARG A O 1
ATOM 2792 N N . THR A 1 350 ? -33.848 -11.429 43.425 1.00 38.59 350 THR A N 1
ATOM 2793 C CA . THR A 1 350 ? -32.508 -10.889 43.180 1.00 38.59 350 THR A CA 1
ATOM 2794 C C . THR A 1 350 ? -32.281 -10.649 41.679 1.00 38.59 350 THR A C 1
ATOM 2796 O O . THR A 1 350 ? -32.688 -11.480 40.859 1.00 38.59 350 THR A O 1
ATOM 2799 N N . PRO A 1 351 ? -31.656 -9.524 41.285 1.00 42.81 351 PRO A N 1
ATOM 2800 C CA . PRO A 1 351 ? -31.252 -9.291 39.906 1.00 42.81 351 PRO A CA 1
ATOM 2801 C C . PRO A 1 351 ? -30.097 -10.227 39.521 1.00 42.81 351 PRO A C 1
ATOM 2803 O O . PRO A 1 351 ? -29.197 -10.518 40.303 1.00 42.81 351 PRO A O 1
ATOM 2806 N N . ASN A 1 352 ? -30.178 -10.731 38.295 1.00 43.47 352 ASN A N 1
ATOM 2807 C CA . ASN A 1 352 ? -29.325 -11.761 37.720 1.00 43.47 352 ASN A CA 1
ATOM 2808 C C . ASN A 1 352 ? -27.933 -11.168 37.407 1.00 43.47 352 ASN A C 1
ATOM 2810 O O . ASN A 1 352 ? -27.762 -10.556 36.353 1.00 43.47 352 ASN A O 1
ATOM 2814 N N . SER A 1 353 ? -26.951 -11.290 38.310 1.00 51.06 353 SER A N 1
ATOM 2815 C CA . SER A 1 353 ? -25.569 -10.895 38.008 1.00 51.06 353 SER A CA 1
ATOM 2816 C C . SER A 1 353 ? -24.938 -11.942 37.086 1.00 51.06 353 SER A C 1
ATOM 2818 O O . SER A 1 353 ? -24.752 -13.103 37.446 1.00 51.06 353 SER A O 1
ATOM 2820 N N . GLN A 1 354 ? -24.667 -11.552 35.843 1.00 53.84 354 GLN A N 1
ATOM 2821 C CA . GLN A 1 354 ? -23.993 -12.418 34.882 1.00 53.84 354 GLN A CA 1
ATOM 2822 C C . GLN A 1 354 ? -22.490 -12.365 35.161 1.00 53.84 354 GLN A C 1
ATOM 2824 O O . GLN A 1 354 ? -21.832 -11.370 34.866 1.00 53.84 354 GLN A O 1
ATOM 2829 N N . SER A 1 355 ? -21.939 -13.420 35.761 1.00 57.09 355 SER A N 1
ATOM 2830 C CA . SER A 1 355 ? -20.498 -13.652 35.738 1.00 57.09 355 SER A CA 1
ATOM 2831 C C . SER A 1 355 ? -20.119 -14.178 34.353 1.00 57.09 355 SER A C 1
ATOM 2833 O O . SER A 1 355 ? -20.663 -15.176 33.879 1.00 57.09 355 SER A O 1
ATOM 2835 N N . ALA A 1 356 ? -19.206 -13.486 33.678 1.00 65.00 356 ALA A N 1
ATOM 2836 C CA . ALA A 1 356 ? -18.708 -13.893 32.372 1.00 65.00 356 ALA A CA 1
ATOM 2837 C C . ALA A 1 356 ? -17.283 -14.426 32.522 1.00 65.00 356 ALA A C 1
ATOM 2839 O O . ALA A 1 356 ? -16.419 -13.771 33.102 1.00 65.00 356 ALA A O 1
ATOM 2840 N N . LYS A 1 357 ? -17.042 -15.625 31.988 1.00 71.00 357 LYS A N 1
ATOM 2841 C CA . LYS A 1 357 ? -15.700 -16.185 31.843 1.00 71.00 357 LYS A CA 1
ATOM 2842 C C . LYS A 1 357 ? -15.171 -15.772 30.476 1.00 71.00 357 LYS A C 1
ATOM 2844 O O . LYS A 1 357 ? -15.606 -16.317 29.465 1.00 71.00 357 LYS A O 1
ATOM 2849 N N . VAL A 1 358 ? -14.248 -14.816 30.444 1.00 69.31 358 VAL A N 1
ATOM 2850 C CA . VAL A 1 358 ? -13.603 -14.376 29.197 1.00 69.31 358 VAL A CA 1
ATOM 2851 C C . VAL A 1 358 ? -12.239 -15.042 29.082 1.00 69.31 358 VAL A C 1
ATOM 2853 O O . VAL A 1 358 ? -11.474 -15.092 30.043 1.00 69.31 358 VAL A O 1
ATOM 2856 N N . THR A 1 359 ? -11.970 -15.611 27.909 1.00 61.78 359 THR A N 1
ATOM 2857 C CA . THR A 1 359 ? -10.719 -16.287 27.554 1.00 61.78 359 THR A CA 1
ATOM 2858 C C . THR A 1 359 ? -10.057 -15.462 26.462 1.00 61.78 359 THR A C 1
ATOM 2860 O O . THR A 1 359 ? -10.593 -15.371 25.361 1.00 61.78 359 THR A O 1
ATOM 2863 N N . LEU A 1 360 ? -8.923 -14.836 26.773 1.00 60.31 360 LEU A N 1
ATOM 2864 C CA . LEU A 1 360 ? -8.158 -14.046 25.807 1.00 60.31 360 LEU A CA 1
ATOM 2865 C C . LEU A 1 360 ? -6.926 -14.824 25.370 1.00 60.31 360 LEU A C 1
ATOM 2867 O O . LEU A 1 360 ? -6.194 -15.335 26.218 1.00 60.31 360 LEU A O 1
ATOM 2871 N N . SER A 1 361 ? -6.699 -14.894 24.062 1.00 52.12 361 SER A N 1
ATOM 2872 C CA . SER A 1 361 ? -5.455 -15.382 23.472 1.00 52.12 361 SER A CA 1
ATOM 2873 C C . SER A 1 361 ? -4.567 -14.192 23.119 1.00 52.12 361 SER A C 1
ATOM 2875 O O . SER A 1 361 ? -4.874 -13.457 22.179 1.00 52.12 361 SER A O 1
ATOM 2877 N N . ASP A 1 362 ? -3.467 -14.004 23.845 1.00 46.56 362 ASP A N 1
ATOM 2878 C CA . ASP A 1 362 ? -2.447 -13.023 23.462 1.00 46.56 362 ASP A CA 1
ATOM 2879 C C . ASP A 1 362 ? -1.683 -13.528 22.231 1.00 46.56 362 ASP A C 1
ATOM 2881 O O . ASP A 1 362 ? -0.731 -14.301 22.343 1.00 46.56 362 ASP A O 1
ATOM 2885 N N . ASN A 1 363 ? -2.099 -13.086 21.043 1.00 44.81 363 ASN A N 1
ATOM 2886 C CA . ASN A 1 363 ? -1.377 -13.351 19.793 1.00 44.81 363 ASN A CA 1
ATOM 2887 C C . ASN A 1 363 ? -0.309 -12.280 19.488 1.00 44.81 363 ASN A C 1
ATOM 2889 O O . ASN A 1 363 ? 0.469 -12.453 18.556 1.00 44.81 363 ASN A O 1
ATOM 2893 N N . ASN A 1 364 ? -0.236 -11.208 20.291 1.00 39.06 364 ASN A N 1
ATOM 2894 C CA . ASN A 1 364 ? 0.646 -10.050 20.081 1.00 39.06 364 ASN A CA 1
ATOM 2895 C C . ASN A 1 364 ? 1.857 -9.978 21.029 1.00 39.06 364 ASN A C 1
ATOM 2897 O O . ASN A 1 364 ? 2.514 -8.940 21.104 1.00 39.06 364 ASN A O 1
ATOM 2901 N N . SER A 1 365 ? 2.195 -11.049 21.755 1.00 31.92 365 SER A N 1
ATOM 2902 C CA . SER A 1 365 ? 3.480 -11.067 22.466 1.00 31.92 365 SER A CA 1
ATOM 2903 C C . SER A 1 365 ? 4.618 -11.197 21.443 1.00 31.92 365 SER A C 1
ATOM 2905 O O . SER A 1 365 ? 4.648 -12.204 20.731 1.00 31.92 365 SER A O 1
ATOM 2907 N N . PRO A 1 366 ? 5.571 -10.243 21.356 1.00 29.42 366 PRO A N 1
ATOM 2908 C CA . PRO A 1 366 ? 6.784 -10.470 20.586 1.00 29.42 366 PRO A CA 1
ATOM 2909 C C . PRO A 1 366 ? 7.456 -11.713 21.169 1.00 29.42 366 PRO A C 1
ATOM 2911 O O . PRO A 1 366 ? 7.594 -11.831 22.389 1.00 29.42 366 PRO A O 1
ATOM 2914 N N . ALA A 1 367 ? 7.823 -12.667 20.318 1.00 27.72 367 ALA A N 1
ATOM 2915 C CA . ALA A 1 367 ? 8.602 -13.819 20.739 1.00 27.72 367 ALA A CA 1
ATOM 2916 C C . ALA A 1 367 ? 9.925 -13.307 21.331 1.00 27.72 367 ALA A C 1
ATOM 2918 O O . ALA A 1 367 ? 10.846 -12.948 20.605 1.00 27.72 367 ALA A O 1
ATOM 2919 N N . ILE A 1 368 ? 10.004 -13.207 22.660 1.00 22.73 368 ILE A N 1
ATOM 2920 C CA . ILE A 1 368 ? 11.259 -12.941 23.355 1.00 22.73 368 ILE A CA 1
ATOM 2921 C C . ILE A 1 368 ? 12.022 -14.264 23.351 1.00 22.73 368 ILE A C 1
ATOM 2923 O O . ILE A 1 368 ? 11.835 -15.113 24.224 1.00 22.73 368 ILE A O 1
ATOM 2927 N N . THR A 1 369 ? 12.868 -14.456 22.346 1.00 23.44 369 THR A N 1
ATOM 2928 C CA . THR A 1 369 ? 13.902 -15.490 22.354 1.00 23.44 369 THR A CA 1
ATOM 2929 C C . THR A 1 369 ? 14.952 -15.081 23.386 1.00 23.44 369 THR A C 1
ATOM 2931 O O . THR A 1 369 ? 15.796 -14.225 23.139 1.00 23.44 369 THR A O 1
ATOM 2934 N N . MET A 1 370 ? 14.874 -15.650 24.589 1.00 21.59 370 MET A N 1
ATOM 2935 C CA . MET A 1 370 ? 15.975 -15.596 25.550 1.00 21.59 370 MET A CA 1
ATOM 2936 C C . MET A 1 370 ? 16.959 -16.722 25.224 1.00 21.59 370 MET A C 1
ATOM 2938 O O . MET A 1 370 ? 16.746 -17.867 25.622 1.00 21.59 370 MET A O 1
ATOM 2942 N N . GLU A 1 371 ? 18.039 -16.406 24.510 1.00 23.03 371 GLU A N 1
ATOM 2943 C CA . GLU A 1 371 ? 19.199 -17.294 24.427 1.00 23.03 371 GLU A CA 1
ATOM 2944 C C . GLU A 1 371 ? 19.993 -17.215 25.735 1.00 23.03 371 GLU A C 1
ATOM 2946 O O . GLU A 1 371 ? 20.615 -16.203 26.063 1.00 23.03 371 GLU A O 1
ATOM 2951 N N . PHE A 1 372 ? 19.982 -18.306 26.498 1.00 23.56 372 PHE A N 1
ATOM 2952 C CA . PHE A 1 372 ? 20.970 -18.525 27.543 1.00 23.56 372 PHE A CA 1
ATOM 2953 C C . PHE A 1 372 ? 22.246 -19.051 26.884 1.00 23.56 372 PHE A C 1
ATOM 2955 O O . PHE A 1 372 ? 22.322 -20.223 26.521 1.00 23.56 372 PHE A O 1
ATOM 2962 N N . ILE A 1 373 ? 23.271 -18.206 26.763 1.00 26.62 373 ILE A N 1
ATOM 2963 C CA . ILE A 1 373 ? 24.633 -18.686 26.512 1.00 26.62 373 ILE A CA 1
ATOM 2964 C C . ILE A 1 373 ? 25.148 -19.261 27.836 1.00 26.62 373 ILE A C 1
ATOM 2966 O O . ILE A 1 373 ? 25.684 -18.537 28.676 1.00 26.62 373 ILE A O 1
ATOM 2970 N N . SER A 1 374 ? 24.964 -20.567 28.050 1.00 24.78 374 SER A N 1
ATOM 2971 C CA . SER A 1 374 ? 25.732 -21.282 29.067 1.00 24.78 374 SER A CA 1
ATOM 2972 C C . SER A 1 374 ? 27.130 -21.542 28.516 1.00 24.78 374 SER A C 1
ATOM 2974 O O . SER A 1 374 ? 27.323 -22.354 27.611 1.00 24.78 374 SER A O 1
ATOM 2976 N N . VAL A 1 375 ? 28.114 -20.839 29.067 1.00 31.91 375 VAL A N 1
ATOM 2977 C CA . VAL A 1 375 ? 29.524 -21.186 28.908 1.00 31.91 375 VAL A CA 1
ATOM 2978 C C . VAL A 1 375 ? 29.777 -22.429 29.756 1.00 31.91 375 VAL A C 1
ATOM 2980 O O . VAL A 1 375 ? 29.906 -22.324 30.972 1.00 31.91 375 VAL A O 1
ATOM 2983 N N . GLU A 1 376 ? 29.848 -23.600 29.127 1.00 30.41 376 GLU A N 1
ATOM 2984 C CA . GLU A 1 376 ? 30.478 -24.770 29.738 1.00 30.41 376 GLU A CA 1
ATOM 2985 C C . GLU A 1 376 ? 31.794 -25.079 29.022 1.00 30.41 376 GLU A C 1
ATOM 2987 O O . GLU A 1 376 ? 31.857 -25.431 27.844 1.00 30.41 376 GLU A O 1
ATOM 2992 N N . GLU A 1 377 ? 32.874 -24.886 29.778 1.00 39.38 377 GLU A N 1
ATOM 2993 C CA . GLU A 1 377 ? 34.224 -25.311 29.454 1.00 39.38 377 GLU A CA 1
ATOM 2994 C C . GLU A 1 377 ? 34.283 -26.842 29.352 1.00 39.38 377 GLU A C 1
ATOM 2996 O O . GLU A 1 377 ? 34.161 -27.539 30.358 1.00 39.38 377 GLU A O 1
ATOM 3001 N N . HIS A 1 378 ? 34.601 -27.378 28.173 1.00 30.94 378 HIS A N 1
ATOM 3002 C CA . HIS A 1 378 ? 35.136 -28.734 28.065 1.00 30.94 378 HIS A CA 1
ATOM 3003 C C . HIS A 1 378 ? 36.625 -28.699 27.720 1.00 30.94 378 HIS A C 1
ATOM 3005 O O . HIS A 1 378 ? 37.047 -28.519 26.577 1.00 30.94 378 HIS A O 1
ATOM 3011 N N . LYS A 1 379 ? 37.431 -28.899 28.766 1.00 33.25 379 LYS A N 1
ATOM 3012 C CA . LYS A 1 379 ? 38.830 -29.313 28.678 1.00 33.25 379 LYS A CA 1
ATOM 3013 C C . LYS A 1 379 ? 38.926 -30.783 28.253 1.00 33.25 379 LYS A C 1
ATOM 3015 O O . LYS A 1 379 ? 38.269 -31.634 28.836 1.00 33.25 379 LYS A O 1
ATOM 3020 N N . ALA A 1 380 ? 39.867 -31.013 27.336 1.00 33.28 380 ALA A N 1
ATOM 3021 C CA . ALA A 1 380 ? 40.757 -32.169 27.193 1.00 33.28 380 ALA A CA 1
ATOM 3022 C C . ALA A 1 380 ? 40.163 -33.580 26.993 1.00 33.28 380 ALA A C 1
ATOM 3024 O O . ALA A 1 380 ? 39.599 -34.164 27.904 1.00 33.28 380 ALA A O 1
ATOM 3025 N N . GLU A 1 381 ? 40.521 -34.209 25.866 1.00 32.78 381 GLU A N 1
ATOM 3026 C CA . GLU A 1 381 ? 41.462 -35.344 25.873 1.00 32.78 381 GLU A CA 1
ATOM 3027 C C . GLU A 1 381 ? 41.953 -35.664 24.446 1.00 32.78 381 GLU A C 1
ATOM 3029 O O . GLU A 1 381 ? 41.243 -36.224 23.615 1.00 32.78 381 GLU A O 1
ATOM 3034 N N . GLN A 1 382 ? 43.215 -35.326 24.160 1.00 37.19 382 GLN A N 1
ATOM 3035 C CA . GLN A 1 382 ? 43.963 -35.893 23.038 1.00 37.19 382 GLN A CA 1
ATOM 3036 C C . GLN A 1 382 ? 44.472 -37.277 23.444 1.00 37.19 382 GLN A C 1
ATOM 3038 O O . GLN A 1 382 ? 45.334 -37.395 24.317 1.00 37.19 382 GLN A O 1
ATOM 3043 N N . LYS A 1 383 ? 44.007 -38.325 22.760 1.00 37.16 383 LYS A N 1
ATOM 3044 C CA . LYS A 1 383 ? 44.647 -39.644 22.788 1.00 37.16 383 LYS A CA 1
ATOM 3045 C C . LYS A 1 383 ? 45.303 -39.934 21.442 1.00 37.16 383 LYS A C 1
ATOM 3047 O O . LYS A 1 383 ? 44.647 -40.280 20.467 1.00 37.16 383 LYS A O 1
ATOM 3052 N N . LYS A 1 384 ? 46.633 -39.815 21.443 1.00 44.19 384 LYS A N 1
ATOM 3053 C CA . LYS A 1 384 ? 47.559 -40.503 20.535 1.00 44.19 384 LYS A CA 1
ATOM 3054 C C . LYS A 1 384 ? 47.205 -41.988 20.448 1.00 44.19 384 LYS A C 1
ATOM 3056 O O . LYS A 1 384 ? 47.132 -42.635 21.492 1.00 44.19 384 LYS A O 1
ATOM 3061 N N . LYS A 1 385 ? 47.142 -42.536 19.234 1.00 39.19 385 LYS A N 1
ATOM 3062 C CA . LYS A 1 385 ? 47.584 -43.906 18.948 1.00 39.19 385 LYS A CA 1
ATOM 3063 C C . LYS A 1 385 ? 48.150 -43.985 17.534 1.00 39.19 385 LYS A C 1
ATOM 3065 O O . LYS A 1 385 ? 47.427 -43.830 16.558 1.00 39.19 385 LYS A O 1
ATOM 3070 N N . ASP A 1 386 ? 49.453 -44.230 17.492 1.00 47.97 386 ASP A N 1
ATOM 3071 C CA . ASP A 1 386 ? 50.179 -44.793 16.361 1.00 47.97 386 ASP A CA 1
ATOM 3072 C C . ASP A 1 386 ? 49.656 -46.210 16.057 1.00 47.97 386 ASP A C 1
ATOM 3074 O O . ASP A 1 386 ? 49.257 -46.938 16.973 1.00 47.97 386 ASP A O 1
ATOM 3078 N N . GLY A 1 387 ? 49.677 -46.610 14.785 1.00 33.59 387 GLY A N 1
ATOM 3079 C CA . GLY A 1 387 ? 49.273 -47.949 14.357 1.00 33.59 387 GLY A CA 1
ATOM 3080 C C . GLY A 1 387 ? 49.403 -48.162 12.852 1.00 33.59 387 GLY A C 1
ATOM 3081 O O . GLY A 1 387 ? 48.457 -47.943 12.107 1.00 33.59 387 GLY A O 1
ATOM 3082 N N . ASP A 1 388 ? 50.602 -48.572 12.454 1.00 45.72 388 ASP A N 1
ATOM 3083 C CA . ASP A 1 388 ? 51.019 -49.098 11.151 1.00 45.72 388 ASP A CA 1
ATOM 3084 C C . ASP A 1 388 ? 50.392 -50.486 10.844 1.00 45.72 388 ASP A C 1
ATOM 3086 O O . ASP A 1 388 ? 49.883 -51.149 11.746 1.00 45.72 388 ASP A O 1
ATOM 3090 N N . PHE A 1 389 ? 50.547 -50.930 9.588 1.00 36.22 389 PHE A N 1
ATOM 3091 C CA . PHE A 1 389 ? 50.249 -52.232 8.959 1.00 36.22 389 PHE A CA 1
ATOM 3092 C C . PHE A 1 389 ? 48.874 -52.484 8.309 1.00 36.22 389 PHE A C 1
ATOM 3094 O O . PHE A 1 389 ? 47.861 -52.683 8.969 1.00 36.22 389 PHE A O 1
ATOM 3101 N N . GLY A 1 390 ? 48.926 -52.754 6.993 1.00 34.41 390 GLY A N 1
ATOM 3102 C CA . GLY A 1 390 ? 48.423 -54.041 6.490 1.00 34.41 390 GLY A CA 1
ATOM 3103 C C . GLY A 1 390 ? 47.407 -54.021 5.346 1.00 34.41 390 GLY A C 1
ATOM 3104 O O . GLY A 1 390 ? 46.204 -54.021 5.569 1.00 34.41 390 GLY A O 1
ATOM 3105 N N . LYS A 1 391 ? 47.908 -54.148 4.114 1.00 46.53 391 LYS A N 1
ATOM 3106 C CA . LYS A 1 391 ? 47.190 -54.620 2.915 1.00 46.53 391 LYS A CA 1
ATOM 3107 C C . LYS A 1 391 ? 46.690 -56.062 3.120 1.00 46.53 391 LYS A C 1
ATOM 3109 O O . LYS A 1 391 ? 47.541 -56.911 3.368 1.00 46.53 391 LYS A O 1
ATOM 3114 N N . VAL A 1 392 ? 45.402 -56.357 2.904 1.00 40.91 392 VAL A N 1
ATOM 3115 C CA . VAL A 1 392 ? 44.906 -57.690 2.483 1.00 40.91 392 VAL A CA 1
ATOM 3116 C C . VAL A 1 392 ? 43.594 -57.538 1.693 1.00 40.91 392 VAL A C 1
ATOM 3118 O O . VAL A 1 392 ? 42.644 -56.927 2.177 1.00 40.91 392 VAL A O 1
ATOM 3121 N N . ASP A 1 393 ? 43.560 -58.115 0.491 1.00 47.81 393 ASP A N 1
ATOM 3122 C CA . ASP A 1 393 ? 42.374 -58.323 -0.347 1.00 47.81 393 ASP A CA 1
ATOM 3123 C C . ASP A 1 393 ? 41.457 -59.410 0.241 1.00 47.81 393 ASP A C 1
ATOM 3125 O O . ASP A 1 393 ? 41.934 -60.452 0.692 1.00 47.81 393 ASP A O 1
ATOM 3129 N N . GLY A 1 394 ? 40.134 -59.228 0.183 1.00 36.16 394 GLY A N 1
ATOM 3130 C CA . GLY A 1 394 ? 39.202 -60.243 0.679 1.00 36.16 394 GLY A CA 1
ATOM 3131 C C . GLY A 1 394 ? 37.745 -60.011 0.298 1.00 36.16 394 GLY A C 1
ATOM 3132 O O . GLY A 1 394 ? 37.007 -59.323 0.993 1.00 36.16 394 GLY A O 1
ATOM 3133 N N . VAL A 1 395 ? 37.333 -60.652 -0.795 1.00 45.66 395 VAL A N 1
ATOM 3134 C CA . VAL A 1 395 ? 35.942 -60.886 -1.206 1.00 45.66 395 VAL A CA 1
ATOM 3135 C C . VAL A 1 395 ? 35.176 -61.636 -0.108 1.00 45.66 395 VAL A C 1
ATOM 3137 O O . VAL A 1 395 ? 35.627 -62.687 0.340 1.00 45.66 395 VAL A O 1
ATOM 3140 N N . SER A 1 396 ? 33.973 -61.175 0.252 1.00 38.81 396 SER A N 1
ATOM 3141 C CA . SER A 1 396 ? 32.921 -62.060 0.778 1.00 38.81 396 SER A CA 1
ATOM 3142 C C . SER A 1 396 ? 31.510 -61.526 0.497 1.00 38.81 396 SER A C 1
ATOM 3144 O O . SER A 1 396 ? 31.211 -60.346 0.648 1.00 38.81 396 SER A O 1
ATOM 3146 N N . HIS A 1 397 ? 30.669 -62.441 0.014 1.00 41.50 397 HIS A N 1
ATOM 3147 C CA . HIS A 1 397 ? 29.220 -62.343 -0.140 1.00 41.50 397 HIS A CA 1
ATOM 3148 C C . HIS A 1 397 ? 28.497 -62.524 1.206 1.00 41.50 397 HIS A C 1
ATOM 3150 O O . HIS A 1 397 ? 28.922 -63.348 2.013 1.00 41.50 397 HIS A O 1
ATOM 3156 N N . GLY A 1 398 ? 27.310 -61.916 1.327 1.00 36.44 398 GLY A N 1
ATOM 3157 C CA . GLY A 1 398 ? 26.166 -62.507 2.039 1.00 36.44 398 GLY A CA 1
ATOM 3158 C C . GLY A 1 398 ? 25.700 -61.791 3.313 1.00 36.44 398 GLY A C 1
ATOM 3159 O O . GLY A 1 398 ? 26.498 -61.520 4.203 1.00 36.44 398 GLY A O 1
ATOM 3160 N N . GLY A 1 399 ? 24.383 -61.561 3.411 1.00 33.19 399 GLY A N 1
ATOM 3161 C CA . GLY A 1 399 ? 23.674 -61.132 4.628 1.00 33.19 399 GLY A CA 1
ATOM 3162 C C . GLY A 1 399 ? 22.719 -59.963 4.368 1.00 33.19 399 GLY A C 1
ATOM 3163 O O . GLY A 1 399 ? 23.095 -58.813 4.553 1.00 33.19 399 GLY A O 1
ATOM 3164 N N . ASP A 1 400 ? 21.591 -60.171 3.692 1.00 41.06 400 ASP A N 1
ATOM 3165 C CA . ASP A 1 400 ? 20.275 -60.490 4.279 1.00 41.06 400 ASP A CA 1
ATOM 3166 C C . ASP A 1 400 ? 19.796 -59.571 5.421 1.00 41.06 400 ASP A C 1
ATOM 3168 O O . ASP A 1 400 ? 20.334 -59.560 6.525 1.00 41.06 400 ASP A O 1
ATOM 3172 N N . GLY A 1 401 ? 18.691 -58.878 5.122 1.00 48.22 401 GLY A N 1
ATOM 3173 C CA . GLY A 1 401 ? 17.585 -58.624 6.043 1.00 48.22 401 GLY A CA 1
ATOM 3174 C C . GLY A 1 401 ? 17.782 -57.563 7.117 1.00 48.22 401 GLY A C 1
ATOM 3175 O O . GLY A 1 401 ? 18.132 -57.903 8.242 1.00 48.22 401 GLY A O 1
ATOM 3176 N N . LYS A 1 402 ? 17.378 -56.315 6.833 1.00 39.06 402 LYS A N 1
ATOM 3177 C CA . LYS A 1 402 ? 16.789 -55.432 7.856 1.00 39.06 402 LYS A CA 1
ATOM 3178 C C . LYS A 1 402 ? 15.658 -54.583 7.280 1.00 39.06 402 LYS A C 1
ATOM 3180 O O . LYS A 1 402 ? 15.850 -53.848 6.313 1.00 39.06 402 LYS A O 1
ATOM 3185 N N . ASP A 1 403 ? 14.500 -54.735 7.917 1.00 47.25 403 ASP A N 1
ATOM 3186 C CA . ASP A 1 403 ? 13.281 -53.947 7.783 1.00 47.25 403 ASP A CA 1
ATOM 3187 C C . ASP A 1 403 ? 13.568 -52.458 7.585 1.00 47.25 403 ASP A C 1
ATOM 3189 O O . ASP A 1 403 ? 14.096 -51.778 8.469 1.00 47.25 403 ASP A O 1
ATOM 3193 N N . LYS A 1 404 ? 13.145 -51.929 6.436 1.00 44.66 404 LYS A N 1
ATOM 3194 C CA . LYS A 1 404 ? 12.934 -50.494 6.262 1.00 44.66 404 LYS A CA 1
ATOM 3195 C C . LYS A 1 404 ? 11.578 -50.162 6.874 1.00 44.66 404 LYS A C 1
ATOM 3197 O O . LYS A 1 404 ? 10.573 -50.095 6.178 1.00 44.66 404 LYS A O 1
ATOM 3202 N N . SER A 1 405 ? 11.541 -50.019 8.196 1.00 43.12 405 SER A N 1
ATOM 3203 C CA . SER A 1 405 ? 10.395 -49.406 8.859 1.00 43.12 405 SER A CA 1
ATOM 3204 C C . SER A 1 405 ? 10.300 -47.956 8.381 1.00 43.12 405 SER A C 1
ATOM 3206 O O . SER A 1 405 ? 11.218 -47.176 8.648 1.00 43.12 405 SER A O 1
ATOM 3208 N N . ASP A 1 406 ? 9.215 -47.615 7.685 1.00 41.88 406 ASP A N 1
ATOM 3209 C CA . ASP A 1 406 ? 8.830 -46.248 7.327 1.00 41.88 406 ASP A CA 1
ATOM 3210 C C . ASP A 1 406 ? 8.801 -45.368 8.584 1.00 41.88 406 ASP A C 1
ATOM 3212 O O . ASP A 1 406 ? 7.810 -45.291 9.315 1.00 41.88 406 ASP A O 1
ATOM 3216 N N . ARG A 1 407 ? 9.921 -44.704 8.870 1.00 40.06 407 ARG A N 1
ATOM 3217 C CA . ARG A 1 407 ? 9.991 -43.678 9.904 1.00 40.06 407 ARG A CA 1
ATOM 3218 C C . ARG A 1 407 ? 9.370 -42.417 9.318 1.00 40.06 407 ARG A C 1
ATOM 3220 O O . ARG A 1 407 ? 10.028 -41.656 8.619 1.00 40.06 407 ARG A O 1
ATOM 3227 N N . LYS A 1 408 ? 8.080 -42.214 9.590 1.00 44.53 408 LYS A N 1
ATOM 3228 C CA . LYS A 1 408 ? 7.431 -40.917 9.387 1.00 44.53 408 LYS A CA 1
ATOM 3229 C C . LYS A 1 408 ? 8.084 -39.910 10.327 1.00 44.53 408 LYS A C 1
ATOM 3231 O O . LYS A 1 408 ? 7.931 -40.005 11.544 1.00 44.53 408 LYS A O 1
ATOM 3236 N N . PHE A 1 409 ? 8.833 -38.975 9.762 1.00 42.81 409 PHE A N 1
ATOM 3237 C CA . PHE A 1 409 ? 9.280 -37.797 10.485 1.00 42.81 409 PHE A CA 1
ATOM 3238 C C . PHE A 1 409 ? 8.089 -36.844 10.594 1.00 42.81 409 PHE A C 1
ATOM 3240 O O . PHE A 1 409 ? 7.430 -36.535 9.604 1.00 42.81 409 PHE A O 1
ATOM 3247 N N . HIS A 1 410 ? 7.769 -36.445 11.820 1.00 47.25 410 HIS A N 1
ATOM 3248 C CA . HIS A 1 410 ? 6.790 -35.405 12.094 1.00 47.25 410 HIS A CA 1
ATOM 3249 C C . HIS A 1 410 ? 7.565 -34.155 12.494 1.00 47.25 410 HIS A C 1
ATOM 3251 O O . HIS A 1 410 ? 8.192 -34.136 13.553 1.00 47.25 410 HIS A O 1
ATOM 3257 N N . THR A 1 411 ? 7.532 -33.127 11.650 1.00 39.59 411 THR A N 1
ATOM 3258 C CA . THR A 1 411 ? 8.081 -31.810 11.978 1.00 39.59 411 THR A CA 1
ATOM 3259 C C . THR A 1 411 ? 7.177 -31.165 13.026 1.00 39.59 411 THR A C 1
ATOM 3261 O O . THR A 1 411 ? 6.036 -30.790 12.748 1.00 39.59 411 THR A O 1
ATOM 3264 N N . VAL A 1 412 ? 7.659 -31.092 14.266 1.00 39.50 412 VAL A N 1
ATOM 3265 C CA . VAL A 1 412 ? 6.965 -30.419 15.368 1.00 39.50 412 VAL A CA 1
ATOM 3266 C C . VAL A 1 412 ? 7.291 -28.934 15.265 1.00 39.50 412 VAL A C 1
ATOM 3268 O O . VAL A 1 412 ? 8.420 -28.533 15.534 1.00 39.50 412 VAL A O 1
ATOM 3271 N N . LYS A 1 413 ? 6.318 -28.111 14.855 1.00 49.31 413 LYS A N 1
ATOM 3272 C CA . LYS A 1 413 ? 6.469 -26.649 14.905 1.00 49.31 413 LYS A CA 1
ATOM 3273 C C . LYS A 1 413 ? 6.746 -26.217 16.356 1.00 49.31 413 LYS A C 1
ATOM 3275 O O . LYS A 1 413 ? 6.157 -26.811 17.266 1.00 49.31 413 LYS A O 1
ATOM 3280 N N . PRO A 1 414 ? 7.604 -25.206 16.594 1.00 53.78 414 PRO A N 1
ATOM 3281 C CA . PRO A 1 414 ? 7.832 -24.685 17.937 1.00 53.78 414 PRO A CA 1
ATOM 3282 C C . PRO A 1 414 ? 6.492 -24.309 18.573 1.00 53.78 414 PRO A C 1
ATOM 3284 O O . PRO A 1 414 ? 5.638 -23.693 17.933 1.00 53.78 414 PRO A O 1
ATOM 3287 N N . ALA A 1 415 ? 6.284 -24.742 19.816 1.00 52.59 415 ALA A N 1
ATOM 3288 C CA . ALA A 1 415 ? 5.020 -24.556 20.508 1.00 52.59 415 ALA A CA 1
ATOM 3289 C C . ALA A 1 415 ? 4.734 -23.057 20.676 1.00 52.59 415 ALA A C 1
ATOM 3291 O O . ALA A 1 415 ? 5.385 -22.368 21.464 1.00 52.59 415 ALA A O 1
ATOM 3292 N N . GLN A 1 416 ? 3.746 -22.551 19.939 1.00 60.72 416 GLN A N 1
ATOM 3293 C CA . GLN A 1 416 ? 3.234 -21.203 20.133 1.00 60.72 416 GLN A CA 1
ATOM 3294 C C . GLN A 1 416 ? 2.545 -21.181 21.502 1.00 60.72 416 GLN A C 1
ATOM 3296 O O . GLN A 1 416 ? 1.502 -21.802 21.705 1.00 60.72 416 GLN A O 1
ATOM 3301 N N . THR A 1 417 ? 3.185 -20.555 22.489 1.00 66.81 417 THR A N 1
ATOM 3302 C CA . THR A 1 417 ? 2.641 -20.498 23.849 1.00 66.81 417 THR A CA 1
ATOM 3303 C C . THR A 1 417 ? 1.615 -19.377 23.909 1.00 66.81 417 THR A C 1
ATOM 3305 O O . THR A 1 417 ? 1.946 -18.234 24.210 1.00 66.81 417 THR A O 1
ATOM 3308 N N . THR A 1 418 ? 0.358 -19.693 23.614 1.00 71.75 418 THR A N 1
ATOM 3309 C CA . THR A 1 418 ? -0.747 -18.754 23.812 1.00 71.75 418 THR A CA 1
ATOM 3310 C C . THR A 1 418 ? -1.017 -18.620 25.307 1.00 71.75 418 THR A C 1
ATOM 3312 O O . THR A 1 418 ? -1.541 -19.537 25.946 1.00 71.75 418 THR A O 1
ATOM 3315 N N . ARG A 1 419 ? -0.660 -17.473 25.895 1.00 76.69 419 ARG A N 1
ATOM 3316 C CA . ARG A 1 419 ? -1.075 -17.160 27.265 1.00 76.69 419 ARG A CA 1
ATOM 3317 C C . ARG A 1 419 ? -2.577 -16.930 27.262 1.00 76.69 419 ARG A C 1
ATOM 3319 O O . ARG A 1 419 ? -3.074 -16.045 26.575 1.00 76.69 419 ARG A O 1
ATOM 3326 N N . THR A 1 420 ? -3.277 -17.766 28.018 1.00 78.88 420 THR A N 1
ATOM 3327 C CA . THR A 1 420 ? -4.715 -17.651 28.220 1.00 78.88 420 THR A CA 1
ATOM 3328 C C . THR A 1 420 ? -4.968 -17.030 29.582 1.00 78.88 420 THR A C 1
ATOM 3330 O O . THR A 1 420 ? -4.724 -17.669 30.606 1.00 78.88 420 THR A O 1
ATOM 3333 N N . ILE A 1 421 ? -5.452 -15.791 29.605 1.00 80.25 421 ILE A N 1
ATOM 3334 C CA . ILE A 1 421 ? -5.882 -15.136 30.843 1.00 80.25 421 ILE A CA 1
ATOM 3335 C C . ILE A 1 421 ? -7.378 -15.403 31.003 1.00 80.25 421 ILE A C 1
ATOM 3337 O O . ILE A 1 421 ? -8.166 -15.112 30.104 1.00 80.25 421 ILE A O 1
ATOM 3341 N N . THR A 1 422 ? -7.754 -16.005 32.133 1.00 83.94 422 THR A N 1
ATOM 3342 C CA . THR A 1 422 ? -9.155 -16.196 32.521 1.00 83.94 422 THR A CA 1
ATOM 3343 C C . THR A 1 422 ? -9.498 -15.165 33.584 1.00 83.94 422 THR A C 1
ATOM 3345 O O . THR A 1 422 ? -8.907 -15.184 34.662 1.00 83.94 422 THR A O 1
ATOM 3348 N N . TYR A 1 423 ? -10.449 -14.284 33.289 1.00 85.12 423 TYR A N 1
ATOM 3349 C CA . TYR A 1 423 ? -11.029 -13.382 34.281 1.00 85.12 423 TYR A CA 1
ATOM 3350 C C .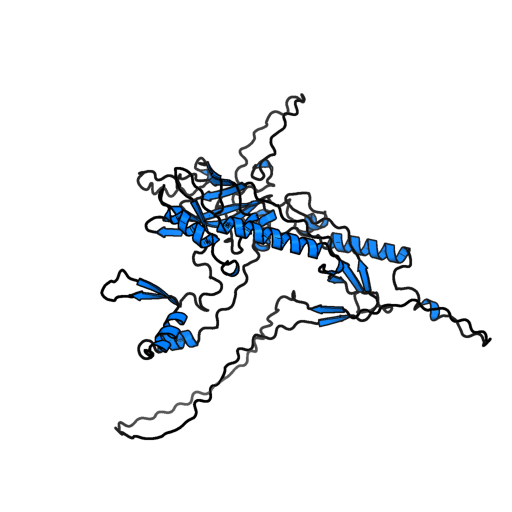 TYR A 1 423 ? -12.375 -13.934 34.760 1.00 85.12 423 TYR A C 1
ATOM 3352 O O . TYR A 1 423 ? -13.211 -14.327 33.943 1.00 85.12 423 TYR A O 1
ATOM 3360 N N . GLU A 1 424 ? -12.569 -13.960 36.079 1.00 85.06 424 GLU A N 1
ATOM 3361 C CA . GLU A 1 424 ? -13.831 -14.310 36.731 1.00 85.06 424 GLU A CA 1
ATOM 3362 C C . GLU A 1 424 ? -14.285 -13.119 37.576 1.00 85.06 424 GLU A C 1
ATOM 3364 O O . GLU A 1 424 ? -13.755 -12.857 38.655 1.00 85.06 424 GLU A O 1
ATOM 3369 N N . GLY A 1 425 ? -15.256 -12.367 37.067 1.00 87.44 425 GLY A N 1
ATOM 3370 C CA . GLY A 1 425 ? -15.765 -11.178 37.737 1.00 87.44 425 GLY A CA 1
ATOM 3371 C C . GLY A 1 425 ? -16.806 -10.439 36.900 1.00 87.44 425 GLY A C 1
ATOM 3372 O O . GLY A 1 425 ? -17.132 -10.872 35.790 1.00 87.44 425 GLY A O 1
ATOM 3373 N N . PRO A 1 426 ? -17.363 -9.339 37.431 1.00 90.12 426 PRO A N 1
ATOM 3374 C CA . PRO A 1 426 ? -18.230 -8.460 36.662 1.00 90.12 426 PRO A CA 1
ATOM 3375 C C . PRO A 1 426 ? -17.450 -7.802 35.519 1.00 90.12 426 PRO A C 1
ATOM 3377 O O . PRO A 1 426 ? -16.309 -7.376 35.697 1.00 90.12 426 PRO A O 1
ATOM 3380 N N . ILE A 1 427 ? -18.085 -7.692 34.352 1.00 91.38 427 ILE A N 1
ATOM 3381 C CA . ILE A 1 427 ? -17.513 -7.030 33.179 1.00 91.38 427 ILE A CA 1
ATOM 3382 C C . ILE A 1 427 ? -18.371 -5.824 32.816 1.00 91.38 427 ILE A C 1
ATOM 3384 O O . ILE A 1 427 ? -19.598 -5.910 32.777 1.00 91.38 427 ILE A O 1
ATOM 3388 N N . VAL A 1 428 ? -17.719 -4.695 32.554 1.00 93.94 428 VAL A N 1
ATOM 3389 C CA . VAL A 1 428 ? -18.364 -3.467 32.093 1.00 93.94 428 VAL A CA 1
ATOM 3390 C C . VAL A 1 428 ? -17.989 -3.235 30.639 1.00 93.94 428 VAL A C 1
ATOM 3392 O O . VAL A 1 428 ? -16.837 -2.963 30.319 1.00 93.94 428 VAL A O 1
ATOM 3395 N N . GLU A 1 429 ? -18.978 -3.309 29.758 1.00 94.81 429 GLU A N 1
ATOM 3396 C CA . GLU A 1 429 ? -18.803 -2.987 28.342 1.00 94.81 429 GLU A CA 1
ATOM 3397 C C . GLU A 1 429 ? -18.800 -1.469 28.123 1.00 94.81 429 GLU A C 1
ATOM 3399 O O . GLU A 1 429 ? -19.628 -0.743 28.695 1.00 94.81 429 GLU A O 1
ATOM 3404 N N . VAL A 1 430 ? -17.870 -0.980 27.303 1.00 94.94 430 VAL A N 1
ATOM 3405 C CA . VAL A 1 430 ? -17.708 0.442 26.980 1.00 94.94 430 VAL A CA 1
ATOM 3406 C C . VAL A 1 430 ? -17.491 0.626 25.479 1.00 94.94 430 VAL A C 1
ATOM 3408 O O . VAL A 1 430 ? -16.656 -0.044 24.875 1.00 94.94 430 VAL A O 1
ATOM 3411 N N . PHE A 1 431 ? -18.216 1.583 24.897 1.00 95.12 431 PHE A N 1
ATOM 3412 C CA . PHE A 1 431 ? -18.195 1.917 23.471 1.00 95.12 431 PHE A CA 1
ATOM 3413 C C . PHE A 1 431 ? -17.683 3.355 23.294 1.00 95.12 431 PHE A C 1
ATOM 3415 O O . PHE A 1 431 ? -18.482 4.284 23.177 1.00 95.12 431 PHE A O 1
ATOM 3422 N N . PRO A 1 432 ? -16.361 3.589 23.360 1.00 94.38 432 PRO A N 1
ATOM 3423 C CA . PRO A 1 432 ? -15.822 4.940 23.312 1.00 94.38 432 PRO A CA 1
ATOM 3424 C C . PRO A 1 432 ? -16.027 5.585 21.931 1.00 94.38 432 PRO A C 1
ATOM 3426 O O . PRO A 1 432 ? -15.613 5.051 20.902 1.00 94.38 432 PRO A O 1
ATOM 3429 N N . GLU A 1 433 ? -16.604 6.786 21.916 1.00 94.25 433 GLU A N 1
ATOM 3430 C CA . GLU A 1 433 ? -16.739 7.618 20.715 1.00 94.25 433 GLU A CA 1
ATOM 3431 C C . GLU A 1 433 ? -15.417 8.346 20.426 1.00 94.25 433 GLU A C 1
ATOM 3433 O O . GLU A 1 433 ? -15.167 9.455 20.905 1.00 94.25 433 GLU A O 1
ATOM 3438 N N . VAL A 1 434 ? -14.528 7.688 19.678 1.00 93.00 434 VAL A N 1
ATOM 3439 C CA . VAL A 1 434 ? -13.211 8.222 19.299 1.00 93.00 434 VAL A CA 1
ATOM 3440 C C . VAL A 1 434 ? -13.072 8.198 17.785 1.00 93.00 434 VAL A C 1
ATOM 3442 O O . VAL A 1 434 ? -13.267 7.175 17.141 1.00 93.00 434 VAL A O 1
ATOM 3445 N N . GLU A 1 435 ? -12.687 9.315 17.187 1.00 91.94 435 GLU A N 1
ATOM 3446 C CA . GLU A 1 435 ? -12.471 9.350 15.744 1.00 91.94 435 GLU A CA 1
ATOM 3447 C C . GLU A 1 435 ? -11.130 8.712 15.368 1.00 91.94 435 GLU A C 1
ATOM 3449 O O . GLU A 1 435 ? -10.077 9.057 15.922 1.00 91.94 435 GLU A O 1
ATOM 3454 N N . TRP A 1 436 ? -11.168 7.819 14.378 1.00 91.94 436 TRP A N 1
ATOM 3455 C CA . TRP A 1 436 ? -9.974 7.335 13.695 1.00 91.94 436 TRP A CA 1
ATOM 3456 C C . TRP A 1 436 ? -9.227 8.506 13.060 1.00 91.94 436 TRP A C 1
ATOM 3458 O O . TRP A 1 436 ? -9.819 9.378 12.423 1.00 91.94 436 TRP A O 1
ATOM 3468 N N . GLN A 1 437 ? -7.914 8.539 13.256 1.00 89.25 437 GLN A N 1
ATOM 3469 C CA . GLN A 1 437 ? -7.077 9.644 12.818 1.00 89.25 437 GLN A CA 1
ATOM 3470 C C . GLN A 1 437 ? -6.408 9.262 11.497 1.00 89.25 437 GLN A C 1
ATOM 3472 O O . GLN A 1 437 ? -5.542 8.385 11.465 1.00 89.25 437 GLN A O 1
ATOM 3477 N N . ASN A 1 438 ? -6.806 9.945 10.422 1.00 82.50 438 ASN A N 1
ATOM 3478 C CA . ASN A 1 438 ? -6.193 9.821 9.104 1.00 82.50 438 ASN A CA 1
ATOM 3479 C C . ASN A 1 438 ? -5.312 11.057 8.819 1.00 82.50 438 ASN A C 1
ATOM 3481 O O . ASN A 1 438 ? -5.816 12.187 8.872 1.00 82.50 438 ASN A O 1
ATOM 3485 N N . PRO A 1 439 ? -4.026 10.884 8.471 1.00 65.38 439 PRO A N 1
ATOM 3486 C CA . PRO A 1 439 ? -3.104 11.999 8.231 1.00 65.38 439 PRO A CA 1
ATOM 3487 C C . PRO A 1 439 ? -3.504 12.908 7.062 1.00 65.38 439 PRO A C 1
ATOM 3489 O O . PRO A 1 439 ? -3.203 14.105 7.083 1.00 65.38 439 PRO A O 1
ATOM 3492 N N . GLU A 1 440 ? -4.205 12.362 6.064 1.00 69.62 440 GLU A N 1
ATOM 3493 C CA . GLU A 1 440 ? -4.725 13.109 4.916 1.00 69.62 440 GLU A CA 1
ATOM 3494 C C . GLU A 1 440 ? -5.905 14.009 5.317 1.00 69.62 440 GLU A C 1
ATOM 3496 O O . GLU A 1 440 ? -6.066 15.104 4.779 1.00 69.62 440 GLU A O 1
ATOM 3501 N N . ARG A 1 441 ? -6.732 13.575 6.282 1.00 68.00 441 ARG A N 1
ATOM 3502 C CA . ARG A 1 441 ? -8.056 14.172 6.544 1.00 68.00 441 ARG A CA 1
ATOM 3503 C C . ARG A 1 441 ? -8.092 15.214 7.655 1.00 68.00 441 ARG A C 1
ATOM 3505 O O . ARG A 1 441 ? -9.055 15.974 7.717 1.00 68.00 441 ARG A O 1
ATOM 3512 N N . GLY A 1 442 ? -7.082 15.311 8.519 1.00 66.62 442 GLY A N 1
ATOM 3513 C CA . GLY A 1 442 ? -7.188 16.262 9.625 1.00 66.62 442 GLY A CA 1
ATOM 3514 C C . GLY A 1 442 ? -5.972 16.384 10.531 1.00 66.62 442 GLY A C 1
ATOM 3515 O O . GLY A 1 442 ? -4.972 15.689 10.345 1.00 66.62 442 GLY A O 1
ATOM 3516 N N . PRO A 1 443 ? -6.022 17.325 11.488 1.00 69.94 443 PRO A N 1
ATOM 3517 C CA . PRO A 1 443 ? -5.024 17.404 12.536 1.00 69.94 443 PRO A CA 1
ATOM 3518 C C . PRO A 1 443 ? -5.164 16.187 13.449 1.00 69.94 443 PRO A C 1
ATOM 3520 O O . PRO A 1 443 ? -6.256 15.876 13.915 1.00 69.94 443 PRO A O 1
ATOM 3523 N N . TYR A 1 444 ? -4.042 15.539 13.744 1.00 83.94 444 TYR A N 1
ATOM 3524 C CA . TYR A 1 444 ? -3.983 14.531 14.793 1.00 83.94 444 TYR A CA 1
ATOM 3525 C C . TYR A 1 444 ? -4.490 15.099 16.122 1.00 83.94 444 TYR A C 1
ATOM 3527 O O . TYR A 1 444 ? -4.286 16.284 16.406 1.00 83.94 444 TYR A O 1
ATOM 3535 N N . CYS A 1 445 ? -5.058 14.259 16.985 1.00 89.31 445 CYS A N 1
ATOM 3536 C CA . CYS A 1 445 ? -5.300 14.652 18.370 1.00 89.31 445 CYS A CA 1
ATOM 3537 C C . CYS A 1 445 ? -3.989 15.087 19.060 1.00 89.31 445 CYS A C 1
ATOM 3539 O O . CYS A 1 445 ? -2.891 14.660 18.688 1.00 89.31 445 CYS A O 1
ATOM 3541 N N . SER A 1 446 ? -4.090 15.919 20.100 1.00 90.06 446 SER A N 1
ATOM 3542 C CA . SER A 1 446 ? -2.928 16.444 20.836 1.00 90.06 446 SER A CA 1
ATOM 3543 C C . SER A 1 446 ? -1.998 15.341 21.357 1.00 90.06 446 SER A C 1
ATOM 3545 O O . SER A 1 446 ? -0.784 15.522 21.385 1.00 90.06 446 SER A O 1
ATOM 3547 N N . HIS A 1 447 ? -2.544 14.177 21.714 1.00 90.00 447 HIS A N 1
ATOM 3548 C CA . HIS A 1 447 ? -1.777 13.019 22.170 1.00 90.00 447 HIS A CA 1
ATOM 3549 C C . HIS A 1 447 ? -0.881 12.430 21.080 1.00 90.00 447 HIS A C 1
ATOM 3551 O O . HIS A 1 447 ? 0.298 12.188 21.328 1.00 90.00 447 HIS A O 1
ATOM 3557 N N . LEU A 1 448 ? -1.411 12.235 19.870 1.00 86.38 448 LEU A N 1
ATOM 3558 C CA . LEU A 1 448 ? -0.614 11.765 18.737 1.00 86.38 448 LEU A CA 1
ATOM 3559 C C . LEU A 1 448 ? 0.402 12.828 18.310 1.00 86.38 448 LEU A C 1
ATOM 3561 O O . LEU A 1 448 ? 1.555 12.494 18.073 1.00 86.38 448 LEU A O 1
ATOM 3565 N N . GLN A 1 449 ? 0.029 14.113 18.315 1.00 85.38 449 GLN A N 1
ATOM 3566 C CA . GLN A 1 449 ? 0.981 15.199 18.039 1.00 85.38 449 GLN A CA 1
ATOM 3567 C C . GLN A 1 449 ? 2.169 15.198 19.019 1.00 85.38 449 GLN A C 1
ATOM 3569 O O . GLN A 1 449 ? 3.305 15.441 18.612 1.00 85.38 449 GLN A O 1
ATOM 3574 N N . GLN A 1 450 ? 1.921 14.907 20.302 1.00 84.19 450 GLN A N 1
ATOM 3575 C CA . GLN A 1 450 ? 2.963 14.803 21.330 1.00 84.19 450 GLN A CA 1
ATOM 3576 C C . GLN A 1 450 ? 3.832 13.552 21.154 1.00 84.19 450 GLN A C 1
ATOM 3578 O O . GLN A 1 450 ? 5.058 13.651 21.214 1.00 84.19 450 GLN A O 1
ATOM 3583 N N . LEU A 1 451 ? 3.208 12.389 20.938 1.00 78.19 451 LEU A N 1
ATOM 3584 C CA . LEU A 1 451 ? 3.903 11.105 20.809 1.00 78.19 451 LEU A CA 1
ATOM 3585 C C . LEU A 1 451 ? 4.780 11.054 19.570 1.00 78.19 451 LEU A C 1
ATOM 3587 O O . LEU A 1 451 ? 5.942 10.663 19.648 1.00 78.19 451 LEU A O 1
ATOM 3591 N N . SER A 1 452 ? 4.239 11.477 18.430 1.00 65.31 452 SER A N 1
ATOM 3592 C CA . SER A 1 452 ? 4.940 11.321 17.168 1.00 65.31 452 SER A CA 1
ATOM 3593 C C . SER A 1 452 ? 6.198 12.185 17.105 1.00 65.31 452 SER A C 1
ATOM 3595 O O . SER A 1 452 ? 7.029 11.927 16.243 1.00 65.31 452 SER A O 1
ATOM 3597 N N . ARG A 1 453 ? 6.343 13.238 17.940 1.00 63.59 453 ARG A N 1
ATOM 3598 C CA . ARG A 1 453 ? 7.337 14.338 17.793 1.00 63.59 453 ARG A CA 1
ATOM 3599 C C . ARG A 1 453 ? 7.397 14.945 16.379 1.00 63.59 453 ARG A C 1
ATOM 3601 O O . ARG A 1 453 ? 8.194 15.840 16.104 1.00 63.59 453 ARG A O 1
ATOM 3608 N N . CYS A 1 454 ? 6.549 14.457 15.488 1.00 53.69 454 CYS A N 1
ATOM 3609 C CA . CYS A 1 454 ? 6.568 14.640 14.065 1.00 53.69 454 CYS A CA 1
ATOM 3610 C C . CYS A 1 454 ? 5.422 15.574 13.749 1.00 53.69 454 CYS A C 1
ATOM 3612 O O . CYS A 1 454 ? 4.283 15.399 14.189 1.00 53.69 454 CYS A O 1
ATOM 3614 N N . LYS A 1 455 ? 5.763 16.584 12.958 1.00 69.00 455 LYS A N 1
ATOM 3615 C CA . LYS A 1 455 ? 4.798 17.420 12.261 1.00 69.00 455 LYS A CA 1
ATOM 3616 C C . LYS A 1 455 ? 3.887 16.511 11.428 1.00 69.00 455 LYS A C 1
ATOM 3618 O O . LYS A 1 455 ? 4.193 15.336 11.223 1.00 69.00 455 LYS A O 1
ATOM 3623 N N . ARG A 1 456 ? 2.761 17.062 10.968 1.00 79.12 456 ARG A N 1
ATOM 3624 C CA . ARG A 1 456 ? 1.844 16.401 10.025 1.00 79.12 456 ARG A CA 1
ATOM 3625 C C . ARG A 1 456 ? 2.662 15.576 9.017 1.00 79.12 456 ARG A C 1
ATOM 3627 O O . ARG A 1 456 ? 3.623 16.110 8.470 1.00 79.12 456 ARG A O 1
ATOM 3634 N N . GLY A 1 457 ? 2.349 14.290 8.861 1.00 83.31 457 GLY A N 1
ATOM 3635 C CA . GLY A 1 457 ? 3.023 13.449 7.869 1.00 83.31 457 GLY A CA 1
ATOM 3636 C C . GLY A 1 457 ? 2.692 13.924 6.449 1.00 83.31 457 GLY A C 1
ATOM 3637 O O . GLY A 1 457 ? 1.750 14.709 6.280 1.00 83.31 457 GLY A O 1
ATOM 3638 N N . PRO A 1 458 ? 3.445 13.490 5.428 1.00 91.12 458 PRO A N 1
ATOM 3639 C CA . PRO A 1 458 ? 3.064 13.740 4.044 1.00 91.12 458 PRO A CA 1
ATOM 3640 C C . PRO A 1 458 ? 1.704 13.094 3.738 1.00 91.12 458 PRO A C 1
ATOM 3642 O O . PRO A 1 458 ? 1.308 12.108 4.355 1.00 91.12 458 PRO A O 1
ATOM 3645 N N . VAL A 1 459 ? 0.969 13.663 2.784 1.00 92.44 459 VAL A N 1
ATOM 3646 C CA . VAL A 1 459 ? -0.333 13.127 2.342 1.00 92.44 459 VAL A CA 1
ATOM 3647 C C . VAL A 1 459 ? -0.190 11.937 1.383 1.00 92.44 459 VAL A C 1
ATOM 3649 O O . VAL A 1 459 ? -1.149 11.221 1.114 1.00 92.44 459 VAL A O 1
ATOM 3652 N N . THR A 1 460 ? 1.024 11.695 0.901 1.00 95.06 460 THR A N 1
ATOM 3653 C CA . THR A 1 460 ? 1.407 10.571 0.047 1.00 95.06 460 THR A CA 1
ATOM 3654 C C . THR A 1 460 ? 2.635 9.873 0.627 1.00 95.06 460 THR A C 1
ATOM 3656 O O . THR A 1 460 ? 3.358 10.432 1.454 1.00 95.06 460 THR A O 1
ATOM 3659 N N . ALA A 1 461 ? 2.901 8.652 0.174 1.00 95.62 461 ALA A N 1
ATOM 3660 C CA . ALA A 1 461 ? 4.121 7.925 0.496 1.00 95.62 461 ALA A CA 1
ATOM 3661 C C . ALA A 1 461 ? 4.739 7.308 -0.763 1.00 95.62 461 ALA A C 1
ATOM 3663 O O . ALA A 1 461 ? 4.031 6.958 -1.708 1.00 95.62 461 ALA A O 1
ATOM 3664 N N . LYS A 1 462 ? 6.073 7.186 -0.762 1.00 96.69 462 LYS A N 1
ATOM 3665 C CA . LYS A 1 462 ? 6.852 6.581 -1.849 1.00 96.69 462 LYS A CA 1
ATOM 3666 C C . LYS A 1 462 ? 7.290 5.173 -1.468 1.00 96.69 462 LYS A C 1
ATOM 3668 O O . LYS A 1 462 ? 7.897 4.980 -0.415 1.00 96.69 462 LYS A O 1
ATOM 3673 N N . VAL A 1 463 ? 7.048 4.224 -2.361 1.00 96.88 463 VAL A N 1
ATOM 3674 C CA . VAL A 1 463 ? 7.541 2.843 -2.294 1.00 96.88 463 VAL A CA 1
ATOM 3675 C C . VAL A 1 463 ? 8.351 2.534 -3.546 1.00 96.88 463 VAL A C 1
ATOM 3677 O O . VAL A 1 463 ? 8.203 3.193 -4.571 1.00 96.88 463 VAL A O 1
ATOM 3680 N N . SER A 1 464 ? 9.224 1.541 -3.470 1.00 96.50 464 SER A N 1
ATOM 3681 C CA . SER A 1 464 ? 9.979 1.050 -4.618 1.00 96.50 464 SER A CA 1
ATOM 3682 C C . SER A 1 464 ? 9.198 -0.057 -5.331 1.00 96.50 464 SER A C 1
ATOM 3684 O O . SER A 1 464 ? 8.629 -0.941 -4.686 1.00 96.50 464 SER A O 1
ATOM 3686 N N . VAL A 1 465 ? 9.168 -0.012 -6.662 1.00 96.00 465 VAL A N 1
ATOM 3687 C CA . VAL A 1 465 ? 8.518 -1.013 -7.523 1.00 96.00 465 VAL A CA 1
ATOM 3688 C C . VAL A 1 465 ? 9.397 -1.353 -8.725 1.00 96.00 465 VAL A C 1
ATOM 3690 O O . VAL A 1 465 ? 10.249 -0.559 -9.129 1.00 96.00 465 VAL A O 1
ATOM 3693 N N . ALA A 1 466 ? 9.154 -2.507 -9.347 1.00 94.75 466 ALA A N 1
ATOM 3694 C CA . ALA A 1 466 ? 9.770 -2.847 -10.623 1.00 94.75 466 ALA A CA 1
ATOM 3695 C C . ALA A 1 466 ? 8.925 -2.287 -11.778 1.00 94.75 466 ALA A C 1
ATOM 3697 O O . ALA A 1 466 ? 7.827 -2.759 -12.079 1.00 94.75 466 ALA A O 1
ATOM 3698 N N . ALA A 1 467 ? 9.447 -1.274 -12.460 1.00 94.75 467 ALA A N 1
ATOM 3699 C CA . ALA A 1 467 ? 8.861 -0.747 -13.683 1.00 94.75 467 ALA A CA 1
ATOM 3700 C C . ALA A 1 467 ? 9.471 -1.462 -14.892 1.00 94.75 467 ALA A C 1
ATOM 3702 O O . ALA A 1 467 ? 10.653 -1.280 -15.192 1.00 94.75 467 ALA A O 1
ATOM 3703 N N . LYS A 1 468 ? 8.672 -2.269 -15.598 1.00 93.75 468 LYS A N 1
ATOM 3704 C CA . LYS A 1 468 ? 9.089 -2.926 -16.840 1.00 93.75 468 LYS A CA 1
ATOM 3705 C C . LYS A 1 468 ? 8.559 -2.132 -18.032 1.00 93.75 468 LYS A C 1
ATOM 3707 O O . LYS A 1 468 ? 7.356 -1.912 -18.161 1.00 93.75 468 LYS A O 1
ATOM 3712 N N . LEU A 1 469 ? 9.474 -1.700 -18.893 1.00 91.81 469 LEU A N 1
ATOM 3713 C CA . LEU A 1 469 ? 9.195 -0.925 -20.103 1.00 91.81 469 LEU A CA 1
ATOM 3714 C C . LEU A 1 469 ? 9.436 -1.818 -21.325 1.00 91.81 469 LEU A C 1
ATOM 3716 O O . LEU A 1 469 ? 10.472 -2.483 -21.362 1.00 91.81 469 LEU A O 1
ATOM 3720 N N . SER A 1 470 ? 8.534 -1.844 -22.313 1.00 89.69 470 SER A N 1
ATOM 3721 C CA . SER A 1 470 ? 8.726 -2.601 -23.565 1.00 89.69 470 SER A CA 1
ATOM 3722 C C . SER A 1 470 ? 9.102 -1.727 -24.743 1.00 89.69 470 SER A C 1
ATOM 3724 O O . SER A 1 470 ? 8.999 -0.506 -24.707 1.00 89.69 470 SER A O 1
ATOM 3726 N N . ILE A 1 471 ? 9.517 -2.354 -25.839 1.00 86.38 471 ILE A N 1
ATOM 3727 C CA . ILE A 1 471 ? 9.531 -1.700 -27.146 1.00 86.38 471 ILE A CA 1
ATOM 3728 C C . ILE A 1 471 ? 8.108 -1.223 -27.486 1.00 86.38 471 ILE A C 1
ATOM 3730 O O . ILE A 1 471 ? 7.115 -1.890 -27.198 1.00 86.38 471 ILE A O 1
ATOM 3734 N N . GLN A 1 472 ? 8.016 -0.037 -28.081 1.00 83.12 472 GLN A N 1
ATOM 3735 C CA . GLN A 1 472 ? 6.753 0.538 -28.526 1.00 83.12 472 GLN A CA 1
ATOM 3736 C C . GLN A 1 472 ? 6.010 -0.432 -29.456 1.00 83.12 472 GLN A C 1
ATOM 3738 O O . GLN A 1 472 ? 6.618 -1.015 -30.353 1.00 83.12 472 GLN A O 1
ATOM 3743 N N . TYR A 1 473 ? 4.699 -0.575 -29.244 1.00 84.38 473 TYR A N 1
ATOM 3744 C CA . TYR A 1 473 ? 3.820 -1.500 -29.974 1.00 84.38 473 TYR A CA 1
ATOM 3745 C C . TYR A 1 473 ? 4.102 -2.997 -29.756 1.00 84.38 473 TYR A C 1
ATOM 3747 O O . TYR A 1 473 ? 3.531 -3.829 -30.461 1.00 84.38 473 TYR A O 1
ATOM 3755 N N . ASP A 1 474 ? 4.940 -3.367 -28.784 1.00 85.56 474 ASP A N 1
ATOM 3756 C CA . ASP A 1 474 ? 5.104 -4.765 -28.396 1.00 85.56 474 ASP A CA 1
ATOM 3757 C C . ASP A 1 474 ? 4.017 -5.195 -27.401 1.00 85.56 474 ASP A C 1
ATOM 3759 O O . ASP A 1 474 ? 3.989 -4.767 -26.246 1.00 85.56 474 ASP A O 1
ATOM 3763 N N . GLU A 1 475 ? 3.158 -6.116 -27.834 1.00 89.69 475 GLU A N 1
ATOM 3764 C CA . GLU A 1 475 ? 2.101 -6.720 -27.018 1.00 89.69 475 GLU A CA 1
ATOM 3765 C C . GLU A 1 475 ? 2.621 -7.622 -25.882 1.00 89.69 475 GLU A C 1
ATOM 3767 O O . GLU A 1 475 ? 1.827 -8.152 -25.098 1.00 89.69 475 GLU A O 1
ATOM 3772 N N . HIS A 1 476 ? 3.934 -7.866 -25.792 1.00 88.06 476 HIS A N 1
ATOM 3773 C CA . HIS A 1 476 ? 4.526 -8.721 -24.763 1.00 88.06 476 HIS A CA 1
ATOM 3774 C C . HIS A 1 476 ? 4.104 -8.298 -23.356 1.00 88.06 476 HIS A C 1
ATOM 3776 O O . HIS A 1 476 ? 3.631 -9.134 -22.587 1.00 88.06 476 HIS A O 1
ATOM 3782 N N . LEU A 1 477 ? 4.196 -7.004 -23.046 1.00 87.56 477 LEU A N 1
ATOM 3783 C CA . LEU A 1 477 ? 3.815 -6.482 -21.738 1.00 87.56 477 LEU A CA 1
ATOM 3784 C C . LEU A 1 477 ? 2.317 -6.593 -21.469 1.00 87.56 477 LEU A C 1
ATOM 3786 O O . LEU A 1 477 ? 1.922 -6.937 -20.356 1.00 87.56 477 LEU A O 1
ATOM 3790 N N . ALA A 1 478 ? 1.483 -6.369 -22.484 1.00 87.50 478 ALA A N 1
ATOM 3791 C CA . ALA A 1 478 ? 0.043 -6.528 -22.345 1.00 87.50 478 ALA A CA 1
ATOM 3792 C C . ALA A 1 478 ? -0.333 -7.969 -21.959 1.00 87.50 478 ALA A C 1
ATOM 3794 O O . ALA A 1 478 ? -1.109 -8.189 -21.023 1.00 87.50 478 ALA A O 1
ATOM 3795 N N . ARG A 1 479 ? 0.283 -8.959 -22.621 1.00 90.50 479 ARG A N 1
ATOM 3796 C CA . ARG A 1 479 ? 0.117 -10.385 -22.292 1.00 90.50 479 ARG A CA 1
ATOM 3797 C C . ARG A 1 479 ? 0.646 -10.723 -20.900 1.00 90.50 479 ARG A C 1
ATOM 3799 O O . ARG A 1 479 ? -0.021 -11.424 -20.145 1.00 90.50 479 ARG A O 1
ATOM 3806 N N . GLU A 1 480 ? 1.817 -10.212 -20.540 1.00 89.50 480 GLU A N 1
ATOM 3807 C CA . GLU A 1 480 ? 2.423 -10.457 -19.229 1.00 89.50 480 GLU A CA 1
ATOM 3808 C C . GLU A 1 480 ? 1.550 -9.898 -18.096 1.00 89.50 480 GLU A C 1
ATOM 3810 O O . GLU A 1 480 ? 1.228 -10.597 -17.139 1.00 89.50 480 GLU A O 1
ATOM 3815 N N . ALA A 1 481 ? 1.062 -8.667 -18.245 1.00 88.19 481 ALA A N 1
ATOM 3816 C CA . ALA A 1 481 ? 0.144 -8.047 -17.300 1.00 88.19 481 ALA A CA 1
ATOM 3817 C C . ALA A 1 481 ? -1.197 -8.777 -17.191 1.00 88.19 481 ALA A C 1
ATOM 3819 O O . ALA A 1 481 ? -1.789 -8.780 -16.110 1.00 88.19 481 ALA A O 1
ATOM 3820 N N . HIS A 1 482 ? -1.693 -9.369 -18.281 1.00 89.44 482 HIS A N 1
ATOM 3821 C CA . HIS A 1 482 ? -2.865 -10.238 -18.230 1.00 89.44 482 HIS A CA 1
ATOM 3822 C C . HIS A 1 482 ? -2.586 -11.487 -17.383 1.00 89.44 482 HIS A C 1
ATOM 3824 O O . HIS A 1 482 ? -3.380 -11.807 -16.499 1.00 89.44 482 HIS A O 1
ATOM 3830 N N . ASN A 1 483 ? -1.423 -12.121 -17.564 1.00 90.19 483 ASN A N 1
ATOM 3831 C CA . ASN A 1 483 ? -1.012 -13.269 -16.754 1.00 90.19 483 ASN A CA 1
ATOM 3832 C C . ASN A 1 483 ? -0.934 -12.904 -15.264 1.00 90.19 483 ASN A C 1
ATOM 3834 O O . ASN A 1 483 ? -1.561 -13.574 -14.445 1.00 90.19 483 ASN A O 1
ATOM 3838 N N . TYR A 1 484 ? -0.289 -11.789 -14.908 1.00 88.44 484 TYR A N 1
ATOM 3839 C CA . TYR A 1 484 ? -0.234 -11.326 -13.514 1.00 88.44 484 TYR A CA 1
ATOM 3840 C C . TYR A 1 484 ? -1.618 -11.059 -12.918 1.00 88.44 484 TYR A C 1
ATOM 3842 O O . TYR A 1 484 ? -1.884 -11.371 -11.759 1.00 88.44 484 TYR A O 1
ATOM 3850 N N . GLN A 1 485 ? -2.538 -10.523 -13.720 1.00 90.31 485 GLN A N 1
ATOM 3851 C CA . GLN A 1 485 ? -3.920 -10.310 -13.300 1.00 90.31 485 GLN A CA 1
ATOM 3852 C C 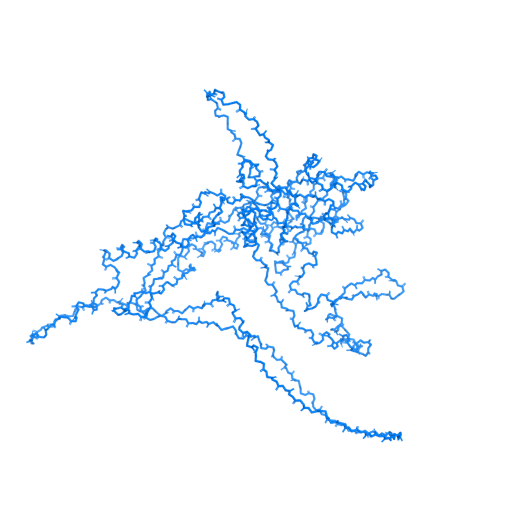. GLN A 1 485 ? -4.714 -11.608 -13.161 1.00 90.31 485 GLN A C 1
ATOM 3854 O O . GLN A 1 485 ? -5.727 -11.599 -12.468 1.00 90.31 485 GLN A O 1
ATOM 3859 N N . SER A 1 486 ? -4.264 -12.713 -13.752 1.00 89.62 486 SER A N 1
ATOM 3860 C CA . SER A 1 486 ? -4.899 -14.028 -13.623 1.00 89.62 486 SER A CA 1
ATOM 3861 C C . SER A 1 486 ? -4.401 -14.832 -12.416 1.00 89.62 486 SER A C 1
ATOM 3863 O O . SER A 1 486 ? -5.141 -15.666 -11.903 1.00 89.62 486 SER A O 1
ATOM 3865 N N . PHE A 1 487 ? -3.200 -14.545 -11.904 1.00 88.31 487 PHE A N 1
ATOM 3866 C CA . PHE A 1 487 ? -2.607 -15.294 -10.792 1.00 88.31 487 PHE A CA 1
ATOM 3867 C C . PHE A 1 487 ? -3.412 -15.187 -9.494 1.00 88.31 487 PHE A C 1
ATOM 3869 O O . PHE A 1 487 ? -3.977 -14.127 -9.216 1.00 88.31 487 PHE A O 1
ATOM 3876 N N . PRO A 1 488 ? -3.497 -16.251 -8.686 1.00 86.62 488 PRO A N 1
ATOM 3877 C CA . PRO A 1 488 ? -4.250 -16.214 -7.441 1.00 86.62 488 PRO A CA 1
ATOM 3878 C C . PRO A 1 488 ? -3.585 -15.262 -6.423 1.00 86.62 488 PRO A C 1
ATOM 3880 O O . PRO A 1 488 ? -2.449 -14.822 -6.605 1.00 86.62 488 PRO A O 1
ATOM 3883 N N . SER A 1 489 ? -4.342 -14.809 -5.419 1.00 78.94 489 SER A N 1
ATOM 3884 C CA . SER A 1 489 ? -3.886 -13.751 -4.501 1.00 78.94 489 SER A CA 1
ATOM 3885 C C . SER A 1 489 ? -2.771 -14.179 -3.558 1.00 78.94 489 SER A C 1
ATOM 3887 O O . SER A 1 489 ? -2.000 -13.326 -3.158 1.00 78.94 489 SER A O 1
ATOM 3889 N N . ASP A 1 490 ? -2.704 -15.465 -3.240 1.00 79.12 490 ASP A N 1
ATOM 3890 C CA . ASP A 1 490 ? -1.684 -16.122 -2.418 1.00 79.12 490 ASP A CA 1
ATOM 3891 C C . ASP A 1 490 ? -0.303 -16.195 -3.089 1.00 79.12 490 ASP A C 1
ATOM 3893 O O . ASP A 1 490 ? 0.677 -16.535 -2.435 1.00 79.12 490 ASP A O 1
ATOM 3897 N N . LEU A 1 491 ? -0.198 -15.854 -4.378 1.00 76.75 491 LEU A N 1
ATOM 3898 C CA . LEU A 1 491 ? 1.093 -15.728 -5.058 1.00 76.75 491 LEU A CA 1
ATOM 3899 C C . LEU A 1 491 ? 1.828 -14.412 -4.720 1.00 76.75 491 LEU A C 1
ATOM 3901 O O . LEU A 1 491 ? 2.987 -14.265 -5.109 1.00 76.75 491 LEU A O 1
ATOM 3905 N N . PHE A 1 492 ? 1.166 -13.451 -4.060 1.00 70.69 492 PHE A N 1
ATOM 3906 C CA . PHE A 1 492 ? 1.651 -12.076 -3.870 1.00 70.69 492 PHE A CA 1
ATOM 3907 C C . PHE A 1 492 ? 1.643 -11.588 -2.426 1.00 70.69 492 PHE A C 1
ATOM 3909 O O . PHE A 1 492 ? 0.756 -12.015 -1.655 1.00 70.69 492 PHE A O 1
#

Organism: Piloderma croceum (strain F 1598) (NCBI:txid765440)

Radius of gyration: 33.28 Å; chains: 1; bounding box: 93×106×98 Å